Protein AF-A0A7C0WMC0-F1 (afdb_monomer_lite)

pLDDT: mean 76.97, std 20.24, range [28.36, 97.94]

Secondary structure (DSSP, 8-state):
--------SSSSS-------------HHHHHHHHHHHHHHHHHHHHS-S-HHHHHHHHHHHHTSTTTTS-HHHHHS-GGGTT---TTGGGS-SSHHHHHTT--HHHHHHHHHHHHHHHHHHHS-------SSPPPPHHHHSSTTS--TTS-SHHHHTTTS-EEEEEEE-TTS-EEEEEE-HHHHS-GGGSPTT----HHHHSB--SSS-SSB--HHHHHHHHHTTPPTTSGGG-GGGT-PPP-S-S-TT--TT---TT-----HHHHHHTT--THHHHGGG-B---PBPGGGGGGTS-S-HHHHHHTT-HHHIIIIIIIIT---HHHHBPPPB-S---TTHHHHTTTTTTSTTTTHHHHHHHHT--BTTB-----HHHHTT--HHHH--EEEEETTEEEEE--HHHHHHHS-GGGHHHHHHHHHHHHHHHHHHHHHHHHHHHHHHHTTTTS-HHHHHHHHHHHHHHHHHHHHHHHH-GGG-HHHHHHHHHHHHHHHHHHHHHHHS---

Structure (mmCIF, N/CA/C/O backbone):
data_AF-A0A7C0WMC0-F1
#
_entry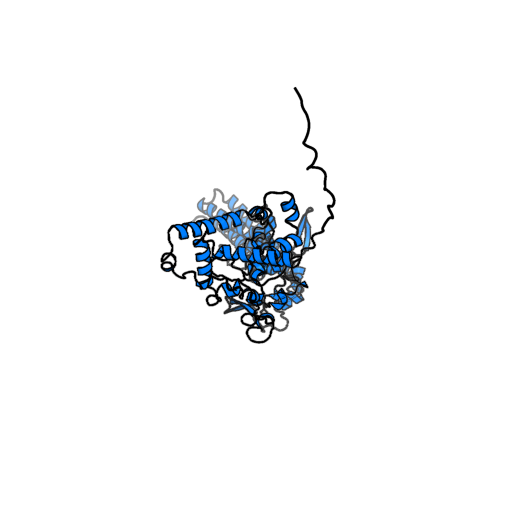.id   AF-A0A7C0WMC0-F1
#
loop_
_atom_site.group_PDB
_atom_site.id
_atom_site.type_symbol
_atom_site.label_atom_id
_atom_site.label_alt_id
_atom_site.label_comp_id
_atom_site.label_asym_id
_atom_site.label_entity_id
_atom_site.label_seq_id
_atom_site.pdbx_PDB_ins_code
_atom_site.Cartn_x
_atom_site.Cartn_y
_atom_site.Cartn_z
_atom_site.occupancy
_atom_site.B_iso_or_equiv
_atom_site.auth_seq_id
_atom_site.auth_comp_id
_atom_site.auth_asym_id
_atom_site.auth_atom_id
_atom_site.pdbx_PDB_model_num
ATOM 1 N N . MET A 1 1 ? -22.323 15.035 -95.015 1.00 33.75 1 MET A N 1
ATOM 2 C CA . MET A 1 1 ? -21.783 13.884 -95.775 1.00 33.75 1 MET A CA 1
ATOM 3 C C . MET A 1 1 ? -20.546 13.353 -95.050 1.00 33.75 1 MET A C 1
ATOM 5 O O . MET A 1 1 ? -19.674 14.167 -94.808 1.00 33.75 1 MET A O 1
ATOM 9 N N . LYS A 1 2 ? -20.518 12.041 -94.720 1.00 33.56 2 LYS A N 1
ATOM 10 C CA . LYS A 1 2 ? -19.376 11.183 -94.270 1.00 33.56 2 LYS A CA 1
ATOM 11 C C . LYS A 1 2 ? -18.598 11.671 -93.020 1.00 33.56 2 LYS A C 1
ATOM 13 O O . LYS A 1 2 ? -17.930 12.683 -93.088 1.00 33.56 2 LYS A O 1
ATOM 18 N N . LYS A 1 3 ? -18.690 11.103 -91.802 1.00 36.75 3 LYS A N 1
ATOM 19 C CA . LYS A 1 3 ? -18.344 9.747 -91.294 1.00 36.75 3 LYS A CA 1
ATOM 20 C C . LYS A 1 3 ? -17.078 9.118 -91.901 1.00 36.75 3 LYS A C 1
ATOM 22 O O . LYS A 1 3 ? -17.117 8.716 -93.058 1.00 36.75 3 LYS A O 1
ATOM 27 N N . GLY A 1 4 ? -16.081 8.861 -91.043 1.00 31.06 4 GLY A N 1
ATOM 28 C CA . GLY A 1 4 ? -15.381 7.569 -91.006 1.00 31.06 4 GLY A CA 1
ATOM 29 C C . GLY A 1 4 ? -13.853 7.588 -91.136 1.00 31.06 4 GLY A C 1
ATOM 30 O O . GLY A 1 4 ? -13.343 8.076 -92.133 1.00 31.06 4 GLY A O 1
ATOM 31 N N . LEU A 1 5 ? -13.201 6.897 -90.183 1.00 35.97 5 LEU A N 1
ATOM 32 C CA . LEU A 1 5 ? -11.800 6.433 -90.152 1.00 35.97 5 LEU A CA 1
ATOM 33 C C . LEU A 1 5 ? -10.764 7.567 -89.980 1.00 35.97 5 LEU A C 1
ATOM 35 O O . LEU A 1 5 ? -10.676 8.453 -90.808 1.00 35.97 5 LEU A O 1
ATOM 39 N N . ILE A 1 6 ? -9.923 7.639 -88.943 1.00 36.91 6 ILE A N 1
ATOM 40 C CA . ILE A 1 6 ? -9.007 6.614 -88.427 1.00 36.91 6 ILE A CA 1
ATOM 41 C C . ILE A 1 6 ? -8.753 6.905 -86.930 1.00 36.91 6 ILE A C 1
ATOM 43 O O . ILE A 1 6 ? -8.025 7.823 -86.569 1.00 36.91 6 ILE A O 1
ATOM 47 N N . LEU A 1 7 ? -9.361 6.097 -86.063 1.00 37.59 7 LEU A N 1
ATOM 48 C CA . LEU A 1 7 ? -9.036 5.940 -84.643 1.00 37.59 7 LEU A CA 1
ATOM 49 C C . LEU A 1 7 ? -8.976 4.425 -84.401 1.00 37.59 7 LEU A C 1
ATOM 51 O O . LEU A 1 7 ? -9.957 3.837 -83.963 1.00 37.59 7 LEU A O 1
ATOM 55 N N . ALA A 1 8 ? -7.897 3.758 -84.830 1.00 35.88 8 ALA A N 1
ATOM 56 C CA . ALA A 1 8 ? -7.792 2.295 -84.704 1.00 35.88 8 ALA A CA 1
ATOM 57 C C . ALA A 1 8 ? -6.359 1.721 -84.734 1.00 35.88 8 ALA A C 1
ATOM 59 O O . ALA A 1 8 ? -6.205 0.534 -84.993 1.00 35.88 8 ALA A O 1
ATOM 60 N N . ALA A 1 9 ? -5.306 2.510 -84.479 1.00 33.34 9 ALA A N 1
ATOM 61 C CA . ALA A 1 9 ? -3.925 2.004 -84.586 1.00 33.34 9 ALA A CA 1
ATOM 62 C C . ALA A 1 9 ? -3.021 2.219 -83.355 1.00 33.34 9 ALA A C 1
ATOM 64 O O . ALA A 1 9 ? -1.856 1.852 -83.410 1.00 33.34 9 ALA A O 1
ATOM 65 N N . LEU A 1 10 ? -3.520 2.764 -82.236 1.00 33.66 10 LEU A N 1
ATOM 66 C CA . LEU A 1 10 ? -2.674 3.057 -81.060 1.00 33.66 10 LEU A CA 1
ATOM 67 C C . LEU A 1 10 ? -3.180 2.488 -79.720 1.00 33.66 10 LEU A C 1
ATOM 69 O O . LEU A 1 10 ? -2.628 2.825 -78.681 1.00 33.66 10 LEU A O 1
ATOM 73 N N . ILE A 1 11 ? -4.199 1.616 -79.716 1.00 36.97 11 ILE A N 1
ATOM 74 C CA . ILE A 1 11 ? -4.812 1.099 -78.467 1.00 36.97 11 ILE A CA 1
ATOM 75 C C . ILE A 1 11 ? -4.636 -0.424 -78.25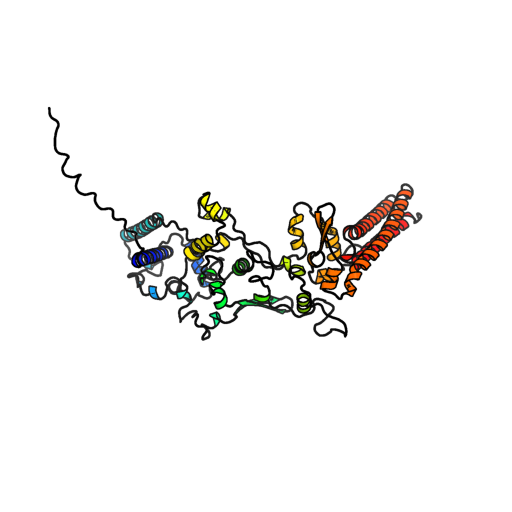6 1.00 36.97 11 ILE A C 1
ATOM 77 O O . ILE A 1 11 ? -4.976 -0.935 -77.198 1.00 36.97 11 ILE A O 1
ATOM 81 N N . MET A 1 12 ? -4.044 -1.184 -79.182 1.00 32.12 12 MET A N 1
ATOM 82 C CA . MET A 1 12 ? -4.006 -2.658 -79.073 1.00 32.12 12 MET A CA 1
ATOM 83 C C . MET A 1 12 ? -2.629 -3.253 -79.381 1.00 32.12 12 MET A C 1
ATOM 85 O O . MET A 1 12 ? -2.470 -3.911 -80.396 1.00 32.12 12 MET A O 1
ATOM 89 N N . LEU A 1 13 ? -1.642 -2.998 -78.517 1.00 30.05 13 LEU A N 1
ATOM 90 C CA . LEU A 1 13 ? -0.382 -3.753 -78.332 1.00 30.05 13 LEU A CA 1
ATOM 91 C C . LEU A 1 13 ? 0.417 -2.969 -77.266 1.00 30.05 13 LEU A C 1
ATOM 93 O O . LEU A 1 13 ? 0.894 -1.885 -77.555 1.00 30.05 13 LEU A O 1
ATOM 97 N N . ALA A 1 14 ? 0.576 -3.356 -76.005 1.00 32.19 14 ALA A N 1
ATOM 98 C CA . ALA A 1 14 ? 0.454 -4.655 -75.386 1.00 32.19 14 ALA A CA 1
ATOM 99 C C . ALA A 1 14 ? 0.137 -4.481 -73.889 1.00 32.19 14 ALA A C 1
ATOM 101 O O . ALA A 1 14 ? 0.926 -3.938 -73.119 1.00 32.19 14 ALA A O 1
ATOM 102 N N . ILE A 1 15 ? -1.026 -4.987 -73.488 1.00 41.62 15 ILE A N 1
ATOM 103 C CA . ILE A 1 15 ? -1.244 -5.547 -72.157 1.00 41.62 15 ILE A CA 1
ATOM 104 C C . ILE A 1 15 ? -0.885 -7.025 -72.308 1.00 41.62 15 ILE A C 1
ATOM 106 O O . ILE A 1 15 ? -1.621 -7.734 -72.977 1.00 41.62 15 ILE A O 1
ATOM 110 N N . ILE A 1 16 ? 0.273 -7.424 -71.779 1.00 36.81 16 ILE A N 1
ATOM 111 C CA . ILE A 1 16 ? 0.762 -8.748 -71.325 1.00 36.81 16 ILE A CA 1
ATOM 112 C C . ILE A 1 16 ? 2.200 -8.388 -70.904 1.00 36.81 16 ILE A C 1
ATOM 114 O O . ILE A 1 16 ? 3.000 -8.016 -71.749 1.00 36.81 16 ILE A O 1
ATOM 118 N N . SER A 1 17 ? 2.583 -8.294 -69.637 1.00 33.00 17 SER A N 1
ATOM 119 C CA . SER A 1 17 ? 2.473 -9.319 -68.609 1.00 33.00 17 SER A CA 1
ATOM 120 C C . SER A 1 17 ? 2.560 -8.691 -67.216 1.00 33.00 17 SER A C 1
ATOM 122 O O . SER A 1 17 ? 3.605 -8.199 -66.794 1.00 33.00 17 SER A O 1
ATOM 124 N N . SER A 1 18 ? 1.463 -8.775 -66.474 1.00 36.22 18 SER A N 1
ATOM 125 C CA . SER A 1 18 ? 1.442 -8.730 -65.019 1.00 36.22 18 SER A CA 1
ATOM 126 C C . SER A 1 18 ? 2.008 -10.043 -64.473 1.00 36.22 18 SER A C 1
ATOM 128 O O . SER A 1 18 ? 1.273 -10.989 -64.199 1.00 36.22 18 SER A O 1
ATOM 130 N N . THR A 1 19 ? 3.327 -10.120 -64.304 1.00 30.88 19 THR A N 1
ATOM 131 C CA . THR A 1 19 ? 3.903 -11.050 -63.328 1.00 30.88 19 THR A CA 1
ATOM 132 C C . THR A 1 19 ? 3.865 -10.374 -61.970 1.00 30.88 19 THR A C 1
ATOM 134 O O . THR A 1 19 ? 4.471 -9.322 -61.776 1.00 30.88 19 THR A O 1
ATOM 137 N N . ALA A 1 20 ? 3.128 -10.983 -61.045 1.00 38.47 20 ALA A N 1
ATOM 138 C CA . ALA A 1 20 ? 3.175 -10.681 -59.629 1.00 38.47 20 ALA A CA 1
ATOM 139 C C . ALA A 1 20 ? 4.637 -10.690 -59.150 1.00 38.47 20 ALA A C 1
ATOM 141 O O . ALA A 1 20 ? 5.226 -11.755 -58.973 1.00 38.47 20 ALA A O 1
ATOM 142 N N . TYR A 1 21 ? 5.224 -9.510 -58.958 1.00 28.36 21 TYR A N 1
ATOM 143 C CA . TYR A 1 21 ? 6.445 -9.376 -58.181 1.00 28.36 21 TYR A CA 1
ATOM 144 C C . TYR A 1 21 ? 6.008 -9.207 -56.730 1.00 28.36 21 TYR A C 1
ATOM 146 O O . TYR A 1 21 ? 5.544 -8.150 -56.307 1.00 28.36 21 TYR A O 1
ATOM 154 N N . SER A 1 22 ? 6.082 -10.308 -55.986 1.00 40.06 22 SER A N 1
ATOM 155 C CA . SER A 1 22 ? 6.228 -10.250 -54.539 1.00 40.06 22 SER A CA 1
ATOM 156 C C . SER A 1 22 ? 7.494 -9.442 -54.273 1.00 40.06 22 SER A C 1
ATOM 158 O O . SER A 1 22 ? 8.597 -9.961 -54.433 1.00 40.06 22 SER A O 1
ATOM 160 N N . GLU A 1 23 ? 7.338 -8.162 -53.949 1.00 36.56 23 GLU A N 1
ATOM 161 C CA . GLU A 1 23 ? 8.447 -7.277 -53.616 1.00 36.56 23 GLU A CA 1
ATOM 162 C C . GLU A 1 23 ? 9.017 -7.719 -52.262 1.00 36.56 23 GLU A C 1
ATOM 164 O O . GLU A 1 23 ? 8.561 -7.340 -51.181 1.00 36.56 23 GLU A O 1
ATOM 169 N N . GLU A 1 24 ? 9.983 -8.630 -52.323 1.00 41.56 24 GLU A N 1
ATOM 170 C CA . GLU A 1 24 ? 10.861 -8.924 -51.206 1.00 41.56 24 GLU A CA 1
ATOM 171 C C . GLU A 1 24 ? 11.615 -7.627 -50.901 1.00 41.56 24 GLU A C 1
ATOM 173 O O . GLU A 1 24 ? 12.449 -7.189 -51.693 1.00 41.56 24 GLU A O 1
ATOM 178 N N . LYS A 1 25 ? 11.242 -6.961 -49.795 1.00 38.50 25 LYS A N 1
ATOM 179 C CA . LYS A 1 25 ? 11.857 -5.702 -49.355 1.00 38.50 25 LYS A CA 1
ATOM 180 C C . LYS A 1 25 ? 13.368 -5.848 -49.399 1.00 38.50 25 LYS A C 1
ATOM 182 O O . LYS A 1 25 ? 13.948 -6.582 -48.598 1.00 38.50 25 LYS A O 1
ATOM 187 N N . THR A 1 26 ? 14.001 -5.143 -50.326 1.00 41.22 26 THR A N 1
ATOM 188 C CA . THR A 1 26 ? 15.445 -5.220 -50.470 1.00 41.22 26 THR A CA 1
ATOM 189 C C . THR A 1 26 ? 16.105 -4.481 -49.307 1.00 41.22 26 THR A C 1
ATOM 191 O O . THR A 1 26 ? 15.566 -3.521 -48.749 1.00 41.22 26 THR A O 1
ATOM 194 N N . HIS A 1 27 ? 17.326 -4.881 -48.955 1.00 42.34 27 HIS A N 1
ATOM 195 C CA . HIS A 1 27 ? 18.154 -4.184 -47.964 1.00 42.34 27 HIS A CA 1
ATOM 196 C C . HIS A 1 27 ? 18.369 -2.692 -48.328 1.00 42.34 27 HIS A C 1
ATOM 198 O O . HIS A 1 27 ? 18.685 -1.863 -47.471 1.00 42.34 27 HIS A O 1
ATOM 204 N N . ILE A 1 28 ? 18.177 -2.336 -49.604 1.00 37.59 28 ILE A N 1
ATOM 205 C CA . ILE A 1 28 ? 18.257 -0.973 -50.137 1.00 37.59 28 ILE A CA 1
ATOM 206 C C . ILE A 1 28 ? 17.007 -0.164 -49.759 1.00 37.59 28 ILE A C 1
ATOM 208 O O . ILE A 1 28 ? 17.147 0.971 -49.307 1.00 37.59 28 ILE A O 1
ATOM 212 N N . ASP A 1 29 ? 15.809 -0.746 -49.823 1.00 34.88 29 ASP A N 1
ATOM 213 C CA . ASP A 1 29 ? 14.563 -0.082 -49.404 1.00 34.88 29 ASP A CA 1
ATOM 214 C C . ASP A 1 29 ? 14.521 0.178 -47.894 1.00 34.88 29 ASP A C 1
ATOM 216 O O . ASP A 1 29 ? 13.953 1.170 -47.423 1.00 34.88 29 ASP A O 1
ATOM 220 N N . GLU A 1 30 ? 15.168 -0.687 -47.111 1.00 40.56 30 GLU A N 1
ATOM 221 C CA . GLU A 1 30 ? 15.339 -0.506 -45.670 1.00 40.56 30 GLU A CA 1
ATOM 222 C C . GLU A 1 30 ? 16.360 0.601 -45.345 1.00 40.56 30 GLU A C 1
ATOM 224 O O . GLU A 1 30 ? 16.124 1.423 -44.454 1.00 40.56 30 GLU A O 1
ATOM 229 N N . LEU A 1 31 ? 17.447 0.694 -46.122 1.00 35.22 31 LEU A N 1
ATOM 230 C CA . LEU A 1 31 ? 18.432 1.781 -46.060 1.00 35.22 31 LEU A CA 1
ATOM 231 C C . LEU A 1 31 ? 17.831 3.132 -46.472 1.00 35.22 31 LEU A C 1
ATOM 233 O O . LEU A 1 31 ? 18.057 4.127 -45.786 1.00 35.22 31 LEU A O 1
ATOM 237 N N . ILE A 1 32 ? 17.025 3.177 -47.536 1.00 33.34 32 ILE A N 1
ATOM 238 C CA . ILE A 1 32 ? 16.328 4.387 -47.998 1.00 33.34 32 ILE A CA 1
ATOM 239 C C . ILE A 1 32 ? 15.300 4.840 -46.955 1.00 33.34 32 ILE A C 1
ATOM 241 O O . ILE A 1 32 ? 15.277 6.016 -46.588 1.00 33.34 32 ILE A O 1
ATOM 245 N N . ASN A 1 33 ? 14.527 3.913 -46.380 1.00 39.72 33 ASN A N 1
ATOM 246 C CA . ASN A 1 33 ? 13.623 4.219 -45.268 1.00 39.72 33 ASN A CA 1
ATOM 247 C C . ASN A 1 33 ? 14.371 4.692 -44.012 1.00 39.72 33 ASN A C 1
ATOM 249 O O . ASN A 1 33 ? 13.918 5.612 -43.332 1.00 39.72 33 ASN A O 1
ATOM 253 N N . GLN A 1 34 ? 15.529 4.110 -43.683 1.00 39.78 34 GLN A N 1
ATOM 254 C CA . GLN A 1 34 ? 16.377 4.611 -42.595 1.00 39.78 34 GLN A CA 1
ATOM 255 C C . GLN A 1 34 ? 16.923 6.016 -42.883 1.00 39.78 34 GLN A C 1
ATOM 257 O O . GLN A 1 34 ? 17.026 6.819 -41.950 1.00 39.78 34 GLN A O 1
ATOM 262 N N . ARG A 1 35 ? 17.242 6.316 -44.147 1.00 36.53 35 ARG A N 1
ATOM 263 C CA . ARG A 1 35 ? 17.766 7.611 -44.600 1.00 36.53 35 ARG A CA 1
ATOM 264 C C . ARG A 1 35 ? 16.699 8.706 -44.548 1.00 36.53 35 ARG A C 1
ATOM 266 O O . ARG A 1 35 ? 16.953 9.771 -43.983 1.00 36.53 35 ARG A O 1
ATOM 273 N N . LEU A 1 36 ? 15.481 8.416 -45.007 1.00 32.38 36 LEU A N 1
ATOM 274 C CA . LEU A 1 36 ? 14.314 9.302 -44.892 1.00 32.38 36 LEU A CA 1
ATOM 275 C C . LEU A 1 36 ? 13.935 9.557 -43.423 1.00 32.38 36 LEU A C 1
ATOM 277 O O . LEU A 1 36 ? 13.721 10.702 -43.031 1.00 32.38 36 LEU A O 1
ATOM 281 N N . LYS A 1 37 ? 13.988 8.527 -42.563 1.00 36.62 37 LYS A N 1
ATOM 282 C CA . LYS A 1 37 ? 13.795 8.678 -41.107 1.00 36.62 37 LYS A CA 1
ATOM 283 C C . LYS A 1 37 ? 14.849 9.570 -40.441 1.00 36.62 37 LYS A C 1
ATOM 285 O O . LYS A 1 37 ? 14.515 10.255 -39.476 1.00 36.62 37 LYS A O 1
ATOM 290 N N . SER A 1 38 ? 16.098 9.572 -40.921 1.00 36.12 38 SER A N 1
ATOM 291 C CA . SER A 1 38 ? 17.138 10.495 -40.432 1.00 36.12 38 SER A CA 1
ATOM 292 C C . SER A 1 38 ? 16.985 11.922 -40.962 1.00 36.12 38 SER A C 1
ATOM 294 O O . SER A 1 38 ? 17.221 12.864 -40.210 1.00 36.12 38 SER A O 1
ATOM 296 N N . GLN A 1 39 ? 16.516 12.103 -42.201 1.00 32.31 39 GLN A N 1
ATOM 297 C CA . GLN A 1 39 ? 16.209 13.431 -42.747 1.00 32.31 39 GLN A CA 1
ATOM 298 C C . GLN A 1 39 ? 15.019 14.093 -42.032 1.00 32.31 39 GLN A C 1
ATOM 300 O O . GLN A 1 39 ? 15.046 15.300 -41.794 1.00 32.31 39 GLN A O 1
ATOM 305 N N . PHE A 1 40 ? 14.038 13.301 -41.577 1.00 35.78 40 PHE A N 1
ATOM 306 C CA . PHE A 1 40 ? 12.923 13.761 -40.736 1.00 35.78 40 PHE A CA 1
ATOM 307 C C . PHE A 1 40 ? 13.399 14.409 -39.418 1.00 35.78 40 PHE A C 1
ATOM 309 O O . PHE A 1 40 ? 12.771 15.331 -38.899 1.00 35.78 40 PHE A O 1
ATOM 316 N N . PHE A 1 41 ? 14.545 13.965 -38.881 1.00 37.88 41 PHE A N 1
ATOM 317 C CA . PHE A 1 41 ? 15.144 14.538 -37.672 1.00 37.88 41 PHE A CA 1
ATOM 318 C C . PHE A 1 41 ? 15.951 15.812 -37.961 1.00 37.88 41 PHE A C 1
ATOM 320 O O . PHE A 1 41 ? 15.888 16.758 -37.174 1.00 37.88 41 PHE A O 1
ATOM 327 N N . CYS A 1 42 ? 16.628 15.894 -39.115 1.00 41.31 42 CYS A N 1
ATOM 328 C CA . CYS A 1 42 ? 17.239 17.145 -39.578 1.00 41.31 42 CYS A CA 1
ATOM 329 C C . CYS A 1 42 ? 16.184 18.258 -39.691 1.00 41.31 42 CYS A C 1
ATOM 331 O O . CYS A 1 42 ? 16.450 19.396 -39.312 1.00 41.31 42 CYS A O 1
ATOM 333 N N . GLY A 1 43 ? 14.959 17.909 -40.102 1.00 40.94 43 GLY A N 1
ATOM 334 C CA . GLY A 1 43 ? 13.803 18.801 -40.077 1.00 40.94 43 GLY A CA 1
ATOM 335 C C . GLY A 1 43 ? 13.480 19.351 -38.683 1.00 40.94 43 GLY A C 1
ATOM 336 O O . GLY A 1 43 ? 13.269 20.538 -38.547 1.00 40.94 43 GLY A O 1
ATOM 337 N N . TYR A 1 44 ? 13.542 18.576 -37.603 1.00 42.56 44 TYR A N 1
ATOM 338 C CA . TYR A 1 44 ? 13.225 19.096 -36.259 1.00 42.56 44 TYR A CA 1
ATOM 339 C C . TYR A 1 44 ? 14.244 20.107 -35.704 1.00 42.56 44 TYR A C 1
ATOM 341 O O . TYR A 1 44 ? 13.905 20.910 -34.832 1.00 42.56 44 TYR A O 1
ATOM 349 N N . CYS A 1 45 ? 15.493 20.057 -36.177 1.00 43.81 45 CYS A N 1
ATOM 350 C CA . CYS A 1 45 ? 16.538 21.009 -35.798 1.00 43.81 45 CYS A CA 1
ATOM 351 C C . CYS A 1 45 ? 16.663 22.192 -36.777 1.00 43.81 45 CYS A C 1
ATOM 353 O O . CYS A 1 45 ? 17.026 23.277 -36.333 1.00 43.81 45 CYS A O 1
ATOM 355 N N . HIS A 1 46 ? 16.354 22.006 -38.069 1.00 40.59 46 HIS A N 1
ATOM 356 C CA . HIS A 1 46 ? 16.461 23.044 -39.111 1.00 40.59 46 HIS A CA 1
ATOM 357 C C . HIS A 1 46 ? 15.122 23.683 -39.523 1.00 40.59 46 HIS A C 1
ATOM 359 O O . HIS A 1 46 ? 15.113 24.820 -39.983 1.00 40.59 46 HIS A O 1
ATOM 365 N N . VAL A 1 47 ? 13.988 23.002 -39.346 1.00 41.06 47 VAL A N 1
ATOM 366 C CA . VAL A 1 47 ? 12.646 23.589 -39.464 1.00 41.06 47 VAL A CA 1
ATOM 367 C C . VAL A 1 47 ? 12.371 24.307 -38.149 1.00 41.06 47 VAL A C 1
ATOM 369 O O . VAL A 1 47 ? 11.888 23.748 -37.165 1.00 41.06 47 VAL A O 1
ATOM 372 N N . LEU A 1 48 ? 12.752 25.576 -38.130 1.00 41.75 48 LEU A N 1
ATOM 373 C CA . LEU A 1 48 ? 12.513 26.547 -37.072 1.00 41.75 48 LEU A CA 1
ATOM 374 C C . LEU A 1 48 ? 11.015 26.875 -36.916 1.00 41.75 48 LEU A C 1
ATOM 376 O O . LEU A 1 48 ? 10.629 28.034 -36.966 1.00 41.75 48 LEU A O 1
ATOM 380 N N . THR A 1 49 ? 10.138 25.894 -36.697 1.00 39.56 49 THR A N 1
ATOM 381 C CA . THR A 1 49 ? 8.709 26.179 -36.465 1.00 39.56 49 THR A CA 1
ATOM 382 C C . THR A 1 49 ? 8.355 26.393 -34.995 1.00 39.56 49 THR A C 1
ATOM 384 O O . THR A 1 49 ? 7.311 26.973 -34.713 1.00 39.56 49 THR A O 1
ATOM 387 N N . TYR A 1 50 ? 9.216 26.030 -34.029 1.00 45.59 50 TYR A N 1
ATOM 388 C CA . TYR A 1 50 ? 8.915 26.252 -32.602 1.00 45.59 50 TYR A CA 1
ATOM 389 C C . TYR A 1 50 ? 10.150 26.582 -31.737 1.00 45.59 50 TYR A C 1
ATOM 391 O O . TYR A 1 50 ? 10.584 25.749 -30.929 1.00 45.59 50 TYR A O 1
ATOM 399 N N . PRO A 1 51 ? 10.675 27.827 -31.789 1.00 50.84 51 PRO A N 1
ATOM 400 C CA . PRO A 1 51 ? 11.810 28.283 -30.970 1.00 50.84 51 PRO A CA 1
ATOM 401 C C . PRO A 1 51 ? 11.648 27.982 -29.473 1.00 50.84 51 PRO A C 1
ATOM 403 O O . PRO A 1 51 ? 12.604 27.654 -28.773 1.00 50.84 51 PRO A O 1
ATOM 406 N N . ARG A 1 52 ? 10.407 28.025 -28.968 1.00 49.75 52 ARG A N 1
ATOM 407 C CA . ARG A 1 52 ? 10.080 27.735 -27.563 1.00 49.75 52 ARG A CA 1
ATOM 408 C C . ARG A 1 52 ? 10.326 26.271 -27.175 1.00 49.75 52 ARG A C 1
ATOM 410 O O . ARG A 1 52 ? 10.769 26.014 -26.056 1.00 49.75 52 ARG A O 1
ATOM 417 N N . VAL A 1 53 ? 10.069 25.316 -28.072 1.00 54.34 53 VAL A N 1
ATOM 418 C CA . VAL A 1 53 ? 10.223 23.874 -27.804 1.00 54.34 53 VAL A CA 1
ATOM 419 C C . VAL A 1 53 ? 11.702 23.496 -27.764 1.00 54.34 53 VAL A C 1
ATOM 421 O O . VAL A 1 53 ? 12.145 22.858 -26.804 1.00 54.34 53 VAL A O 1
ATOM 424 N N . ILE A 1 54 ? 12.480 23.971 -28.740 1.00 57.38 54 ILE A N 1
ATOM 425 C CA . ILE A 1 54 ? 13.932 23.760 -28.789 1.00 57.38 54 ILE A CA 1
ATOM 426 C C . ILE A 1 54 ? 14.624 24.470 -27.627 1.00 57.38 54 ILE A C 1
ATOM 428 O O . ILE A 1 54 ? 15.414 23.841 -26.926 1.00 57.38 54 ILE A O 1
ATOM 432 N N . LYS A 1 55 ? 14.257 25.723 -27.318 1.00 61.22 55 LYS A N 1
ATOM 433 C CA . LYS A 1 55 ? 14.776 26.434 -26.139 1.00 61.22 55 LYS A CA 1
ATOM 434 C C . LYS A 1 55 ? 14.519 25.644 -24.857 1.00 61.22 55 LYS A C 1
ATOM 436 O O . LYS A 1 55 ? 15.430 25.462 -24.057 1.00 61.22 55 LYS A O 1
ATOM 441 N N . LYS A 1 56 ? 13.314 25.096 -24.668 1.00 65.62 56 LYS A N 1
ATOM 442 C CA . LYS A 1 56 ? 12.989 24.273 -23.491 1.00 65.62 56 LYS A CA 1
ATOM 443 C C . LYS A 1 56 ? 13.783 22.961 -23.448 1.00 65.62 56 LYS A C 1
ATOM 445 O O . LYS A 1 56 ? 14.141 22.510 -22.362 1.00 65.62 56 LYS A O 1
ATOM 450 N N . ALA A 1 57 ? 14.033 22.315 -24.587 1.00 66.94 57 ALA A N 1
ATOM 451 C CA . ALA A 1 57 ? 14.864 21.111 -24.657 1.00 66.94 57 ALA A CA 1
ATOM 452 C C . ALA A 1 57 ? 16.342 21.419 -24.359 1.00 66.94 57 ALA A C 1
ATOM 454 O O . ALA A 1 57 ? 16.960 20.740 -23.539 1.00 66.94 57 ALA A O 1
ATOM 455 N N . TYR A 1 58 ? 16.873 22.494 -24.936 1.00 70.56 58 TYR A N 1
ATOM 456 C CA . TYR A 1 58 ? 18.235 22.966 -24.707 1.00 70.56 58 TYR A CA 1
ATOM 457 C C . TYR A 1 58 ? 18.477 23.378 -23.250 1.00 70.56 58 TYR A C 1
ATOM 459 O O . TYR A 1 58 ? 19.476 22.983 -22.654 1.00 70.56 58 TYR A O 1
ATOM 467 N N . MET A 1 59 ? 17.536 24.101 -22.633 1.00 73.38 59 MET A N 1
ATOM 468 C CA . MET A 1 59 ? 17.641 24.476 -21.219 1.00 73.38 59 MET A CA 1
ATOM 469 C C . MET A 1 59 ? 17.638 23.250 -20.299 1.00 73.38 59 MET A C 1
ATOM 471 O O . MET A 1 59 ? 18.427 23.208 -19.359 1.00 73.38 59 MET A O 1
ATOM 475 N N . SER A 1 60 ? 16.833 22.223 -20.599 1.00 77.88 60 SER A N 1
ATOM 476 C CA . SER A 1 60 ? 16.894 20.956 -19.852 1.00 77.88 60 SER A CA 1
ATOM 477 C C . SER A 1 60 ? 18.206 20.193 -20.071 1.00 77.88 60 SER A C 1
ATOM 479 O O . SER A 1 60 ? 18.703 19.557 -19.149 1.00 77.88 60 SER A O 1
ATOM 481 N N . TRP A 1 61 ? 18.809 20.286 -21.263 1.00 77.62 61 TRP A N 1
ATOM 482 C CA . TRP A 1 61 ? 20.111 19.675 -21.559 1.00 77.62 61 TRP A CA 1
ATOM 483 C C . TRP A 1 61 ? 21.260 20.378 -20.832 1.00 77.62 61 TRP A C 1
ATOM 485 O O . TRP A 1 61 ? 22.134 19.710 -20.289 1.00 77.62 61 TRP A O 1
ATOM 495 N N . LYS A 1 62 ? 21.222 21.712 -20.715 1.00 78.69 62 LYS A N 1
ATOM 496 C CA . LYS A 1 62 ? 22.193 22.474 -19.910 1.00 78.69 62 LYS A CA 1
ATOM 497 C C . LYS A 1 62 ? 22.229 22.041 -18.441 1.00 78.69 62 LYS A C 1
ATOM 499 O O . LYS A 1 62 ? 23.269 22.161 -17.799 1.00 78.69 62 LYS A O 1
ATOM 504 N N . GLN A 1 63 ? 21.105 21.549 -17.924 1.00 82.19 63 GLN A N 1
ATOM 505 C CA . GLN A 1 63 ? 20.970 21.045 -16.555 1.00 82.19 63 GLN A CA 1
ATOM 506 C C . GLN A 1 63 ? 21.294 19.544 -16.436 1.00 82.19 63 GLN A C 1
ATOM 508 O O . GLN A 1 63 ? 21.349 19.010 -15.331 1.00 82.19 63 GLN A O 1
ATOM 513 N N . ASP A 1 64 ? 21.530 18.857 -17.556 1.00 84.06 64 ASP A N 1
ATOM 514 C CA . ASP A 1 64 ? 21.777 17.420 -17.600 1.00 84.06 64 ASP A CA 1
ATOM 515 C C . ASP A 1 64 ? 23.228 17.054 -17.236 1.00 84.06 64 ASP A C 1
ATOM 517 O O . ASP A 1 64 ? 24.167 17.859 -17.315 1.00 84.06 64 ASP A O 1
ATOM 521 N N . LYS A 1 65 ? 23.442 15.779 -16.892 1.00 85.06 65 LYS A N 1
ATOM 522 C CA . LYS A 1 65 ? 24.789 15.215 -16.726 1.00 85.06 65 LYS A CA 1
ATOM 523 C C . LYS A 1 65 ? 25.576 15.234 -18.040 1.00 85.06 65 LYS A C 1
ATOM 525 O O . LYS A 1 65 ? 26.796 15.357 -18.004 1.00 85.06 65 LYS A O 1
ATOM 530 N N . HIS A 1 66 ? 24.885 15.194 -19.178 1.00 81.81 66 HIS A N 1
ATOM 531 C CA . HIS A 1 66 ? 25.473 15.228 -20.516 1.00 81.81 66 HIS A CA 1
ATOM 532 C C . HIS A 1 66 ? 25.611 16.639 -21.108 1.00 81.81 66 HIS A C 1
ATOM 534 O O . HIS A 1 66 ? 25.864 16.760 -22.304 1.00 81.81 66 HIS A O 1
ATOM 540 N N . ARG A 1 67 ? 25.509 17.713 -20.309 1.00 79.94 67 ARG A N 1
ATOM 541 C CA . ARG A 1 67 ? 25.641 19.114 -20.775 1.00 79.94 67 ARG A CA 1
ATOM 542 C C . ARG A 1 67 ? 26.957 19.454 -21.495 1.00 79.94 67 ARG A C 1
ATOM 544 O O . ARG A 1 67 ? 27.071 20.510 -22.100 1.00 79.94 67 ARG A O 1
ATOM 551 N N . ASN A 1 68 ? 27.967 18.589 -21.398 1.00 78.69 68 ASN A N 1
ATOM 552 C CA . ASN A 1 68 ? 29.258 18.751 -22.075 1.00 78.69 68 ASN A CA 1
ATOM 553 C C . ASN A 1 68 ? 29.367 17.901 -23.359 1.00 78.69 68 ASN A C 1
ATOM 555 O O . ASN A 1 68 ? 30.405 17.906 -24.015 1.00 78.69 68 ASN A O 1
ATOM 559 N N . ILE A 1 69 ? 28.321 17.147 -23.715 1.00 77.69 69 ILE A N 1
ATOM 560 C CA . ILE A 1 69 ? 28.282 16.272 -24.890 1.00 77.69 69 ILE A CA 1
ATOM 561 C C . ILE A 1 69 ? 27.421 16.920 -25.968 1.00 77.69 69 ILE A C 1
ATOM 563 O O . ILE A 1 69 ? 26.230 17.140 -25.770 1.00 77.69 69 ILE A O 1
ATOM 567 N N . GLN A 1 70 ? 28.015 17.201 -27.128 1.00 70.44 70 GLN A N 1
ATOM 568 C CA . GLN A 1 70 ? 27.291 17.784 -28.259 1.00 70.44 70 GLN A CA 1
ATOM 569 C C . GLN A 1 70 ? 26.112 16.897 -28.683 1.00 70.44 70 GLN A C 1
ATOM 571 O O . GLN A 1 70 ? 26.275 15.686 -28.829 1.00 70.44 70 GLN A O 1
ATOM 576 N N . CYS A 1 71 ? 24.956 17.509 -28.966 1.00 68.44 71 CYS A N 1
ATOM 577 C CA . CYS A 1 71 ? 23.721 16.810 -29.344 1.00 68.44 71 CYS A CA 1
ATOM 578 C C . CYS A 1 71 ? 23.940 15.800 -30.479 1.00 68.44 71 CYS A C 1
ATOM 580 O O . CYS A 1 71 ? 23.406 14.691 -30.442 1.00 68.44 71 CYS A O 1
ATOM 582 N N . VAL A 1 72 ? 24.781 16.160 -31.456 1.00 68.75 72 VAL A N 1
ATOM 583 C CA . VAL A 1 72 ? 25.069 15.318 -32.622 1.00 68.75 72 VAL A CA 1
ATOM 584 C C . VAL A 1 72 ? 25.708 13.981 -32.254 1.00 68.75 72 VAL A C 1
ATOM 586 O O . VAL A 1 72 ? 25.481 12.993 -32.941 1.00 68.75 72 VAL A O 1
ATOM 589 N N . LYS A 1 73 ? 26.449 13.912 -31.142 1.00 70.12 73 LYS A N 1
ATOM 590 C CA . LYS A 1 73 ? 27.089 12.666 -30.706 1.00 70.12 73 LYS A CA 1
ATOM 591 C C . LYS A 1 73 ? 26.095 11.631 -30.196 1.00 70.12 73 LYS A C 1
ATOM 593 O O . LYS A 1 73 ? 26.383 10.442 -30.256 1.00 70.12 73 LYS A O 1
ATOM 598 N N . CYS A 1 74 ? 24.942 12.084 -29.710 1.00 73.31 74 CYS A N 1
ATOM 599 C CA . CYS A 1 74 ? 23.884 11.215 -29.213 1.00 73.31 74 CYS A CA 1
ATOM 600 C C . CYS A 1 74 ? 22.848 10.934 -30.306 1.00 73.31 74 CYS A C 1
ATOM 602 O O . CYS A 1 74 ? 22.438 9.794 -30.501 1.00 73.31 74 CYS A O 1
ATOM 604 N N . HIS A 1 75 ? 22.439 11.969 -31.041 1.00 73.25 75 HIS A N 1
ATOM 605 C CA . HIS A 1 75 ? 21.352 11.875 -32.014 1.00 73.25 75 HIS A CA 1
ATOM 606 C C . HIS A 1 75 ? 21.770 11.314 -33.381 1.00 73.25 75 HIS A C 1
ATOM 608 O O . HIS A 1 75 ? 20.897 10.886 -34.133 1.00 73.25 75 HIS A O 1
ATOM 614 N N . TYR A 1 76 ? 23.074 11.242 -33.676 1.00 67.81 76 TYR A N 1
ATOM 615 C CA . TYR A 1 76 ? 23.602 10.558 -34.857 1.00 67.81 76 TYR A CA 1
ATOM 616 C C . TYR A 1 76 ? 24.531 9.413 -34.423 1.00 67.81 76 TYR A C 1
ATOM 618 O O . TYR A 1 76 ? 25.552 9.677 -33.774 1.00 67.81 76 TYR A O 1
ATOM 626 N N . PRO A 1 77 ? 24.194 8.147 -34.748 1.00 60.66 77 PRO A N 1
ATOM 627 C CA . PRO A 1 77 ? 24.995 7.000 -34.342 1.00 60.66 77 PRO A CA 1
ATOM 628 C C . PRO A 1 77 ? 26.420 7.084 -34.911 1.00 60.66 77 PRO A C 1
ATOM 630 O O . PRO A 1 77 ? 26.615 7.705 -35.959 1.00 60.66 77 PRO A O 1
ATOM 633 N N . PRO A 1 78 ? 27.419 6.456 -34.263 1.00 57.34 78 PRO A N 1
ATOM 634 C CA . PRO A 1 78 ? 28.837 6.621 -34.607 1.00 57.34 78 PRO A CA 1
ATOM 635 C C . PRO A 1 78 ? 29.171 6.355 -36.084 1.00 57.34 78 PRO A C 1
ATOM 637 O O . PRO A 1 78 ? 29.991 7.056 -36.665 1.00 57.34 78 PRO A O 1
ATOM 640 N N . GLU A 1 79 ? 28.486 5.398 -36.713 1.00 53.75 79 GLU A N 1
ATOM 641 C CA . GLU A 1 79 ? 28.640 5.048 -38.136 1.00 53.75 79 GLU A CA 1
ATOM 642 C C . GLU A 1 79 ? 28.065 6.111 -39.095 1.00 53.75 79 GLU A C 1
ATOM 644 O O . GLU A 1 79 ? 28.470 6.182 -40.250 1.00 53.75 79 GLU A O 1
ATOM 649 N N . ARG A 1 80 ? 27.141 6.961 -38.623 1.00 51.50 80 ARG A N 1
ATOM 650 C CA . ARG A 1 80 ? 26.511 8.053 -39.391 1.00 51.50 80 ARG A CA 1
ATOM 651 C C . ARG A 1 80 ? 27.115 9.430 -39.101 1.00 51.50 80 ARG A C 1
ATOM 653 O O . ARG A 1 80 ? 26.725 10.404 -39.734 1.00 51.50 80 ARG A O 1
ATOM 660 N N . GLN A 1 81 ? 28.083 9.535 -38.184 1.00 48.41 81 GLN A N 1
ATOM 661 C CA . GLN A 1 81 ? 28.808 10.792 -37.927 1.00 48.41 81 GLN A CA 1
ATOM 662 C C . GLN A 1 81 ? 29.723 11.213 -39.091 1.00 48.41 81 GLN A C 1
ATOM 664 O O . GLN A 1 81 ? 30.211 12.341 -39.099 1.00 48.41 81 GLN A O 1
ATOM 669 N N . LEU A 1 82 ? 29.953 10.325 -40.066 1.00 41.78 82 LEU A N 1
ATOM 670 C CA . LEU A 1 82 ? 30.800 10.568 -41.237 1.00 41.78 82 LEU A CA 1
ATOM 671 C C . LEU A 1 82 ? 30.079 11.233 -42.417 1.00 41.78 82 LEU A C 1
ATOM 673 O O . LEU A 1 82 ? 30.750 11.649 -43.360 1.00 41.78 82 LEU A O 1
ATOM 677 N N . GLU A 1 83 ? 28.756 11.415 -42.377 1.00 43.28 83 GLU A N 1
ATOM 678 C CA . GLU A 1 83 ? 28.093 12.267 -43.366 1.00 43.28 83 GLU A CA 1
ATOM 679 C C . GLU A 1 83 ? 28.315 13.736 -42.975 1.00 43.28 83 GLU A C 1
ATOM 681 O O . GLU A 1 83 ? 27.485 14.395 -42.351 1.00 43.28 83 GLU A O 1
ATOM 686 N N . SER A 1 84 ? 29.493 14.255 -43.331 1.00 40.91 84 SER A N 1
ATOM 687 C CA . SER A 1 84 ? 29.728 15.689 -43.466 1.00 40.91 84 SER A CA 1
ATOM 688 C C . SER A 1 84 ? 28.665 16.244 -44.412 1.00 40.91 84 SER A C 1
ATOM 690 O O . SER A 1 84 ? 28.823 16.175 -45.630 1.00 40.91 84 SER A O 1
ATOM 692 N N . ILE A 1 85 ? 27.582 16.798 -43.866 1.00 41.81 85 ILE A N 1
ATOM 693 C CA . ILE A 1 85 ? 26.625 17.564 -44.660 1.00 41.81 85 ILE A CA 1
ATOM 694 C C . ILE A 1 85 ? 27.403 18.762 -45.207 1.00 41.81 85 ILE A C 1
ATOM 696 O O . ILE A 1 85 ? 27.779 19.669 -44.456 1.00 41.81 85 ILE A O 1
ATOM 700 N N . ALA A 1 86 ? 27.701 18.732 -46.506 1.00 35.06 86 ALA A N 1
ATOM 701 C CA . ALA A 1 86 ? 28.310 19.854 -47.200 1.00 35.06 86 ALA A CA 1
ATOM 702 C C . ALA A 1 86 ? 27.467 21.107 -46.910 1.00 35.06 86 ALA A C 1
ATOM 704 O O . ALA A 1 86 ? 26.261 21.110 -47.137 1.00 35.06 86 ALA A O 1
ATOM 705 N N . GLY A 1 87 ? 28.085 22.134 -46.323 1.00 40.94 87 GLY A N 1
ATOM 706 C CA . GLY A 1 87 ? 27.395 23.365 -45.930 1.00 40.94 87 GLY A CA 1
ATOM 707 C C . GLY A 1 87 ? 27.080 23.526 -44.437 1.00 40.94 87 GLY A C 1
ATOM 708 O O . GLY A 1 87 ? 26.792 24.640 -44.017 1.00 40.94 87 GLY A O 1
ATOM 709 N N . HIS A 1 88 ? 27.192 22.490 -43.591 1.00 42.84 88 HIS A N 1
ATOM 710 C CA . HIS A 1 88 ? 26.883 22.640 -42.153 1.00 42.84 88 HIS A CA 1
ATOM 711 C C . HIS A 1 88 ? 27.845 23.613 -41.441 1.00 42.84 88 HIS A C 1
ATOM 713 O O . HIS A 1 88 ? 27.438 24.339 -40.538 1.00 42.84 88 HIS A O 1
ATOM 719 N N . ARG A 1 89 ? 29.114 23.682 -41.866 1.00 41.59 89 ARG A N 1
ATOM 720 C CA . ARG A 1 89 ? 30.093 24.655 -41.338 1.00 41.59 89 ARG A CA 1
ATOM 721 C C . ARG A 1 89 ? 29.872 26.082 -41.855 1.00 41.59 89 ARG A C 1
ATOM 723 O O . ARG A 1 89 ? 30.491 27.002 -41.338 1.00 41.59 89 ARG A O 1
ATOM 730 N N . SER A 1 90 ? 29.031 26.242 -42.874 1.00 43.09 90 SER A N 1
ATOM 731 C CA . SER A 1 90 ? 28.729 27.515 -43.535 1.00 43.09 90 SER A CA 1
ATOM 732 C C . SER A 1 90 ? 27.526 28.229 -42.922 1.00 43.09 90 SER A C 1
ATOM 734 O O . SER A 1 90 ? 27.210 29.339 -43.336 1.00 43.09 90 SER A O 1
ATOM 736 N N . ILE A 1 91 ? 26.819 27.583 -41.989 1.00 42.78 91 ILE A N 1
ATOM 737 C CA . ILE A 1 91 ? 25.671 28.169 -41.300 1.00 42.78 91 ILE A CA 1
ATOM 738 C C . ILE A 1 91 ? 26.214 29.023 -40.145 1.00 42.78 91 ILE A C 1
ATOM 740 O O . ILE A 1 91 ? 26.907 28.476 -39.285 1.00 42.78 91 ILE A O 1
ATOM 744 N N . PRO A 1 92 ? 25.939 30.339 -40.121 1.00 37.72 92 PRO A N 1
ATOM 745 C CA . PRO A 1 92 ? 26.388 31.225 -39.052 1.00 37.72 92 PRO A CA 1
ATOM 746 C C . PRO A 1 92 ? 25.845 30.780 -37.691 1.00 37.72 92 PRO A C 1
ATOM 748 O O . PRO A 1 92 ? 24.692 30.366 -37.576 1.00 37.72 92 PRO A O 1
ATOM 751 N N . ASN A 1 93 ? 26.684 30.865 -36.658 1.00 40.16 93 ASN A N 1
ATOM 752 C CA . ASN A 1 93 ? 26.358 30.405 -35.302 1.00 40.16 93 ASN A CA 1
ATOM 753 C C . ASN A 1 93 ? 25.778 31.522 -34.411 1.00 40.16 93 ASN A C 1
ATOM 755 O O . ASN A 1 93 ? 25.550 31.292 -33.222 1.00 40.16 93 ASN A O 1
ATOM 759 N N . ASP A 1 94 ? 25.582 32.718 -34.967 1.00 41.00 94 ASP A N 1
ATOM 760 C CA . ASP A 1 94 ? 25.088 33.918 -34.297 1.00 41.00 94 ASP A CA 1
ATOM 761 C C . ASP A 1 94 ? 24.033 34.649 -35.150 1.00 41.00 94 ASP A C 1
ATOM 763 O O . ASP A 1 94 ? 23.955 34.492 -36.373 1.00 41.00 94 ASP A O 1
ATOM 767 N N . ASP A 1 95 ? 23.186 35.431 -34.473 1.00 39.75 95 ASP A N 1
ATOM 768 C CA . ASP A 1 95 ? 22.060 36.140 -35.095 1.00 39.75 95 ASP A CA 1
ATOM 769 C C . ASP A 1 95 ? 22.537 37.244 -36.065 1.00 39.75 95 ASP A C 1
ATOM 771 O O . ASP A 1 95 ? 21.862 37.539 -37.048 1.00 39.75 95 ASP A O 1
ATOM 775 N N . GLU A 1 96 ? 23.725 37.822 -35.843 1.00 42.91 96 GLU A N 1
ATOM 776 C CA . GLU A 1 96 ? 24.324 38.836 -36.727 1.00 42.91 96 GLU A CA 1
ATOM 777 C C . GLU A 1 96 ? 24.847 38.244 -38.045 1.00 42.91 96 GLU A C 1
ATOM 779 O O . GLU A 1 96 ? 24.671 38.844 -39.111 1.00 42.91 96 GLU A O 1
ATOM 784 N N . GLY A 1 97 ? 25.462 37.060 -38.010 1.00 47.25 97 GLY A N 1
ATOM 785 C CA . GLY A 1 97 ? 25.977 36.376 -39.190 1.00 47.25 97 GLY A CA 1
ATOM 786 C C . GLY A 1 97 ? 24.877 35.800 -40.080 1.00 47.25 97 GLY A C 1
ATOM 787 O O . GLY A 1 97 ? 25.076 35.683 -41.286 1.00 47.25 97 GLY A O 1
ATOM 788 N N . ALA A 1 98 ? 23.698 35.492 -39.526 1.00 44.31 98 ALA A N 1
ATOM 789 C CA . ALA A 1 98 ? 22.541 35.017 -40.291 1.00 44.31 98 ALA A CA 1
ATOM 790 C C . ALA A 1 98 ? 21.935 36.091 -41.219 1.00 44.31 98 ALA A C 1
ATOM 792 O O . ALA A 1 98 ? 21.317 35.749 -42.230 1.00 44.31 98 ALA A O 1
ATOM 793 N N . VAL A 1 99 ? 22.123 37.374 -40.884 1.00 47.59 99 VAL A N 1
ATOM 794 C CA . VAL A 1 99 ? 21.549 38.528 -41.601 1.00 47.59 99 VAL A CA 1
ATOM 795 C C . VAL A 1 99 ? 22.565 39.170 -42.554 1.00 47.59 99 VAL A C 1
ATOM 797 O O . VAL A 1 99 ? 22.194 39.722 -43.591 1.00 47.59 99 VAL A O 1
ATOM 800 N N . LYS A 1 100 ? 23.866 39.077 -42.256 1.00 46.34 100 LYS A N 1
ATOM 801 C CA . LYS A 1 100 ? 24.916 39.656 -43.103 1.00 46.34 100 LYS A CA 1
ATOM 802 C C . LYS A 1 100 ? 25.175 38.804 -44.348 1.00 46.34 100 LYS A C 1
ATOM 804 O O . LYS A 1 100 ? 25.814 37.761 -44.282 1.00 46.34 100 LYS A O 1
ATOM 809 N N . GLY A 1 101 ? 24.750 39.317 -45.503 1.00 51.59 101 GLY A N 1
ATOM 810 C CA . GLY A 1 101 ? 25.225 38.859 -46.813 1.00 51.59 101 GLY A CA 1
ATOM 811 C C . GLY A 1 101 ? 24.219 38.110 -47.684 1.00 51.59 101 GLY A C 1
ATOM 812 O O . GLY A 1 101 ? 24.625 37.621 -48.730 1.00 51.59 101 GLY A O 1
ATOM 813 N N . LYS A 1 102 ? 22.936 38.039 -47.308 1.00 49.28 102 LYS A N 1
ATOM 814 C CA . LYS A 1 102 ? 21.890 37.470 -48.173 1.00 49.28 102 LYS A CA 1
ATOM 815 C C . LYS A 1 102 ? 20.999 38.563 -48.746 1.00 49.28 102 LYS A C 1
ATOM 817 O O . LYS A 1 102 ? 20.497 39.405 -48.007 1.00 49.28 102 LYS A O 1
ATOM 822 N N . SER A 1 103 ? 20.801 38.547 -50.061 1.00 55.09 103 SER A N 1
ATOM 823 C CA . SER A 1 103 ? 19.812 39.419 -50.714 1.00 55.09 103 SER A CA 1
ATOM 824 C C . SER A 1 103 ? 18.385 39.018 -50.306 1.00 55.09 103 SER A C 1
ATOM 826 O O . SER A 1 103 ? 18.148 37.857 -49.967 1.00 55.09 103 SER A O 1
ATOM 828 N N . GLU A 1 104 ? 17.408 39.932 -50.377 1.00 47.34 104 GLU A N 1
ATOM 829 C CA . GLU A 1 104 ? 15.991 39.616 -50.088 1.00 47.34 104 GLU A CA 1
ATOM 830 C C . GLU A 1 104 ? 15.479 38.405 -50.891 1.00 47.34 104 GLU A C 1
ATOM 832 O O . GLU A 1 104 ? 14.686 37.606 -50.398 1.00 47.34 104 GLU A O 1
ATOM 837 N N . MET A 1 105 ? 16.010 38.209 -52.101 1.00 41.00 105 MET A N 1
ATOM 838 C CA . MET A 1 105 ? 15.716 37.075 -52.978 1.00 41.00 105 MET A CA 1
ATOM 839 C C . MET A 1 105 ? 16.261 35.739 -52.443 1.00 41.00 105 MET A C 1
ATOM 841 O O . MET A 1 105 ? 15.589 34.713 -52.533 1.00 41.00 105 MET A O 1
ATOM 845 N N . GLU A 1 106 ? 17.452 35.724 -51.839 1.00 48.84 106 GLU A N 1
ATOM 846 C CA . GLU A 1 106 ? 17.984 34.532 -51.159 1.00 48.84 106 GLU A CA 1
ATOM 847 C C . GLU A 1 106 ? 17.240 34.228 -49.862 1.00 48.84 106 GLU A C 1
ATOM 849 O O . GLU A 1 106 ? 17.049 33.057 -49.523 1.00 48.84 106 GLU A O 1
ATOM 854 N N . TYR A 1 107 ? 16.794 35.262 -49.149 1.00 46.41 107 TYR A N 1
ATOM 855 C CA . TYR A 1 107 ? 15.958 35.097 -47.967 1.00 46.41 107 TYR A CA 1
ATOM 856 C C . TYR A 1 107 ? 14.603 34.483 -48.345 1.00 46.41 107 TYR A C 1
ATOM 858 O O . TYR A 1 107 ? 14.235 33.441 -47.806 1.00 46.41 107 TYR A O 1
ATOM 866 N N . MET A 1 108 ? 13.932 35.023 -49.369 1.00 40.53 108 MET A N 1
ATOM 867 C CA . MET A 1 108 ? 12.705 34.451 -49.935 1.00 40.53 108 MET A CA 1
ATOM 868 C C . MET A 1 108 ? 12.891 33.015 -50.422 1.00 40.53 108 MET A C 1
ATOM 870 O O . MET A 1 108 ? 12.027 32.180 -50.180 1.00 40.53 108 MET A O 1
ATOM 874 N N . LYS A 1 109 ? 14.006 32.701 -51.090 1.00 46.75 109 LYS A N 1
ATOM 875 C CA . LYS A 1 109 ? 14.292 31.340 -51.564 1.00 46.75 109 LYS A CA 1
ATOM 876 C C . LYS A 1 109 ? 14.514 30.370 -50.403 1.00 46.75 109 LYS A C 1
ATOM 878 O O . LYS A 1 109 ? 14.030 29.245 -50.459 1.00 46.75 109 LYS A O 1
ATOM 883 N N . THR A 1 110 ? 15.177 30.819 -49.337 1.00 48.66 110 THR A N 1
ATOM 884 C CA . THR A 1 110 ? 15.360 30.032 -48.109 1.00 48.66 110 THR A CA 1
ATOM 885 C C . THR A 1 110 ? 14.013 29.787 -47.418 1.00 48.66 110 THR A C 1
ATOM 887 O O . THR A 1 110 ? 13.719 28.652 -47.058 1.00 48.66 110 THR A O 1
ATOM 890 N N . GLU A 1 111 ? 13.160 30.809 -47.300 1.00 42.38 111 GLU A N 1
ATOM 891 C CA . GLU A 1 111 ? 11.801 30.691 -46.748 1.00 42.38 111 GLU A CA 1
ATOM 892 C C . GLU A 1 111 ? 10.904 29.786 -47.607 1.00 42.38 111 GLU A C 1
ATOM 894 O O . GLU A 1 111 ? 10.199 28.936 -47.073 1.00 42.38 111 GLU A O 1
ATOM 899 N N . LEU A 1 112 ? 10.976 29.879 -48.939 1.00 42.44 112 LEU A N 1
ATOM 900 C CA . LEU A 1 112 ? 10.266 28.992 -49.870 1.00 42.44 112 LEU A CA 1
ATOM 901 C C . LEU A 1 112 ? 10.782 27.551 -49.823 1.00 42.44 112 LEU A C 1
ATOM 903 O O . LEU A 1 112 ? 9.984 26.626 -49.929 1.00 42.44 112 LEU A O 1
ATOM 907 N N . GLU A 1 113 ? 12.083 27.331 -49.635 1.00 47.06 113 GLU A N 1
ATOM 908 C CA . GLU A 1 113 ? 12.649 25.995 -49.420 1.00 47.06 113 GLU A CA 1
ATOM 909 C C . GLU A 1 113 ? 12.235 25.411 -48.067 1.00 47.06 113 GLU A C 1
ATOM 911 O O . GLU A 1 113 ? 11.944 24.218 -47.977 1.00 47.06 113 GLU A O 1
ATOM 916 N N . VAL A 1 114 ? 12.179 26.233 -47.015 1.00 47.47 114 VAL A N 1
ATOM 917 C CA . VAL A 1 114 ? 11.657 25.836 -45.701 1.00 47.47 114 VAL A CA 1
ATOM 918 C C . VAL A 1 114 ? 10.170 25.517 -45.806 1.00 47.47 114 VAL A C 1
ATOM 920 O O . VAL A 1 114 ? 9.759 24.461 -45.336 1.00 47.47 114 VAL A O 1
ATOM 923 N N . LEU A 1 115 ? 9.379 26.358 -46.476 1.00 40.09 115 LEU A N 1
ATOM 924 C CA . LEU A 1 115 ? 7.951 26.150 -46.709 1.00 40.09 115 LEU A CA 1
ATOM 925 C C . LEU A 1 115 ? 7.697 24.920 -47.585 1.00 40.09 115 LEU A C 1
ATOM 927 O O . LEU A 1 115 ? 6.792 24.158 -47.280 1.00 40.09 115 LEU A O 1
ATOM 931 N N . SER A 1 116 ? 8.506 24.688 -48.622 1.00 38.47 116 SER A N 1
ATOM 932 C CA . SER A 1 116 ? 8.445 23.508 -49.497 1.00 38.47 116 SER A CA 1
ATOM 933 C C . SER A 1 116 ? 8.813 22.231 -48.744 1.00 38.47 116 SER A C 1
ATOM 935 O O . SER A 1 116 ? 8.134 21.215 -48.876 1.00 38.47 116 SER A O 1
ATOM 937 N N . LYS A 1 117 ? 9.840 22.266 -47.888 1.00 43.12 117 LYS A N 1
ATOM 938 C CA . LYS A 1 117 ? 10.165 21.142 -46.999 1.00 43.12 117 LYS A CA 1
ATOM 939 C C . LYS A 1 117 ? 9.080 20.935 -45.950 1.00 43.12 117 LYS A C 1
ATOM 941 O O . LYS A 1 117 ? 8.774 19.792 -45.642 1.00 43.12 117 LYS A O 1
ATOM 946 N N . LEU A 1 118 ? 8.465 22.001 -45.442 1.00 41.47 118 LEU A N 1
ATOM 947 C CA . LEU A 1 118 ? 7.353 21.929 -44.499 1.00 41.47 118 LEU A CA 1
ATOM 948 C C . LEU A 1 118 ? 6.101 21.338 -45.158 1.00 41.47 118 LEU A C 1
ATOM 950 O O . LEU A 1 118 ? 5.512 20.432 -44.588 1.00 41.47 118 LEU A O 1
ATOM 954 N N . THR A 1 119 ? 5.723 21.770 -46.363 1.00 38.56 119 THR A N 1
ATOM 955 C CA . THR A 1 119 ? 4.618 21.168 -47.127 1.00 38.56 119 THR A CA 1
ATOM 956 C C . THR A 1 119 ? 4.938 19.745 -47.552 1.00 38.56 119 THR A C 1
ATOM 958 O O . THR A 1 119 ? 4.048 18.909 -47.518 1.00 38.56 119 THR A O 1
ATOM 961 N N . THR A 1 120 ? 6.198 19.427 -47.860 1.00 40.38 120 THR A N 1
ATOM 962 C CA . THR A 1 120 ? 6.634 18.044 -48.096 1.00 40.38 120 THR A CA 1
ATOM 963 C C . THR A 1 120 ? 6.472 17.209 -46.829 1.00 40.38 120 THR A C 1
ATOM 965 O O . THR A 1 120 ? 5.878 16.152 -46.903 1.00 40.38 120 THR A O 1
ATOM 968 N N . ILE A 1 121 ? 6.901 17.692 -45.657 1.00 45.00 121 ILE A N 1
ATOM 969 C CA . ILE A 1 121 ? 6.732 17.006 -44.361 1.00 45.00 121 ILE A CA 1
ATOM 970 C C . ILE A 1 121 ? 5.250 16.852 -43.986 1.00 45.00 121 ILE A C 1
ATOM 972 O O . ILE A 1 121 ? 4.869 15.823 -43.439 1.00 45.00 121 ILE A O 1
ATOM 976 N N . LEU A 1 122 ? 4.416 17.852 -44.277 1.00 42.72 122 LEU A N 1
ATOM 977 C CA . LEU A 1 122 ? 2.971 17.814 -44.031 1.00 42.72 122 LEU A CA 1
ATOM 978 C C . LEU A 1 122 ? 2.224 16.907 -45.025 1.00 42.72 122 LEU A C 1
ATOM 980 O O . LEU A 1 122 ? 1.178 16.380 -44.669 1.00 42.72 122 LEU A O 1
ATOM 984 N N . ASN A 1 123 ? 2.774 16.706 -46.228 1.00 39.50 123 ASN A N 1
ATOM 985 C CA . ASN A 1 123 ? 2.275 15.785 -47.258 1.00 39.50 123 ASN A CA 1
ATOM 986 C C . ASN A 1 123 ? 3.012 14.432 -47.266 1.00 39.50 123 ASN A C 1
ATOM 988 O O . ASN A 1 123 ? 2.760 13.596 -48.132 1.00 39.50 123 ASN A O 1
ATOM 992 N N . MET A 1 124 ? 3.950 14.204 -46.342 1.00 45.62 124 MET A N 1
ATOM 993 C CA . MET A 1 124 ? 4.514 12.882 -46.116 1.00 45.62 124 MET A CA 1
ATOM 994 C C . MET A 1 124 ? 3.460 12.099 -45.345 1.00 45.62 124 MET A C 1
ATOM 996 O O . MET A 1 124 ? 3.306 12.287 -44.140 1.00 45.62 124 MET A O 1
ATOM 1000 N N . ASP A 1 125 ? 2.760 11.213 -46.050 1.00 42.09 125 ASP A N 1
ATOM 1001 C CA . ASP A 1 125 ? 1.923 10.160 -45.479 1.00 42.09 125 ASP A CA 1
ATOM 1002 C C . ASP A 1 125 ? 2.792 9.193 -44.646 1.00 42.09 125 ASP A C 1
ATOM 1004 O O . ASP A 1 125 ? 2.981 8.031 -45.002 1.00 42.09 125 ASP A O 1
ATOM 1008 N N . GLU A 1 126 ? 3.392 9.643 -43.537 1.00 50.81 126 GLU A N 1
ATOM 1009 C CA . GLU A 1 126 ? 3.825 8.719 -42.493 1.00 50.81 126 GLU A CA 1
ATOM 1010 C C . GLU A 1 126 ? 2.561 8.328 -41.710 1.00 50.81 126 GLU A C 1
ATOM 1012 O O . GLU A 1 126 ? 2.046 9.144 -40.943 1.00 50.81 126 GLU A O 1
ATOM 1017 N N . PRO A 1 127 ? 2.072 7.073 -41.803 1.00 54.94 127 PRO A N 1
ATOM 1018 C CA . PRO A 1 127 ? 0.903 6.610 -41.048 1.00 54.94 127 PRO A CA 1
ATOM 1019 C C . PRO A 1 127 ? 1.216 6.427 -39.548 1.00 54.94 127 PRO A C 1
ATOM 1021 O O . PRO A 1 127 ? 0.600 5.617 -38.856 1.00 54.94 127 PRO A O 1
ATOM 1024 N N . VAL A 1 128 ? 2.254 7.099 -39.040 1.00 58.03 128 VAL A N 1
ATOM 1025 C CA . VAL A 1 128 ? 2.899 6.822 -37.763 1.00 58.03 128 VAL A CA 1
ATOM 1026 C C . VAL A 1 128 ? 3.108 8.112 -36.982 1.00 58.03 128 VAL A C 1
ATOM 1028 O O . VAL A 1 128 ? 4.003 8.905 -37.262 1.00 58.03 128 VAL A O 1
ATOM 1031 N N . VAL A 1 129 ? 2.343 8.265 -35.904 1.00 62.97 129 VAL A N 1
ATOM 1032 C CA . VAL A 1 129 ? 2.550 9.339 -34.931 1.00 62.97 129 VAL A CA 1
ATOM 1033 C C . VAL A 1 129 ? 3.724 8.980 -34.020 1.00 62.97 129 VAL A C 1
ATOM 1035 O O . VAL A 1 129 ? 3.633 8.083 -33.179 1.00 62.97 129 VAL A O 1
ATOM 1038 N N . ARG A 1 130 ? 4.845 9.698 -34.145 1.00 62.69 130 ARG A N 1
ATOM 1039 C CA . ARG A 1 130 ? 5.970 9.586 -33.202 1.00 62.69 130 ARG A CA 1
ATOM 1040 C C . ARG A 1 130 ? 5.858 10.655 -32.136 1.00 62.69 130 ARG A C 1
ATOM 1042 O O . ARG A 1 130 ? 5.952 11.844 -32.412 1.00 62.69 130 ARG A O 1
ATOM 1049 N N . THR A 1 131 ? 5.724 10.224 -30.890 1.00 59.84 131 THR A N 1
ATOM 1050 C CA . THR A 1 131 ? 5.613 11.159 -29.762 1.00 59.84 131 THR A CA 1
ATOM 1051 C C . THR A 1 131 ? 6.972 11.572 -29.198 1.00 59.84 131 THR A C 1
ATOM 1053 O O . THR A 1 131 ? 7.056 12.581 -28.495 1.00 59.84 131 THR A O 1
ATOM 1056 N N . ARG A 1 132 ? 8.048 10.817 -29.490 1.00 65.12 132 ARG A N 1
ATOM 1057 C CA . ARG A 1 132 ? 9.416 11.099 -29.021 1.00 65.12 132 ARG A CA 1
ATOM 1058 C C . ARG A 1 132 ? 10.486 10.633 -30.018 1.00 65.12 132 ARG A C 1
ATOM 1060 O O . ARG A 1 132 ? 10.345 9.551 -30.589 1.00 65.12 132 ARG A O 1
ATOM 1067 N N . PRO A 1 133 ? 11.597 11.378 -30.172 1.00 65.38 133 PRO A N 1
ATOM 1068 C CA . PRO A 1 133 ? 12.738 10.910 -30.948 1.00 65.38 133 PRO A CA 1
ATOM 1069 C C . PRO A 1 133 ? 13.397 9.702 -30.267 1.00 65.38 133 PRO A C 1
ATOM 1071 O O . PRO A 1 133 ? 13.522 9.657 -29.041 1.00 65.38 133 PRO A O 1
ATOM 1074 N N . ARG A 1 134 ? 13.812 8.717 -31.068 1.00 69.06 134 ARG A N 1
ATOM 1075 C CA . ARG A 1 134 ? 14.567 7.544 -30.610 1.00 69.06 134 ARG A CA 1
ATOM 1076 C C . ARG A 1 134 ? 16.058 7.826 -30.758 1.00 69.06 134 ARG A C 1
ATOM 1078 O O . ARG A 1 134 ? 16.488 8.293 -31.809 1.00 69.06 134 ARG A O 1
ATOM 1085 N N . ILE A 1 135 ? 16.828 7.534 -29.715 1.00 76.88 135 ILE A N 1
ATOM 1086 C CA . ILE A 1 135 ? 18.291 7.523 -29.781 1.00 76.88 135 ILE A CA 1
ATOM 1087 C C . ILE A 1 135 ? 18.718 6.074 -29.962 1.00 76.88 135 ILE A C 1
ATOM 1089 O O . ILE A 1 135 ? 18.169 5.177 -29.326 1.00 76.88 135 ILE A O 1
ATOM 1093 N N . ASP A 1 136 ? 19.651 5.853 -30.879 1.00 80.88 136 ASP A N 1
ATOM 1094 C CA . ASP A 1 136 ? 20.233 4.538 -31.109 1.00 80.88 136 ASP A CA 1
ATOM 1095 C C . ASP A 1 136 ? 21.102 4.149 -29.906 1.00 80.88 136 ASP A C 1
ATOM 1097 O O . ASP A 1 136 ? 21.936 4.941 -29.460 1.00 80.88 136 ASP A O 1
ATOM 1101 N N . ASP A 1 137 ? 20.927 2.934 -29.384 1.00 85.81 137 ASP A N 1
ATOM 1102 C CA . ASP A 1 137 ? 21.675 2.457 -28.217 1.00 85.81 137 ASP A CA 1
ATOM 1103 C C . ASP A 1 137 ? 23.190 2.509 -28.453 1.00 85.81 137 ASP A C 1
ATOM 1105 O O . ASP A 1 137 ? 23.941 2.788 -27.520 1.00 85.81 137 ASP A O 1
ATOM 1109 N N . ARG A 1 138 ? 23.651 2.355 -29.704 1.00 84.06 138 ARG A N 1
ATOM 1110 C CA . ARG A 1 138 ? 25.073 2.457 -30.075 1.00 84.06 138 ARG A CA 1
ATOM 1111 C C . ARG A 1 138 ? 25.663 3.837 -29.803 1.00 84.06 138 ARG A C 1
ATOM 1113 O O . ARG A 1 138 ? 26.860 3.940 -29.537 1.00 84.06 138 ARG A O 1
ATOM 1120 N N . SER A 1 139 ? 24.846 4.891 -29.837 1.00 83.19 139 SER A N 1
ATOM 1121 C CA . SER A 1 139 ? 25.271 6.237 -29.438 1.00 83.19 139 SER A CA 1
ATOM 1122 C C . SER A 1 139 ? 25.576 6.317 -27.940 1.00 83.19 139 SER A C 1
ATOM 1124 O O . SER A 1 139 ? 26.439 7.086 -27.526 1.00 83.19 139 SER A O 1
ATOM 1126 N N . CYS A 1 140 ? 24.891 5.515 -27.120 1.00 85.81 140 CYS A N 1
ATOM 1127 C CA . CYS A 1 140 ? 25.135 5.426 -25.683 1.00 85.81 140 CYS A CA 1
ATOM 1128 C C . CYS A 1 140 ? 26.279 4.452 -25.371 1.00 85.81 140 CYS A C 1
ATOM 1130 O O . CYS A 1 140 ? 27.159 4.766 -24.569 1.00 85.81 140 CYS A O 1
ATOM 1132 N N . THR A 1 141 ? 26.289 3.283 -26.015 1.00 87.19 141 THR A N 1
ATOM 1133 C CA . THR A 1 141 ? 27.178 2.161 -25.680 1.00 87.19 141 THR A CA 1
ATOM 1134 C C . THR A 1 141 ? 28.518 2.169 -26.411 1.00 87.19 141 THR A C 1
ATOM 1136 O O . THR A 1 141 ? 29.256 1.182 -26.370 1.00 87.19 141 THR A O 1
ATOM 1139 N N . ALA A 1 142 ? 28.851 3.265 -27.095 1.00 82.19 142 ALA A N 1
ATOM 1140 C CA . ALA A 1 142 ? 30.148 3.442 -27.734 1.00 82.19 142 ALA A CA 1
ATOM 1141 C C . ALA A 1 142 ? 31.296 3.299 -26.716 1.00 82.19 142 ALA A C 1
ATOM 1143 O O . ALA A 1 142 ? 31.163 3.678 -25.552 1.00 82.19 142 ALA A O 1
ATOM 1144 N N . GLN A 1 143 ? 32.463 2.828 -27.172 1.00 72.75 143 GLN A N 1
ATOM 1145 C CA . GLN A 1 143 ? 33.637 2.590 -26.312 1.00 72.75 143 GLN A CA 1
ATOM 1146 C C . GLN A 1 143 ? 34.074 3.814 -25.489 1.00 72.75 143 GLN A C 1
ATOM 1148 O O . GLN A 1 143 ? 34.649 3.657 -24.418 1.00 72.75 143 GLN A O 1
ATOM 1153 N N . ARG A 1 144 ? 33.802 5.028 -25.983 1.00 76.88 144 ARG A N 1
ATOM 1154 C CA . ARG A 1 144 ? 34.164 6.298 -25.330 1.00 76.88 144 ARG A CA 1
ATOM 1155 C C . ARG A 1 144 ? 33.092 6.837 -24.370 1.00 76.88 144 ARG A C 1
ATOM 1157 O O . ARG A 1 144 ? 33.306 7.893 -23.783 1.00 76.88 144 ARG A O 1
ATOM 1164 N N . CYS A 1 145 ? 31.945 6.166 -24.264 1.00 84.25 145 CYS A N 1
ATOM 1165 C CA . CYS A 1 145 ? 30.817 6.565 -23.423 1.00 84.25 145 CYS A CA 1
ATOM 1166 C C . CYS A 1 145 ? 30.494 5.448 -22.422 1.00 84.25 145 CYS A C 1
ATOM 1168 O O . CYS A 1 145 ? 31.202 5.328 -21.429 1.00 84.25 145 CYS A O 1
ATOM 1170 N N . HIS A 1 146 ? 29.479 4.614 -22.679 1.00 87.75 146 HIS A N 1
ATOM 1171 C CA . HIS A 1 146 ? 29.024 3.568 -21.754 1.00 87.75 146 HIS A CA 1
ATOM 1172 C C . HIS A 1 146 ? 29.196 2.145 -22.327 1.00 87.75 146 HIS A C 1
ATOM 1174 O O . HIS A 1 146 ? 28.200 1.485 -22.639 1.00 87.75 146 HIS A O 1
ATOM 1180 N N . PRO A 1 147 ? 30.433 1.633 -22.490 1.00 87.19 147 PRO A N 1
ATOM 1181 C CA . PRO A 1 147 ? 30.665 0.308 -23.065 1.00 87.19 147 PRO A CA 1
ATOM 1182 C C . P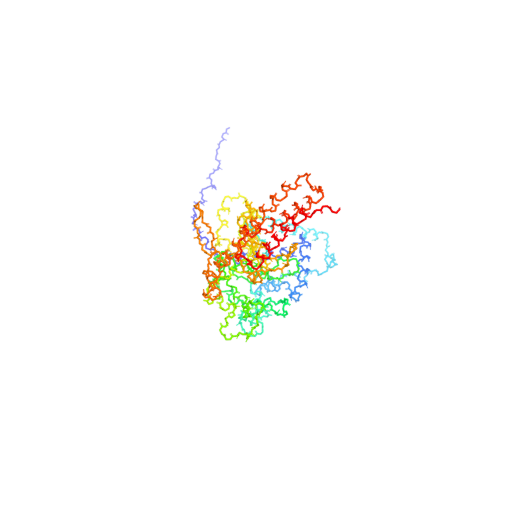RO A 1 147 ? 30.011 -0.806 -22.236 1.00 87.19 147 PRO A C 1
ATOM 1184 O O . PRO A 1 147 ? 30.234 -0.925 -21.040 1.00 87.19 147 PRO A O 1
ATOM 1187 N N . THR A 1 148 ? 29.265 -1.718 -22.855 1.00 86.88 148 THR A N 1
ATOM 1188 C CA . THR A 1 148 ? 28.587 -2.822 -22.139 1.00 86.88 148 THR A CA 1
ATOM 1189 C C . THR A 1 148 ? 29.497 -4.025 -21.855 1.00 86.88 148 THR A C 1
ATOM 1191 O O . THR A 1 148 ? 29.024 -5.145 -21.665 1.00 86.88 148 THR A O 1
ATOM 1194 N N . THR A 1 149 ? 30.816 -3.817 -21.851 1.00 82.88 149 THR A N 1
ATOM 1195 C CA . THR A 1 149 ? 31.838 -4.872 -21.738 1.00 82.88 149 THR A CA 1
ATOM 1196 C C . THR A 1 149 ? 31.922 -5.470 -20.335 1.00 82.88 149 THR A C 1
ATOM 1198 O O . THR A 1 149 ? 32.394 -6.592 -20.179 1.00 82.88 149 THR A O 1
ATOM 1201 N N . GLY A 1 150 ? 31.471 -4.746 -19.302 1.00 80.06 150 GLY A N 1
ATOM 1202 C CA . GLY A 1 150 ? 31.631 -5.162 -17.906 1.00 80.06 150 GLY A CA 1
ATOM 1203 C C . GLY A 1 150 ? 33.052 -4.989 -17.357 1.00 80.06 150 GLY A C 1
ATOM 1204 O O . GLY A 1 150 ? 33.302 -5.420 -16.235 1.00 80.06 150 GLY A O 1
ATOM 1205 N N . ILE A 1 151 ? 33.965 -4.382 -18.126 1.00 74.50 151 ILE A N 1
ATOM 1206 C CA . ILE A 1 151 ? 35.388 -4.223 -17.793 1.00 74.50 151 ILE A CA 1
ATOM 1207 C C . ILE A 1 151 ? 35.730 -2.731 -17.702 1.00 74.50 151 ILE A C 1
ATOM 1209 O O . ILE A 1 151 ? 35.358 -1.951 -18.579 1.00 74.50 151 ILE A O 1
ATOM 1213 N N . GLY A 1 152 ? 36.472 -2.346 -16.660 1.00 75.69 152 GLY A N 1
ATOM 1214 C CA . GLY A 1 152 ? 36.862 -0.958 -16.397 1.00 75.69 152 GLY A CA 1
ATOM 1215 C C . GLY A 1 152 ? 35.723 -0.110 -15.819 1.00 75.69 152 GLY A C 1
ATOM 1216 O O . GLY A 1 152 ? 34.556 -0.495 -15.867 1.00 75.69 152 GLY A O 1
ATOM 1217 N N . LYS A 1 153 ? 36.046 1.072 -15.272 1.00 72.75 153 LYS A N 1
ATOM 1218 C CA . LYS A 1 153 ? 35.073 1.932 -14.562 1.00 72.75 153 LYS A CA 1
ATOM 1219 C C . LYS A 1 153 ? 33.821 2.245 -15.392 1.00 72.75 153 LYS A C 1
ATOM 1221 O O . LYS A 1 153 ? 32.713 2.149 -14.872 1.00 72.75 153 LYS A O 1
ATOM 1226 N N . GLU A 1 154 ? 34.005 2.557 -16.674 1.00 72.88 154 GLU A N 1
ATOM 1227 C CA . GLU A 1 154 ? 32.916 2.881 -17.607 1.00 72.88 154 GLU A CA 1
ATOM 1228 C C . GLU A 1 154 ? 32.163 1.651 -18.130 1.00 72.88 154 GLU A C 1
ATOM 1230 O O . GLU A 1 154 ? 31.084 1.809 -18.685 1.00 72.88 154 GLU A O 1
ATOM 1235 N N . GLY A 1 155 ? 32.692 0.432 -17.956 1.00 77.19 155 GLY A N 1
ATOM 1236 C CA . GLY A 1 155 ? 32.030 -0.811 -18.368 1.00 77.19 155 GLY A CA 1
ATOM 1237 C C . GLY A 1 155 ? 31.354 -1.572 -17.229 1.00 77.19 155 GLY A C 1
ATOM 1238 O O . GLY A 1 155 ? 30.341 -2.244 -17.433 1.00 77.19 155 GLY A O 1
ATOM 1239 N N . GLU A 1 156 ? 31.863 -1.430 -16.003 1.00 85.00 156 GLU A N 1
ATOM 1240 C CA . GLU A 1 156 ? 31.340 -2.083 -14.800 1.00 85.00 156 GLU A CA 1
ATOM 1241 C C . GLU A 1 156 ? 29.868 -1.750 -14.524 1.00 85.00 156 GLU A C 1
ATOM 1243 O O . GLU A 1 156 ? 29.155 -2.589 -13.980 1.00 85.00 156 GLU A O 1
ATOM 1248 N N . PHE A 1 157 ? 29.370 -0.568 -14.909 1.00 86.50 157 PHE A N 1
ATOM 1249 C CA . PHE A 1 157 ? 27.967 -0.178 -14.684 1.00 86.50 157 PHE A CA 1
ATOM 1250 C C . PHE A 1 157 ? 26.953 -1.175 -15.283 1.00 86.50 157 PHE A C 1
ATOM 1252 O O . PHE A 1 157 ? 25.804 -1.246 -14.830 1.00 86.50 157 PHE A O 1
ATOM 1259 N N . TRP A 1 158 ? 27.368 -1.931 -16.307 1.00 90.94 158 TRP A N 1
ATOM 1260 C CA . TRP A 1 158 ? 26.523 -2.899 -16.991 1.00 90.94 158 TRP A CA 1
ATOM 1261 C C . TRP A 1 158 ? 26.215 -4.114 -16.109 1.00 90.94 158 TRP A C 1
ATOM 1263 O O . TRP A 1 158 ? 25.071 -4.570 -16.028 1.00 90.94 158 TRP A O 1
ATOM 1273 N N . THR A 1 159 ? 27.234 -4.632 -15.422 1.00 89.12 159 THR A N 1
ATOM 1274 C CA . THR A 1 159 ? 27.172 -5.870 -14.629 1.00 89.12 159 THR A CA 1
ATOM 1275 C C . THR A 1 159 ? 27.048 -5.613 -13.130 1.00 89.12 159 THR A C 1
ATOM 1277 O O . THR A 1 159 ? 26.502 -6.446 -12.404 1.00 89.12 159 THR A O 1
ATOM 1280 N N . LYS A 1 160 ? 27.529 -4.465 -12.652 1.00 88.88 160 LYS A N 1
ATOM 1281 C CA . LYS A 1 160 ? 27.582 -4.118 -11.235 1.00 88.88 160 LYS A CA 1
ATOM 1282 C C . LYS A 1 160 ? 26.219 -3.694 -10.707 1.00 88.88 160 LYS A C 1
ATOM 1284 O O . LYS A 1 160 ? 25.424 -3.038 -11.378 1.00 88.88 160 LYS A O 1
ATOM 1289 N N . ARG A 1 161 ? 25.981 -4.030 -9.440 1.00 87.50 161 ARG A N 1
ATOM 1290 C CA . ARG A 1 161 ? 24.832 -3.552 -8.670 1.00 87.50 161 ARG A CA 1
ATOM 1291 C C . ARG A 1 161 ? 25.054 -2.094 -8.274 1.00 87.50 161 ARG A C 1
ATOM 1293 O O . ARG A 1 161 ? 25.738 -1.814 -7.292 1.00 87.50 161 ARG A O 1
ATOM 1300 N N . ILE A 1 162 ? 24.479 -1.173 -9.041 1.00 89.31 162 ILE A N 1
ATOM 1301 C CA . ILE A 1 162 ? 24.541 0.264 -8.763 1.00 89.31 162 ILE A CA 1
ATOM 1302 C C . ILE A 1 162 ? 23.503 0.658 -7.711 1.00 89.31 162 ILE A C 1
ATOM 1304 O O . ILE A 1 162 ? 22.426 0.066 -7.629 1.00 89.31 162 ILE A O 1
ATOM 1308 N N . LYS A 1 163 ? 23.814 1.684 -6.915 1.00 90.12 163 LYS A N 1
ATOM 1309 C CA . LYS A 1 163 ? 22.864 2.307 -5.986 1.00 90.12 163 LYS A CA 1
ATOM 1310 C C . LYS A 1 163 ? 22.028 3.328 -6.759 1.00 90.12 163 LYS A C 1
ATOM 1312 O O . LYS A 1 163 ? 22.435 4.474 -6.905 1.00 90.12 163 LYS A O 1
ATOM 1317 N N . PHE A 1 164 ? 20.895 2.897 -7.307 1.00 88.38 164 PHE A N 1
ATOM 1318 C CA . PHE A 1 164 ? 20.037 3.749 -8.134 1.00 88.38 164 PHE A CA 1
ATOM 1319 C C . PHE A 1 164 ? 19.375 4.867 -7.320 1.00 88.38 164 PHE A C 1
ATOM 1321 O O . PHE A 1 164 ? 19.350 6.017 -7.747 1.00 88.38 164 PHE A O 1
ATOM 1328 N N . ILE A 1 165 ? 18.869 4.537 -6.130 1.00 86.19 165 ILE A N 1
ATOM 1329 C CA . ILE A 1 165 ? 18.323 5.512 -5.181 1.00 86.19 165 ILE A CA 1
ATOM 1330 C C . ILE A 1 165 ? 19.042 5.331 -3.854 1.00 86.19 165 ILE A C 1
ATOM 1332 O O . ILE A 1 165 ? 19.115 4.214 -3.342 1.00 86.19 165 ILE A O 1
ATOM 1336 N N . GLU A 1 166 ? 19.516 6.435 -3.290 1.00 87.00 166 GLU A N 1
ATOM 1337 C CA . GLU A 1 166 ? 20.046 6.518 -1.934 1.00 87.00 166 GLU A CA 1
ATOM 1338 C C . GLU A 1 166 ? 19.322 7.667 -1.228 1.00 87.00 166 GLU A C 1
ATOM 1340 O O . GLU A 1 166 ? 19.452 8.825 -1.617 1.00 87.00 166 GLU A O 1
ATOM 1345 N N . GLN A 1 167 ? 18.484 7.339 -0.245 1.00 81.69 167 GLN A N 1
ATOM 1346 C CA . GLN A 1 167 ? 17.706 8.325 0.510 1.00 81.69 167 GLN A CA 1
ATOM 1347 C C . GLN A 1 167 ? 17.886 8.105 2.013 1.00 81.69 167 GLN A C 1
ATOM 1349 O O . GLN A 1 167 ? 17.826 6.954 2.454 1.00 81.69 167 GLN A O 1
ATOM 1354 N N . PRO A 1 168 ? 18.086 9.166 2.811 1.00 80.06 168 PRO A N 1
ATOM 1355 C CA . PRO A 1 168 ? 18.101 9.039 4.261 1.00 80.06 168 PRO A CA 1
ATOM 1356 C C . PRO A 1 168 ? 16.707 8.655 4.774 1.00 80.06 168 PRO A C 1
ATOM 1358 O O . PRO A 1 168 ? 15.685 9.071 4.225 1.00 80.06 168 PRO A O 1
ATOM 1361 N N . ARG A 1 169 ? 16.672 7.836 5.821 1.00 75.62 169 ARG A N 1
ATOM 1362 C CA . ARG A 1 169 ? 15.486 7.525 6.620 1.00 75.62 169 ARG A CA 1
ATOM 1363 C C . ARG A 1 169 ? 15.498 8.357 7.903 1.00 75.62 169 ARG A C 1
ATOM 1365 O O . ARG A 1 169 ? 16.537 8.877 8.304 1.00 75.62 169 ARG A O 1
ATOM 1372 N N . GLU A 1 170 ? 14.344 8.444 8.559 1.00 73.00 170 GLU A N 1
ATOM 1373 C CA . GLU A 1 170 ? 14.173 9.153 9.839 1.00 73.00 170 GLU A CA 1
ATOM 1374 C C . GLU A 1 170 ? 15.108 8.621 10.938 1.00 73.00 170 GLU A C 1
ATOM 1376 O O . GLU A 1 170 ? 15.621 9.385 11.749 1.00 73.00 170 GLU A O 1
ATOM 1381 N N . ASP A 1 171 ? 15.419 7.323 10.912 1.00 69.94 171 ASP A N 1
ATOM 1382 C CA . ASP A 1 171 ? 16.342 6.661 11.840 1.00 69.94 171 ASP A CA 1
ATOM 1383 C C . ASP A 1 171 ? 17.830 6.842 11.474 1.00 69.94 171 ASP A C 1
ATOM 1385 O O . ASP A 1 171 ? 18.685 6.098 11.957 1.00 69.94 171 ASP A O 1
ATOM 1389 N N . LYS A 1 172 ? 18.149 7.813 10.604 1.00 74.69 172 LYS A N 1
ATOM 1390 C CA . LYS A 1 172 ? 19.486 8.107 10.052 1.00 74.69 172 LYS A CA 1
ATOM 1391 C C . LYS A 1 172 ? 20.101 6.981 9.210 1.00 74.69 172 LYS A C 1
ATOM 1393 O O . LYS A 1 172 ? 21.213 7.141 8.704 1.00 74.69 172 LYS A O 1
ATOM 1398 N N . THR A 1 173 ? 19.401 5.864 8.999 1.00 78.12 173 THR A N 1
ATOM 1399 C CA . THR A 1 173 ? 19.846 4.829 8.058 1.00 78.12 173 THR A CA 1
ATOM 1400 C C . THR A 1 173 ? 19.581 5.264 6.619 1.00 78.12 173 THR A C 1
ATOM 1402 O O . THR A 1 173 ? 18.821 6.195 6.354 1.00 78.12 173 THR A O 1
ATOM 1405 N N . LYS A 1 174 ? 20.218 4.607 5.648 1.00 81.94 174 LYS A N 1
ATOM 1406 C CA . LYS A 1 174 ? 20.032 4.919 4.227 1.00 81.94 174 LYS A CA 1
ATOM 1407 C C . LYS A 1 174 ? 19.196 3.838 3.555 1.00 81.94 174 LYS A C 1
ATOM 1409 O O . LYS A 1 174 ? 19.536 2.660 3.598 1.00 81.94 174 LYS A O 1
ATOM 1414 N N . ARG A 1 175 ? 18.118 4.233 2.878 1.00 82.12 175 ARG A N 1
ATOM 1415 C CA . ARG A 1 175 ? 17.389 3.369 1.944 1.00 82.12 175 ARG A CA 1
ATOM 1416 C C . ARG A 1 175 ? 18.162 3.323 0.633 1.00 82.12 175 ARG A C 1
ATOM 1418 O O . ARG A 1 175 ? 18.250 4.337 -0.056 1.00 82.12 175 ARG A O 1
ATOM 1425 N N . ILE A 1 176 ? 18.664 2.142 0.286 1.00 87.88 176 ILE A N 1
ATOM 1426 C CA . ILE A 1 176 ? 19.359 1.893 -0.977 1.00 87.88 176 ILE A CA 1
ATOM 1427 C C . ILE A 1 176 ? 18.466 1.035 -1.872 1.00 87.88 176 ILE A C 1
ATOM 1429 O O . ILE A 1 176 ? 18.032 -0.040 -1.461 1.00 87.88 176 ILE A O 1
ATOM 1433 N N . ILE A 1 177 ? 18.202 1.507 -3.091 1.00 90.50 177 ILE A N 1
ATOM 1434 C CA . ILE A 1 177 ? 17.553 0.717 -4.144 1.00 90.50 177 ILE A CA 1
ATOM 1435 C C . ILE A 1 177 ? 18.616 0.306 -5.159 1.00 90.50 177 ILE A C 1
ATOM 1437 O O . ILE A 1 177 ? 19.159 1.177 -5.844 1.00 90.50 177 ILE A O 1
ATOM 1441 N N . PRO A 1 178 ? 18.944 -0.990 -5.253 1.00 91.50 178 PRO A N 1
ATOM 1442 C CA . PRO A 1 178 ? 19.914 -1.476 -6.213 1.00 91.50 178 PRO A CA 1
ATOM 1443 C C . PRO A 1 178 ? 19.314 -1.605 -7.617 1.00 91.50 178 PRO A C 1
ATOM 1445 O O . PRO A 1 178 ? 18.131 -1.906 -7.772 1.00 91.50 178 PRO A O 1
ATOM 1448 N N . TYR A 1 179 ? 20.156 -1.458 -8.636 1.00 92.56 179 TYR A N 1
ATOM 1449 C CA . TYR A 1 179 ? 19.818 -1.738 -10.032 1.00 92.56 179 TYR A CA 1
ATOM 1450 C C . TYR A 1 179 ? 21.003 -2.395 -10.753 1.00 92.56 179 TYR A C 1
ATOM 1452 O O . TYR A 1 179 ? 22.155 -2.157 -10.396 1.00 92.56 179 TYR A O 1
ATOM 1460 N N . VAL A 1 180 ? 20.726 -3.239 -11.748 1.00 92.38 180 VAL A N 1
ATOM 1461 C CA . VAL A 1 180 ? 21.732 -3.878 -12.615 1.00 92.38 180 VAL A CA 1
ATOM 1462 C C . VAL A 1 180 ? 21.218 -3.822 -14.053 1.00 92.38 180 VAL A C 1
ATOM 1464 O O . VAL A 1 180 ? 20.114 -4.294 -14.316 1.00 92.38 180 VAL A O 1
ATOM 1467 N N . HIS A 1 181 ? 21.988 -3.273 -14.997 1.00 93.00 181 HIS A N 1
ATOM 1468 C CA . HIS A 1 181 ? 21.543 -3.155 -16.394 1.00 93.00 181 HIS A CA 1
ATOM 1469 C C . HIS A 1 181 ? 21.426 -4.518 -17.078 1.00 93.00 181 HIS A C 1
ATOM 1471 O O . HIS A 1 181 ? 20.369 -4.840 -17.614 1.00 93.00 181 HIS A O 1
ATOM 1477 N N . LYS A 1 182 ? 22.470 -5.355 -16.995 1.00 91.94 182 LYS A N 1
ATOM 1478 C CA . LYS A 1 182 ? 22.544 -6.657 -17.678 1.00 91.94 182 LYS A CA 1
ATOM 1479 C C . LYS A 1 182 ? 21.310 -7.533 -17.440 1.00 91.94 182 LYS A C 1
ATOM 1481 O O . LYS A 1 182 ? 20.863 -8.221 -18.348 1.00 91.94 182 LYS A O 1
ATOM 1486 N N . THR A 1 183 ? 20.732 -7.493 -16.239 1.00 90.94 183 THR A N 1
ATOM 1487 C CA . THR A 1 183 ? 19.538 -8.287 -15.905 1.00 90.94 183 THR A CA 1
ATOM 1488 C C . THR A 1 183 ? 18.264 -7.795 -16.586 1.00 90.94 183 THR A C 1
ATOM 1490 O O . THR A 1 183 ? 17.362 -8.595 -16.803 1.00 90.94 183 THR A O 1
ATOM 1493 N N . HIS A 1 184 ? 18.171 -6.499 -16.892 1.00 92.00 184 HIS A N 1
ATOM 1494 C CA . HIS A 1 184 ? 17.010 -5.883 -17.543 1.00 92.00 184 HIS A CA 1
ATOM 1495 C C . HIS A 1 184 ? 17.073 -5.974 -19.074 1.00 92.00 184 HIS A C 1
ATOM 1497 O O . HIS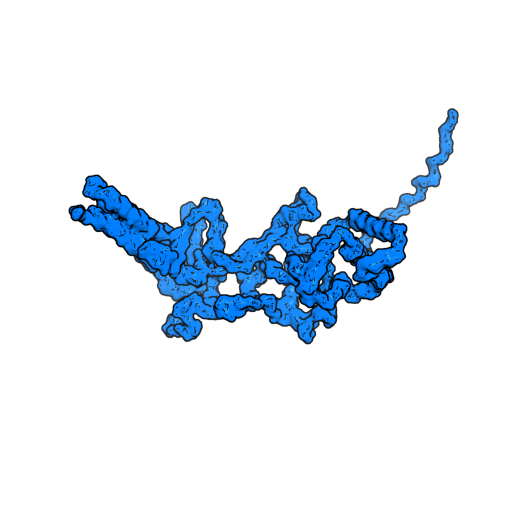 A 1 184 ? 16.046 -5.849 -19.731 1.00 92.00 184 HIS A O 1
ATOM 1503 N N . PHE A 1 185 ? 18.247 -6.255 -19.644 1.00 91.75 185 PHE A N 1
ATOM 1504 C CA . PHE A 1 185 ? 18.439 -6.521 -21.076 1.00 91.75 185 PHE A CA 1
ATOM 1505 C C . PHE A 1 185 ? 18.373 -8.017 -21.436 1.00 91.75 185 PHE A C 1
ATOM 1507 O O . PHE A 1 185 ? 18.645 -8.408 -22.568 1.00 91.75 185 PHE A O 1
ATOM 1514 N N . ASP A 1 186 ? 17.985 -8.865 -20.483 1.00 91.00 186 ASP A N 1
ATOM 1515 C CA . ASP A 1 186 ? 17.716 -10.280 -20.722 1.00 91.00 186 ASP A CA 1
ATOM 1516 C C . ASP A 1 186 ? 16.364 -10.445 -21.433 1.00 91.00 186 ASP A C 1
ATOM 1518 O O . ASP A 1 186 ? 15.305 -10.316 -20.813 1.00 91.00 186 ASP A O 1
ATOM 1522 N N . LYS A 1 187 ? 16.416 -10.757 -22.734 1.00 90.38 187 LYS A N 1
ATOM 1523 C CA . LYS A 1 187 ? 15.242 -10.912 -23.609 1.00 90.38 187 LYS A CA 1
ATOM 1524 C C . LYS A 1 187 ? 14.220 -11.919 -23.082 1.00 90.38 187 LYS A C 1
ATOM 1526 O O . LYS A 1 187 ? 13.029 -11.754 -23.321 1.00 90.38 187 LYS A O 1
ATOM 1531 N N . THR A 1 188 ? 14.653 -12.925 -22.319 1.00 89.00 188 THR A N 1
ATOM 1532 C CA . THR A 1 188 ? 13.750 -13.939 -21.744 1.00 89.00 188 THR A CA 1
ATOM 1533 C C . THR A 1 188 ? 12.839 -13.381 -20.647 1.00 89.00 188 THR A C 1
ATOM 1535 O O . THR A 1 188 ? 11.846 -14.006 -20.283 1.00 89.00 188 THR A O 1
ATOM 1538 N N . LYS A 1 189 ? 13.167 -12.198 -20.110 1.00 87.38 189 LYS A N 1
ATOM 1539 C CA . LYS A 1 189 ? 12.439 -11.529 -19.023 1.00 87.38 189 LYS A CA 1
ATOM 1540 C C . LYS A 1 189 ? 11.638 -10.318 -19.488 1.00 87.38 189 LYS A C 1
ATOM 1542 O O . LYS A 1 189 ? 11.001 -9.659 -18.661 1.00 87.38 189 LYS A O 1
ATOM 1547 N N . TRP A 1 190 ? 11.699 -9.986 -20.773 1.00 90.44 190 TRP A N 1
ATOM 1548 C CA . TRP A 1 190 ? 10.975 -8.849 -21.319 1.00 90.44 190 TRP A CA 1
ATOM 1549 C C . TRP A 1 190 ? 9.472 -9.106 -21.312 1.00 90.44 190 TRP A C 1
ATOM 1551 O O . TRP A 1 190 ? 8.998 -10.242 -21.324 1.00 90.44 190 TRP A O 1
ATOM 1561 N N . VAL A 1 191 ? 8.708 -8.018 -21.242 1.00 88.12 191 VAL A N 1
ATOM 1562 C CA . VAL A 1 191 ? 7.265 -8.101 -21.461 1.00 88.12 191 VAL A CA 1
ATOM 1563 C C . VAL A 1 191 ? 7.040 -8.546 -22.905 1.00 88.12 191 VAL A C 1
ATOM 1565 O O . VAL A 1 191 ? 7.805 -8.187 -23.792 1.00 88.12 191 VAL A O 1
ATOM 1568 N N . GLU A 1 192 ? 6.006 -9.344 -23.140 1.00 89.81 192 GLU A N 1
ATOM 1569 C CA . GLU A 1 192 ? 5.672 -9.832 -24.476 1.00 89.81 192 GLU A CA 1
ATOM 1570 C C . GLU A 1 192 ? 5.592 -8.687 -25.500 1.00 89.81 192 GLU A C 1
ATOM 1572 O O . GLU A 1 192 ? 4.852 -7.717 -25.302 1.00 89.81 192 GLU A O 1
ATOM 1577 N N . GLY A 1 193 ? 6.374 -8.810 -26.576 1.00 87.94 193 GLY A N 1
ATOM 1578 C CA . GLY A 1 193 ? 6.478 -7.814 -27.640 1.00 87.94 193 GLY A CA 1
ATOM 1579 C C . GLY A 1 193 ? 7.359 -6.598 -27.328 1.00 87.94 193 GLY A C 1
ATOM 1580 O O . GLY A 1 193 ? 7.561 -5.739 -28.181 1.00 87.94 193 GLY A O 1
ATOM 1581 N N . GLN A 1 194 ? 7.887 -6.489 -26.110 1.00 89.19 194 GLN A N 1
ATOM 1582 C CA . GLN A 1 194 ? 8.779 -5.401 -25.732 1.00 89.19 194 GLN A CA 1
ATOM 1583 C C . GLN A 1 194 ? 10.185 -5.650 -26.270 1.00 89.19 194 GLN A C 1
ATOM 1585 O O . GLN A 1 194 ? 10.734 -6.734 -26.099 1.00 89.19 194 GLN A O 1
ATOM 1590 N N . GLU A 1 195 ? 10.802 -4.602 -26.808 1.00 90.62 195 GLU A N 1
ATOM 1591 C CA . GLU A 1 195 ? 12.245 -4.522 -27.020 1.00 90.62 195 GLU A CA 1
ATOM 1592 C C . GLU A 1 195 ? 12.806 -3.440 -26.092 1.00 90.62 195 GLU A C 1
ATOM 1594 O O . GLU A 1 195 ? 12.276 -2.324 -26.039 1.00 90.62 195 GLU A O 1
ATOM 1599 N N . MET A 1 196 ? 13.808 -3.779 -25.277 1.00 89.19 196 MET A N 1
ATOM 1600 C CA . MET A 1 196 ? 14.405 -2.812 -24.354 1.00 89.19 196 MET A CA 1
ATOM 1601 C C . MET A 1 196 ? 15.559 -2.080 -25.028 1.00 89.19 196 MET A C 1
ATOM 1603 O O . MET A 1 196 ? 16.534 -2.700 -25.446 1.00 89.19 196 MET A O 1
ATOM 1607 N N . HIS A 1 197 ? 15.458 -0.756 -25.033 1.00 88.88 197 HIS A N 1
ATOM 1608 C CA . HIS A 1 197 ? 16.503 0.174 -25.438 1.00 88.88 197 HIS A CA 1
ATOM 1609 C C . HIS A 1 197 ? 16.934 1.029 -24.247 1.00 88.88 197 HIS A C 1
ATOM 1611 O O . HIS A 1 197 ? 16.203 1.167 -23.258 1.00 88.88 197 HIS A O 1
ATOM 1617 N N . CYS A 1 198 ? 18.096 1.672 -24.338 1.00 87.94 198 CYS A N 1
ATOM 1618 C CA . CYS A 1 198 ? 18.542 2.666 -23.364 1.00 87.94 198 CYS A CA 1
ATOM 1619 C C . CYS A 1 198 ? 17.464 3.744 -23.185 1.00 87.94 198 CYS A C 1
ATOM 1621 O O . CYS A 1 198 ? 17.080 4.064 -22.056 1.00 87.94 198 CYS A O 1
ATOM 1623 N N . THR A 1 199 ? 16.886 4.216 -24.295 1.00 86.12 199 THR A N 1
ATOM 1624 C CA . THR A 1 199 ? 15.793 5.194 -24.286 1.00 86.12 199 THR A CA 1
ATOM 1625 C C . THR A 1 199 ? 14.443 4.631 -23.883 1.00 86.12 199 THR A C 1
ATOM 1627 O O . THR A 1 199 ? 13.497 5.399 -23.829 1.00 86.12 199 THR A O 1
ATOM 1630 N N . THR A 1 200 ? 14.284 3.344 -23.576 1.00 87.19 200 THR A N 1
ATOM 1631 C CA . THR A 1 200 ? 13.050 2.864 -22.931 1.00 87.19 200 THR A CA 1
ATOM 1632 C C . THR A 1 200 ? 12.987 3.382 -21.491 1.00 87.19 200 THR A C 1
ATOM 1634 O O . THR A 1 200 ? 11.943 3.839 -21.021 1.00 87.19 200 THR A O 1
ATOM 1637 N N . CYS A 1 201 ? 14.131 3.392 -20.802 1.00 88.94 201 CYS A N 1
ATOM 1638 C CA . CYS A 1 201 ? 14.249 3.871 -19.427 1.00 88.94 201 CYS A CA 1
ATOM 1639 C C . CYS A 1 201 ? 14.706 5.331 -19.368 1.00 88.94 201 CYS A C 1
ATOM 1641 O O . CYS A 1 201 ? 14.023 6.133 -18.735 1.00 88.94 201 CYS A O 1
ATOM 1643 N N . HIS A 1 202 ? 15.798 5.673 -20.059 1.00 88.31 202 HIS A N 1
ATOM 1644 C CA . HIS A 1 202 ? 16.405 7.005 -20.071 1.00 88.31 202 HIS A CA 1
ATOM 1645 C C . HIS A 1 202 ? 15.651 7.933 -21.018 1.00 88.31 202 HIS A C 1
ATOM 1647 O O . HIS A 1 202 ? 15.955 8.021 -22.206 1.00 88.31 202 HIS A O 1
ATOM 1653 N N . GLN A 1 203 ? 14.640 8.615 -20.494 1.00 80.44 203 GLN A N 1
ATOM 1654 C CA . GLN A 1 203 ? 13.801 9.516 -21.273 1.00 80.44 203 GLN A CA 1
ATOM 1655 C C . GLN A 1 203 ? 13.642 10.844 -20.557 1.00 80.44 203 GLN A C 1
ATOM 1657 O O . GLN A 1 203 ? 13.709 10.922 -19.335 1.00 80.44 203 GLN A O 1
ATOM 1662 N N . ARG A 1 204 ? 13.340 11.879 -21.333 1.00 78.56 204 ARG A N 1
ATOM 1663 C CA . ARG A 1 204 ? 12.806 13.120 -20.794 1.00 78.56 204 ARG A CA 1
ATOM 1664 C C . ARG A 1 204 ? 11.355 12.911 -20.375 1.00 78.56 204 ARG A C 1
ATOM 1666 O O . ARG A 1 204 ? 10.475 12.811 -21.231 1.00 78.56 204 ARG A O 1
ATOM 1673 N N . GLU A 1 205 ? 11.098 12.835 -19.078 1.00 72.25 205 GLU A N 1
ATOM 1674 C CA . GLU A 1 205 ? 9.733 12.732 -18.550 1.00 72.25 205 GLU A CA 1
ATOM 1675 C C . GLU A 1 205 ? 9.248 14.060 -17.977 1.00 72.25 205 GLU A C 1
ATOM 1677 O O . GLU A 1 205 ? 8.105 14.452 -18.206 1.00 72.25 205 GLU A O 1
ATOM 1682 N N . THR A 1 206 ? 10.138 14.799 -17.324 1.00 72.56 206 THR A N 1
ATOM 1683 C CA . THR A 1 206 ? 9.888 16.121 -16.768 1.00 72.56 206 THR A CA 1
ATOM 1684 C C . THR A 1 206 ? 10.533 17.225 -17.609 1.00 72.56 206 THR A C 1
ATOM 1686 O O . THR A 1 206 ? 11.317 17.011 -18.537 1.00 72.56 206 THR A O 1
ATOM 1689 N N . GLY A 1 207 ? 10.180 18.472 -17.295 1.00 68.75 207 GLY A N 1
ATOM 1690 C CA . GLY A 1 207 ? 10.822 19.636 -17.902 1.00 68.75 207 GLY A CA 1
ATOM 1691 C C . GLY A 1 207 ? 12.238 19.914 -17.386 1.00 68.75 207 GLY A C 1
ATOM 1692 O O . GLY A 1 207 ? 12.901 20.753 -17.990 1.00 68.75 207 GLY A O 1
ATOM 1693 N N . GLN A 1 208 ? 12.668 19.255 -16.302 1.00 73.12 208 GLN A N 1
ATOM 1694 C CA . GLN A 1 208 ? 13.850 19.632 -15.519 1.00 73.12 208 GLN A CA 1
ATOM 1695 C C . GLN A 1 208 ? 15.153 19.123 -16.141 1.00 73.12 208 GLN A C 1
ATOM 1697 O O . GLN A 1 208 ? 16.084 19.894 -16.338 1.00 73.12 208 GLN A O 1
ATOM 1702 N N . THR A 1 209 ? 15.208 17.844 -16.502 1.00 79.00 209 THR A N 1
ATOM 1703 C CA . THR A 1 209 ? 16.403 17.208 -17.073 1.00 79.00 209 THR A CA 1
ATOM 1704 C C . THR A 1 209 ? 16.131 16.717 -18.488 1.00 79.00 209 THR A C 1
ATOM 1706 O O . THR A 1 209 ? 14.980 16.606 -18.918 1.00 79.00 209 THR A O 1
ATOM 1709 N N . HIS A 1 210 ? 17.195 16.488 -19.256 1.00 79.31 210 HIS A N 1
ATOM 1710 C CA . HIS A 1 210 ? 17.070 15.974 -20.617 1.00 79.31 210 HIS A CA 1
ATOM 1711 C C . HIS A 1 210 ? 17.007 14.443 -20.634 1.00 79.31 210 HIS A C 1
ATOM 1713 O O . HIS A 1 210 ? 16.256 13.871 -21.420 1.00 79.31 210 HIS A O 1
ATOM 1719 N N . PHE A 1 211 ? 17.723 13.789 -19.719 1.00 83.00 211 PHE A N 1
ATOM 1720 C CA . PHE A 1 211 ? 17.629 12.364 -19.445 1.00 83.00 211 PHE A CA 1
ATOM 1721 C C . PHE A 1 211 ? 17.360 12.103 -17.971 1.00 83.00 211 PHE A C 1
ATOM 1723 O O . PHE A 1 211 ? 18.135 12.480 -17.092 1.00 83.00 211 PHE A O 1
ATOM 1730 N N . GLU A 1 212 ? 16.323 11.320 -17.710 1.00 86.56 212 GLU A N 1
ATOM 1731 C CA . GLU A 1 212 ? 16.086 10.744 -16.398 1.00 86.56 212 GLU A CA 1
ATOM 1732 C C . GLU A 1 212 ? 15.477 9.351 -16.507 1.00 86.56 212 GLU A C 1
ATOM 1734 O O . GLU A 1 212 ? 15.012 8.913 -17.561 1.00 86.56 212 GLU A O 1
ATOM 1739 N N . VAL A 1 213 ? 15.516 8.633 -15.390 1.00 88.25 213 VAL A N 1
ATOM 1740 C CA . VAL A 1 213 ? 14.845 7.346 -15.237 1.00 88.25 213 VAL A CA 1
ATOM 1741 C C . VAL A 1 213 ? 13.833 7.511 -14.117 1.00 88.25 213 VAL A C 1
ATOM 1743 O O . VAL A 1 213 ? 14.201 7.597 -12.943 1.00 88.25 213 VAL A O 1
ATOM 1746 N N . SER A 1 214 ? 12.552 7.578 -14.475 1.00 88.00 214 SER A N 1
ATOM 1747 C CA . SER A 1 214 ? 11.482 7.673 -13.488 1.00 88.00 214 SER A CA 1
ATOM 1748 C C . SER A 1 214 ? 11.293 6.359 -12.740 1.00 88.00 214 SER A C 1
ATOM 1750 O O . SER A 1 214 ? 11.322 5.267 -13.314 1.00 88.00 214 SER A O 1
ATOM 1752 N N . LYS A 1 215 ? 11.020 6.468 -11.438 1.00 90.38 215 LYS A N 1
ATOM 1753 C CA . LYS A 1 215 ? 10.689 5.317 -10.584 1.00 90.38 215 LYS A CA 1
ATOM 1754 C C . LYS A 1 215 ? 9.370 4.671 -11.007 1.00 90.38 215 LYS A C 1
ATOM 1756 O O . LYS A 1 215 ? 9.181 3.475 -10.806 1.00 90.38 215 LYS A O 1
ATOM 1761 N N . GLU A 1 216 ? 8.476 5.448 -11.613 1.00 91.31 216 GLU A N 1
ATOM 1762 C CA . GLU A 1 216 ? 7.162 4.983 -12.054 1.00 91.31 216 GLU A CA 1
ATOM 1763 C C . GLU A 1 216 ? 7.287 3.876 -13.104 1.00 91.31 216 GLU A C 1
ATOM 1765 O O . GLU A 1 216 ? 6.479 2.948 -13.114 1.00 91.31 216 GLU A O 1
ATOM 1770 N N . LYS A 1 217 ? 8.333 3.907 -13.943 1.00 91.19 217 LYS A N 1
ATOM 1771 C CA . LYS A 1 217 ? 8.624 2.833 -14.905 1.00 91.19 217 LYS A CA 1
ATOM 1772 C C . LYS A 1 217 ? 8.942 1.516 -14.208 1.00 91.19 217 LYS A C 1
ATOM 1774 O O . LYS A 1 217 ? 8.439 0.468 -14.619 1.00 91.19 217 LYS A O 1
ATOM 1779 N N . CYS A 1 218 ? 9.721 1.574 -13.126 1.00 92.31 218 CYS A N 1
ATOM 1780 C CA . CYS A 1 218 ? 10.002 0.412 -12.287 1.00 92.31 218 CYS A CA 1
ATOM 1781 C C . CYS A 1 218 ? 8.697 -0.136 -11.702 1.00 92.31 218 CYS A C 1
ATOM 1783 O O . CYS A 1 218 ? 8.446 -1.335 -11.768 1.00 92.31 218 CYS A O 1
ATOM 1785 N N . PHE A 1 219 ? 7.837 0.740 -11.177 1.00 94.81 219 PHE A N 1
ATOM 1786 C CA . PHE A 1 219 ? 6.573 0.338 -10.557 1.00 94.81 219 PHE A CA 1
ATOM 1787 C C . PHE A 1 219 ? 5.621 -0.293 -11.572 1.00 94.81 219 PHE A C 1
ATOM 1789 O O . PHE A 1 219 ? 5.079 -1.366 -11.320 1.00 94.81 219 PHE A O 1
ATOM 1796 N N . LEU A 1 220 ? 5.472 0.313 -12.750 1.00 93.88 220 LEU A N 1
ATOM 1797 C CA . LEU A 1 220 ? 4.642 -0.223 -13.821 1.00 93.88 220 LEU A CA 1
ATOM 1798 C C . LEU A 1 220 ? 5.133 -1.607 -14.258 1.00 93.88 220 LEU A C 1
ATOM 1800 O O . LEU A 1 220 ? 4.346 -2.552 -14.292 1.00 93.88 220 LEU A O 1
ATOM 1804 N N . CYS A 1 221 ? 6.432 -1.752 -14.538 1.00 92.38 221 CYS A N 1
ATOM 1805 C CA . CYS A 1 221 ? 6.986 -3.028 -14.978 1.00 92.38 221 CYS A CA 1
ATOM 1806 C C . CYS A 1 221 ? 6.907 -4.087 -13.880 1.00 92.38 221 CYS A C 1
ATOM 1808 O O . CYS A 1 221 ? 6.526 -5.212 -14.159 1.00 92.38 221 CYS A O 1
ATOM 1810 N N . HIS A 1 222 ? 7.231 -3.773 -12.630 1.00 93.50 222 HIS A N 1
ATOM 1811 C CA . HIS A 1 222 ? 7.313 -4.797 -11.590 1.00 93.50 222 HIS A CA 1
ATOM 1812 C C . HIS A 1 222 ? 5.962 -5.131 -10.946 1.00 93.50 222 HIS A C 1
ATOM 1814 O O . HIS A 1 222 ? 5.801 -6.254 -10.471 1.00 93.50 222 HIS A O 1
ATOM 1820 N N . PHE A 1 223 ? 4.980 -4.222 -10.963 1.00 94.50 223 PHE A N 1
ATOM 1821 C CA . PHE A 1 223 ? 3.696 -4.426 -10.279 1.00 94.50 223 PHE A CA 1
ATOM 1822 C C . PHE A 1 223 ? 2.505 -4.685 -11.207 1.00 94.50 223 PHE A C 1
ATOM 1824 O O . PHE A 1 223 ? 1.558 -5.354 -10.789 1.00 94.50 223 PHE A O 1
ATOM 1831 N N . LYS A 1 224 ? 2.523 -4.241 -12.473 1.00 91.56 224 LYS A N 1
ATOM 1832 C CA . LYS A 1 224 ? 1.405 -4.510 -13.393 1.00 91.56 224 LYS A CA 1
ATOM 1833 C C . LYS A 1 224 ? 1.241 -6.012 -13.617 1.00 91.56 224 LYS A C 1
ATOM 1835 O O . LYS A 1 224 ? 2.181 -6.689 -14.035 1.00 91.56 224 LYS A O 1
ATOM 1840 N N . ASN A 1 225 ? 0.028 -6.522 -13.397 1.00 86.88 225 ASN A N 1
ATOM 1841 C CA . ASN A 1 225 ? -0.320 -7.943 -13.536 1.00 86.88 225 ASN A CA 1
ATOM 1842 C C . ASN A 1 225 ? 0.588 -8.893 -12.728 1.00 86.88 225 ASN A C 1
ATOM 1844 O O . ASN A 1 225 ? 0.707 -10.066 -13.073 1.00 86.88 225 ASN A O 1
ATOM 1848 N N . ALA A 1 226 ? 1.250 -8.397 -11.681 1.00 89.38 226 ALA A N 1
ATOM 1849 C CA . ALA A 1 226 ? 2.045 -9.215 -10.780 1.00 89.38 226 ALA A CA 1
ATOM 1850 C C . ALA A 1 226 ? 1.276 -9.433 -9.475 1.00 89.38 226 ALA A C 1
ATOM 1852 O O . ALA A 1 226 ? 0.623 -8.523 -8.964 1.00 89.38 226 ALA A O 1
ATOM 1853 N N . LYS A 1 227 ? 1.371 -10.641 -8.918 1.00 91.50 227 LYS A N 1
ATOM 1854 C CA . LYS A 1 227 ? 0.901 -10.913 -7.555 1.00 91.50 227 LYS A CA 1
ATOM 1855 C C . LYS A 1 227 ? 1.774 -10.163 -6.547 1.00 91.50 227 LYS A C 1
ATOM 1857 O O . LYS A 1 227 ? 2.915 -9.825 -6.857 1.00 91.50 227 LYS A O 1
ATOM 1862 N N . PHE A 1 228 ? 1.250 -9.870 -5.360 1.00 91.25 228 PHE A N 1
ATOM 1863 C CA . PHE A 1 228 ? 1.972 -9.099 -4.346 1.00 91.25 228 PHE A CA 1
ATOM 1864 C C . PHE A 1 228 ? 3.194 -9.877 -3.829 1.00 91.25 228 PHE A C 1
ATOM 1866 O O . PHE A 1 228 ? 3.050 -10.993 -3.343 1.00 91.25 228 PHE A O 1
ATOM 1873 N N . ASN A 1 229 ? 4.386 -9.273 -3.893 1.00 92.62 229 ASN A N 1
ATOM 1874 C CA . ASN A 1 229 ? 5.648 -9.869 -3.434 1.00 92.62 229 ASN A CA 1
ATOM 1875 C C . ASN A 1 229 ? 5.987 -11.244 -4.072 1.00 92.62 229 ASN A C 1
ATOM 1877 O O . ASN A 1 229 ? 6.560 -12.123 -3.427 1.00 92.62 229 ASN A O 1
ATOM 1881 N N . GLU A 1 230 ? 5.676 -11.431 -5.356 1.00 91.69 230 GLU A N 1
ATOM 1882 C CA . GLU A 1 230 ? 5.912 -12.667 -6.113 1.00 91.69 230 GLU A CA 1
ATOM 1883 C C . GLU A 1 230 ? 6.602 -12.398 -7.459 1.00 91.69 230 GLU A C 1
ATOM 1885 O O . GLU A 1 230 ? 6.406 -11.368 -8.101 1.00 91.69 230 GLU A O 1
ATOM 1890 N N . GLY A 1 231 ? 7.423 -13.345 -7.926 1.00 91.69 231 GLY A N 1
ATOM 1891 C CA . GLY A 1 231 ? 8.156 -13.198 -9.189 1.00 91.69 231 GLY A CA 1
ATOM 1892 C C . GLY A 1 231 ? 8.934 -11.878 -9.263 1.00 91.69 231 GLY A C 1
ATOM 1893 O O . GLY A 1 231 ? 9.802 -11.618 -8.427 1.00 91.69 231 GLY A O 1
ATOM 1894 N N . ARG A 1 232 ? 8.600 -11.042 -10.253 1.00 91.25 232 ARG A N 1
ATOM 1895 C CA . ARG A 1 232 ? 9.221 -9.726 -10.468 1.00 91.25 232 ARG A CA 1
ATOM 1896 C C . ARG A 1 232 ? 8.796 -8.648 -9.463 1.00 91.25 232 ARG A C 1
ATOM 1898 O O . ARG A 1 232 ? 9.505 -7.659 -9.349 1.00 91.25 232 ARG A O 1
ATOM 1905 N N . SER A 1 233 ? 7.711 -8.817 -8.708 1.00 93.56 233 SER A N 1
ATOM 1906 C CA . SER A 1 233 ? 7.254 -7.829 -7.712 1.00 93.56 233 SER A CA 1
ATOM 1907 C C . SER A 1 233 ? 7.839 -8.052 -6.312 1.00 93.56 233 SER A C 1
ATOM 1909 O O . SER A 1 233 ? 7.465 -7.353 -5.369 1.00 93.56 233 SER A O 1
ATOM 1911 N N . LYS A 1 234 ? 8.729 -9.041 -6.145 1.00 93.88 234 LYS A N 1
ATOM 1912 C CA . LYS A 1 234 ? 9.349 -9.366 -4.855 1.00 93.88 234 LYS A CA 1
ATOM 1913 C C . LYS A 1 234 ? 10.045 -8.144 -4.256 1.00 93.88 234 LYS A C 1
ATOM 1915 O O . LYS A 1 234 ? 10.987 -7.610 -4.840 1.00 93.88 234 LYS A O 1
ATOM 1920 N N . CYS A 1 235 ? 9.652 -7.768 -3.041 1.00 92.38 235 CYS A N 1
ATOM 1921 C CA . CYS A 1 235 ? 10.194 -6.616 -2.322 1.00 92.38 235 CYS A CA 1
ATOM 1922 C C . CYS A 1 235 ? 11.715 -6.734 -2.151 1.00 92.38 235 CYS A C 1
ATOM 1924 O O . CYS A 1 235 ? 12.437 -5.753 -2.308 1.00 92.38 235 CYS A O 1
ATOM 1926 N N . SER A 1 236 ? 12.212 -7.951 -1.898 1.00 91.88 236 SER A N 1
ATOM 1927 C CA . SER A 1 236 ? 13.634 -8.241 -1.676 1.00 91.88 236 SER A CA 1
ATOM 1928 C C . SER A 1 236 ? 14.525 -8.043 -2.906 1.00 91.88 236 SER A C 1
ATOM 1930 O O . SER A 1 236 ? 15.746 -8.083 -2.785 1.00 91.88 236 SER A O 1
ATOM 1932 N N . LEU A 1 237 ? 13.948 -7.858 -4.100 1.00 91.31 237 LEU A N 1
ATOM 1933 C CA . LEU A 1 237 ? 14.725 -7.510 -5.293 1.00 91.31 237 LEU A CA 1
ATOM 1934 C C . LEU A 1 237 ? 15.269 -6.079 -5.196 1.00 91.31 237 LEU A C 1
ATOM 1936 O O . LEU A 1 237 ? 16.376 -5.811 -5.663 1.00 91.31 237 LEU A O 1
ATOM 1940 N N . CYS A 1 238 ? 14.510 -5.187 -4.552 1.00 91.06 238 CYS A N 1
ATOM 1941 C CA . CYS A 1 238 ? 14.805 -3.758 -4.463 1.00 91.06 238 CYS A CA 1
ATOM 1942 C C . CYS A 1 238 ? 15.042 -3.270 -3.025 1.00 91.06 238 CYS A C 1
ATOM 1944 O O . CYS A 1 238 ? 15.552 -2.168 -2.835 1.00 91.06 238 CYS A O 1
ATOM 1946 N N . HIS A 1 239 ? 14.645 -4.035 -2.009 1.00 90.12 239 HIS A N 1
ATOM 1947 C CA . HIS A 1 239 ? 14.732 -3.644 -0.605 1.00 90.12 239 HIS A CA 1
ATOM 1948 C C . HIS A 1 239 ? 15.488 -4.667 0.226 1.00 90.12 239 HIS A C 1
ATOM 1950 O O . HIS A 1 239 ? 15.283 -5.872 0.105 1.00 90.12 239 HIS A O 1
ATOM 1956 N N . GLU A 1 240 ? 16.305 -4.155 1.135 1.00 88.06 240 GLU A N 1
ATOM 1957 C CA . GLU A 1 240 ? 16.848 -4.935 2.233 1.00 88.06 240 GLU A CA 1
ATOM 1958 C C . GLU A 1 240 ? 15.792 -5.072 3.336 1.00 88.06 240 GLU A C 1
ATOM 1960 O O . GLU A 1 240 ? 15.169 -4.084 3.744 1.00 88.06 240 GLU A O 1
ATOM 1965 N N . ILE A 1 241 ? 15.550 -6.310 3.771 1.00 87.94 241 ILE A N 1
ATOM 1966 C CA . ILE A 1 241 ? 14.538 -6.625 4.781 1.00 87.94 241 ILE A CA 1
ATOM 1967 C C . ILE A 1 241 ? 15.135 -6.351 6.171 1.00 87.94 241 ILE A C 1
ATOM 1969 O O . ILE A 1 241 ? 16.165 -6.943 6.493 1.00 87.94 241 ILE A O 1
ATOM 1973 N N . PRO A 1 242 ? 14.506 -5.506 7.010 1.00 86.69 242 PRO A N 1
ATOM 1974 C CA . PRO A 1 242 ? 15.022 -5.205 8.344 1.00 86.69 242 PRO A CA 1
ATOM 1975 C C . PRO A 1 242 ? 15.085 -6.440 9.253 1.00 86.69 242 PRO A C 1
ATOM 1977 O O . PRO A 1 242 ? 14.122 -7.206 9.332 1.00 86.69 242 PRO A O 1
ATOM 1980 N N . THR A 1 243 ? 16.179 -6.589 9.999 1.00 84.19 243 THR A N 1
ATOM 1981 C CA . THR A 1 243 ? 16.383 -7.688 10.963 1.00 84.19 243 THR A CA 1
ATOM 1982 C C . THR A 1 243 ? 15.915 -7.354 12.376 1.00 84.19 243 THR A C 1
ATOM 1984 O O . THR A 1 243 ? 15.604 -8.265 13.143 1.00 84.19 243 THR A O 1
ATOM 1987 N N . LYS A 1 244 ? 15.818 -6.059 12.700 1.00 83.50 244 LYS A N 1
ATOM 1988 C CA . LYS A 1 244 ? 15.431 -5.570 14.026 1.00 83.50 244 LYS A CA 1
ATOM 1989 C C . LYS A 1 244 ? 14.064 -6.123 14.472 1.00 83.50 244 LYS A C 1
ATOM 1991 O O . LYS A 1 244 ? 13.169 -6.273 13.629 1.00 83.50 244 LYS A O 1
ATOM 1996 N N . PRO A 1 245 ? 13.876 -6.391 15.779 1.00 86.44 245 PRO A N 1
ATOM 1997 C CA . PRO A 1 245 ? 12.573 -6.741 16.338 1.00 86.44 245 PRO A CA 1
ATOM 1998 C C . PRO A 1 245 ? 11.504 -5.690 16.028 1.00 86.44 245 PRO A C 1
ATOM 2000 O O . PRO A 1 245 ? 11.771 -4.491 16.052 1.00 86.44 245 PRO A O 1
ATOM 2003 N N . LEU A 1 246 ? 10.283 -6.150 15.751 1.00 85.88 246 LEU A N 1
ATOM 2004 C CA . LEU A 1 246 ? 9.125 -5.284 15.512 1.00 85.88 246 LEU A CA 1
ATOM 2005 C C . LEU A 1 246 ? 8.547 -4.731 16.821 1.00 85.88 246 LEU A C 1
ATOM 2007 O O . LEU A 1 246 ? 7.900 -3.689 16.829 1.00 85.88 246 LEU A O 1
ATOM 2011 N N . GLN A 1 247 ? 8.770 -5.426 17.935 1.00 83.69 247 GLN A N 1
ATOM 2012 C CA . GLN A 1 247 ? 8.299 -5.001 19.247 1.00 83.69 247 GLN A CA 1
ATOM 2013 C C . GLN A 1 247 ? 9.143 -3.833 19.769 1.00 83.69 247 GLN A C 1
ATOM 2015 O O . GLN A 1 247 ? 10.316 -4.027 20.076 1.00 83.69 247 GLN A O 1
ATOM 2020 N N . LYS A 1 248 ? 8.540 -2.648 19.946 1.00 74.75 248 LYS A N 1
ATOM 2021 C CA . LYS A 1 248 ? 9.225 -1.447 20.470 1.00 74.75 248 LYS A CA 1
ATOM 2022 C C . LYS A 1 248 ? 9.914 -1.689 21.820 1.00 74.75 248 LYS A C 1
ATOM 2024 O O . LYS A 1 248 ? 10.967 -1.125 22.086 1.00 74.75 248 LYS A O 1
ATOM 2029 N N . GLN A 1 249 ? 9.328 -2.544 22.656 1.00 72.00 249 GLN A N 1
ATOM 2030 C CA . GLN A 1 249 ? 9.835 -2.905 23.980 1.00 72.00 249 GLN A CA 1
ATOM 2031 C C . GLN A 1 249 ? 11.014 -3.893 23.966 1.00 72.00 249 GLN A C 1
ATOM 2033 O O . GLN A 1 249 ? 11.502 -4.253 25.033 1.00 72.00 249 GLN A O 1
ATOM 2038 N N . LYS A 1 250 ? 11.454 -4.377 22.796 1.00 67.81 250 LYS A N 1
ATOM 2039 C CA . LYS A 1 250 ? 12.563 -5.332 22.675 1.00 67.81 250 LYS A CA 1
ATOM 2040 C C . LYS A 1 250 ? 13.669 -4.754 21.806 1.00 67.81 250 LYS A C 1
ATOM 2042 O O . LYS A 1 250 ? 13.402 -4.297 20.696 1.00 67.81 250 LYS A O 1
ATOM 2047 N N . LYS A 1 251 ? 14.918 -4.835 22.267 1.00 62.25 251 LYS A N 1
ATOM 2048 C CA . LYS A 1 251 ? 16.081 -4.524 21.428 1.00 62.25 251 LYS A CA 1
ATOM 2049 C C . LYS A 1 251 ? 16.674 -5.786 20.811 1.00 62.25 251 LYS A C 1
ATOM 2051 O O . LYS A 1 251 ? 16.441 -6.910 21.258 1.00 62.25 251 LYS A O 1
ATOM 2056 N N . GLU A 1 252 ? 17.425 -5.587 19.736 1.00 59.91 252 GLU A N 1
ATOM 2057 C CA . GLU A 1 252 ? 18.166 -6.650 19.061 1.00 59.91 252 GLU A CA 1
ATOM 2058 C C . GLU A 1 252 ? 19.213 -7.234 20.025 1.00 59.91 252 GLU A C 1
ATOM 2060 O O . GLU A 1 252 ? 20.001 -6.491 20.602 1.00 59.91 252 GLU A O 1
ATOM 2065 N N . GLY A 1 253 ? 19.178 -8.551 20.252 1.00 60.59 253 GLY A N 1
ATOM 2066 C CA . GLY A 1 253 ? 20.082 -9.241 21.185 1.00 60.59 253 GLY A CA 1
ATOM 2067 C C . GLY A 1 253 ? 19.625 -9.308 22.652 1.00 60.59 253 GLY A C 1
ATOM 2068 O O . GLY A 1 253 ? 20.206 -10.074 23.410 1.00 60.59 253 GLY A O 1
ATOM 2069 N N . GLU A 1 254 ? 18.557 -8.609 23.056 1.00 57.81 254 GLU A N 1
ATOM 2070 C CA . GLU A 1 254 ? 18.029 -8.610 24.440 1.00 57.81 254 GLU A CA 1
ATOM 2071 C C . GLU A 1 254 ? 16.920 -9.669 24.667 1.00 57.81 254 GLU A C 1
ATOM 2073 O O . GLU A 1 254 ? 15.988 -9.472 25.450 1.00 57.81 254 GLU A O 1
ATOM 2078 N N . ALA A 1 255 ? 16.954 -10.799 23.955 1.00 58.38 255 ALA A N 1
ATOM 2079 C CA . ALA A 1 255 ? 15.962 -11.856 24.157 1.00 58.38 255 ALA A CA 1
ATOM 2080 C C . ALA A 1 255 ? 16.256 -12.625 25.457 1.00 58.38 255 ALA A C 1
ATOM 2082 O O . ALA A 1 255 ? 17.277 -13.304 25.560 1.00 58.38 255 ALA A O 1
ATOM 2083 N N . LYS A 1 256 ? 15.351 -12.549 26.443 1.00 60.91 256 LYS A N 1
ATOM 2084 C CA . LYS A 1 256 ? 15.415 -13.400 27.642 1.00 60.91 256 LYS A CA 1
ATOM 2085 C C . LYS A 1 256 ? 15.290 -14.887 27.257 1.00 60.91 256 LYS A C 1
ATOM 2087 O O . LYS A 1 256 ? 14.623 -15.194 26.262 1.00 60.91 256 LYS A O 1
ATOM 2092 N N . PRO A 1 257 ? 15.858 -15.824 28.040 1.00 49.78 257 PRO A N 1
ATOM 2093 C CA . PRO A 1 257 ? 15.675 -17.256 27.808 1.00 49.78 257 PRO A CA 1
ATOM 2094 C C . PRO A 1 257 ? 14.183 -17.613 27.730 1.00 49.78 257 PRO A C 1
ATOM 2096 O O . PRO A 1 257 ? 13.418 -17.307 28.641 1.00 49.78 257 PRO A O 1
ATOM 2099 N N . GLY A 1 258 ? 13.758 -18.224 26.620 1.00 61.22 258 GLY A N 1
ATOM 2100 C CA . GLY A 1 258 ? 12.356 -18.591 26.367 1.00 61.22 258 GLY A CA 1
ATOM 2101 C C . GLY A 1 258 ? 11.514 -17.536 25.636 1.00 61.22 258 GLY A C 1
ATOM 2102 O O . GLY A 1 258 ? 10.410 -17.847 25.185 1.00 61.22 258 GLY A O 1
ATOM 2103 N N . GLU A 1 259 ? 12.021 -16.319 25.431 1.00 65.69 259 GLU A N 1
ATOM 2104 C CA . GLU A 1 259 ? 11.336 -15.305 24.631 1.00 65.69 259 GLU A CA 1
ATOM 2105 C C . GLU A 1 259 ? 11.780 -15.351 23.163 1.00 65.69 259 GLU A C 1
ATOM 2107 O O . GLU A 1 259 ? 12.959 -15.202 22.854 1.00 65.69 259 GLU A O 1
ATOM 2112 N N . LYS A 1 260 ? 10.829 -15.482 22.227 1.00 70.31 260 LYS A N 1
ATOM 2113 C CA . LYS A 1 260 ? 11.079 -15.332 20.782 1.00 70.31 260 LYS A CA 1
ATOM 2114 C C . LYS A 1 260 ? 10.649 -13.935 20.308 1.00 70.31 260 LYS A C 1
ATOM 2116 O O . LYS A 1 260 ? 9.448 -13.658 20.277 1.00 70.31 260 LYS A O 1
ATOM 2121 N N . PRO A 1 261 ? 11.581 -13.027 19.959 1.00 82.00 261 PRO A N 1
ATOM 2122 C CA . PRO A 1 261 ? 11.235 -11.754 19.335 1.00 82.00 261 PRO A CA 1
ATOM 2123 C C . PRO A 1 261 ? 10.568 -11.959 17.968 1.00 82.00 261 PRO A C 1
ATOM 2125 O O . PRO A 1 261 ? 10.922 -12.859 17.203 1.00 82.00 261 PRO A O 1
ATOM 2128 N N . ILE A 1 262 ? 9.614 -11.093 17.645 1.00 87.38 262 ILE A N 1
ATOM 2129 C CA . ILE A 1 262 ? 8.955 -11.047 16.344 1.00 87.38 262 ILE A CA 1
ATOM 2130 C C . ILE A 1 262 ? 9.812 -10.157 15.443 1.00 87.38 262 ILE A C 1
ATOM 2132 O O . ILE A 1 262 ? 9.960 -8.962 15.681 1.00 87.38 262 ILE A O 1
ATOM 2136 N N . THR A 1 263 ? 10.397 -10.757 14.415 1.00 90.06 263 THR A N 1
ATOM 2137 C CA . THR A 1 263 ? 11.242 -10.113 13.402 1.00 90.06 263 THR A CA 1
ATOM 2138 C C . THR A 1 263 ? 10.706 -10.486 12.025 1.00 90.06 263 THR A C 1
ATOM 2140 O O . THR A 1 263 ? 9.959 -11.454 11.887 1.00 90.06 263 THR A O 1
ATOM 2143 N N . HIS A 1 264 ? 11.132 -9.803 10.962 1.00 91.19 264 HIS A N 1
ATOM 2144 C CA . HIS A 1 264 ? 10.767 -10.233 9.606 1.00 91.19 264 HIS A CA 1
ATOM 2145 C C . HIS A 1 264 ? 11.209 -11.674 9.298 1.00 91.19 264 HIS A C 1
ATOM 2147 O O . HIS A 1 264 ? 10.554 -12.356 8.510 1.00 91.19 264 HIS A O 1
ATOM 2153 N N . LYS A 1 265 ? 12.294 -12.155 9.926 1.00 90.31 265 LYS A N 1
ATOM 2154 C CA . LYS A 1 265 ? 12.751 -13.543 9.794 1.00 90.31 265 LYS A CA 1
ATOM 2155 C C . LYS A 1 265 ? 11.719 -14.513 10.368 1.00 90.31 265 LYS A C 1
ATOM 2157 O O . LYS A 1 265 ? 11.285 -15.407 9.647 1.00 90.31 265 LYS A O 1
ATOM 2162 N N . THR A 1 266 ? 11.276 -14.297 11.607 1.00 89.38 266 THR A N 1
ATOM 2163 C CA . THR A 1 266 ? 10.297 -15.187 12.251 1.00 89.38 266 THR A CA 1
ATOM 2164 C C . THR A 1 266 ? 8.924 -15.112 11.578 1.00 89.38 266 THR A C 1
ATOM 2166 O O . THR A 1 266 ? 8.292 -16.141 11.372 1.00 89.38 266 THR A O 1
ATOM 2169 N N . ILE A 1 267 ? 8.505 -13.930 11.112 1.00 90.62 267 ILE A N 1
ATOM 2170 C CA . ILE A 1 267 ? 7.287 -13.743 10.298 1.00 90.62 267 ILE A CA 1
ATOM 2171 C C . ILE A 1 267 ? 7.356 -14.528 8.977 1.00 90.62 267 ILE A C 1
ATOM 2173 O O . ILE A 1 267 ? 6.380 -15.164 8.576 1.00 90.62 267 ILE A O 1
ATOM 2177 N N . LYS A 1 268 ? 8.514 -14.526 8.302 1.00 89.69 268 LYS A N 1
ATOM 2178 C CA . LYS A 1 268 ? 8.726 -15.301 7.070 1.00 89.69 268 LYS A CA 1
ATOM 2179 C C . LYS A 1 268 ? 8.707 -16.808 7.334 1.00 89.69 268 LYS A C 1
ATOM 2181 O O . LYS A 1 268 ? 8.103 -17.540 6.555 1.00 89.69 268 LYS A O 1
ATOM 2186 N N . GLU A 1 269 ? 9.354 -17.267 8.404 1.00 90.00 269 GLU A N 1
ATOM 2187 C CA . GLU A 1 269 ? 9.346 -18.677 8.831 1.00 90.00 269 GLU A CA 1
ATOM 2188 C C . GLU A 1 269 ? 7.922 -19.155 9.146 1.00 90.00 269 GLU A C 1
ATOM 2190 O O . GLU A 1 269 ? 7.532 -20.248 8.739 1.00 90.00 269 GLU A O 1
ATOM 2195 N N . ALA A 1 270 ? 7.114 -18.287 9.759 1.00 87.81 270 ALA A N 1
ATOM 2196 C CA . ALA A 1 270 ? 5.696 -18.510 10.012 1.00 87.81 270 ALA A CA 1
ATOM 2197 C C . ALA A 1 270 ? 4.790 -18.379 8.771 1.00 87.81 270 ALA A C 1
ATOM 2199 O O . ALA A 1 270 ? 3.581 -18.580 8.865 1.00 87.81 270 ALA A O 1
ATOM 2200 N N . LYS A 1 271 ? 5.350 -18.053 7.596 1.00 90.12 271 LYS A N 1
ATOM 2201 C CA . LYS A 1 271 ? 4.628 -17.886 6.319 1.00 90.12 271 LYS A CA 1
ATOM 2202 C C . LYS A 1 271 ? 3.521 -16.824 6.357 1.00 90.12 271 LYS A C 1
ATOM 2204 O O . LYS A 1 271 ? 2.579 -16.882 5.566 1.00 90.12 271 LYS A O 1
ATOM 2209 N N . VAL A 1 272 ? 3.646 -15.828 7.229 1.00 89.06 272 VAL A N 1
ATOM 2210 C CA . VAL A 1 272 ? 2.695 -14.716 7.299 1.00 89.06 272 VAL A CA 1
ATOM 2211 C C . VAL A 1 272 ? 2.860 -13.836 6.049 1.00 89.06 272 VAL A C 1
ATOM 2213 O O . VAL A 1 272 ? 3.976 -13.389 5.755 1.00 89.06 272 VAL A O 1
ATOM 2216 N N . PRO A 1 273 ? 1.787 -13.572 5.281 1.00 90.81 273 PRO A N 1
ATOM 2217 C CA . PRO A 1 273 ? 1.880 -12.780 4.059 1.00 90.81 273 PRO A CA 1
ATOM 2218 C C . PRO A 1 273 ? 2.343 -11.341 4.317 1.00 90.81 273 PRO A C 1
ATOM 2220 O O . PRO A 1 273 ? 1.837 -10.657 5.199 1.00 90.81 273 PRO A O 1
ATOM 2223 N N . CYS A 1 274 ? 3.234 -10.808 3.478 1.00 92.06 274 CYS A N 1
ATOM 2224 C CA . CYS A 1 274 ? 3.715 -9.425 3.624 1.00 92.06 274 CYS A CA 1
ATOM 2225 C C . CYS A 1 274 ? 2.591 -8.380 3.502 1.00 92.06 274 CYS A C 1
ATOM 2227 O O . CYS A 1 274 ? 2.663 -7.305 4.095 1.00 92.06 274 CYS A O 1
ATOM 2229 N N . GLN A 1 275 ? 1.537 -8.702 2.746 1.00 91.38 275 GLN A N 1
ATOM 2230 C CA . GLN A 1 275 ? 0.343 -7.868 2.607 1.00 91.38 275 GLN A CA 1
ATOM 2231 C C . GLN A 1 275 ? -0.432 -7.687 3.920 1.00 91.38 275 GLN A C 1
ATOM 2233 O O . GLN A 1 275 ? -1.175 -6.721 4.036 1.00 91.38 275 GLN A O 1
ATOM 2238 N N . SER A 1 276 ? -0.203 -8.525 4.934 1.00 91.44 276 SER A N 1
ATOM 2239 C CA . SER A 1 276 ? -0.780 -8.353 6.272 1.00 91.44 276 SER A CA 1
ATOM 2240 C C . SER A 1 276 ? -0.312 -7.068 6.973 1.00 91.44 276 SER A C 1
ATOM 2242 O O . SER A 1 276 ? -0.977 -6.609 7.897 1.00 91.44 276 SER A O 1
ATOM 2244 N N . CYS A 1 277 ? 0.793 -6.453 6.520 1.00 92.31 277 CYS A N 1
ATOM 2245 C CA . CYS A 1 277 ? 1.288 -5.171 7.055 1.00 92.31 277 CYS A CA 1
ATOM 2246 C C . CYS A 1 277 ? 1.666 -4.132 5.978 1.00 92.31 277 CYS A C 1
ATOM 2248 O O . CYS A 1 277 ? 1.763 -2.937 6.265 1.00 92.31 277 CYS A O 1
ATOM 2250 N N . HIS A 1 278 ? 1.933 -4.569 4.740 1.00 93.25 278 HIS A N 1
ATOM 2251 C CA . HIS A 1 278 ? 2.512 -3.728 3.681 1.00 93.25 278 HIS A CA 1
ATOM 2252 C C . HIS A 1 278 ? 1.634 -3.567 2.431 1.00 93.25 278 HIS A C 1
ATOM 2254 O O . HIS A 1 278 ? 2.115 -3.042 1.426 1.00 93.25 278 HIS A O 1
ATOM 2260 N N . LEU A 1 279 ? 0.364 -3.987 2.459 1.00 90.69 279 LEU A N 1
ATOM 2261 C CA . LEU A 1 279 ? -0.538 -3.894 1.301 1.00 90.69 279 LEU A CA 1
ATOM 2262 C C . LEU A 1 279 ? -0.650 -2.464 0.734 1.00 90.69 279 LEU A C 1
ATOM 2264 O O . LEU A 1 279 ? -0.700 -2.270 -0.475 1.00 90.69 279 LEU A O 1
ATOM 2268 N N . GLN A 1 280 ? -0.594 -1.455 1.602 1.00 91.38 280 GLN A N 1
ATOM 2269 C CA . GLN A 1 280 ? -0.673 -0.025 1.292 1.00 91.38 280 GLN A CA 1
ATOM 2270 C C . GLN A 1 280 ? 0.488 0.520 0.466 1.00 91.38 280 GLN A C 1
ATOM 2272 O O . GLN A 1 280 ? 0.416 1.658 0.004 1.00 91.38 280 GLN A O 1
ATOM 2277 N N . MET A 1 281 ? 1.563 -0.255 0.312 1.00 92.56 281 MET A N 1
ATOM 2278 C CA . MET A 1 281 ? 2.771 0.194 -0.373 1.00 92.56 281 MET A CA 1
ATOM 2279 C C . MET A 1 281 ? 2.592 0.304 -1.882 1.00 92.56 281 MET A C 1
ATOM 2281 O O . MET A 1 281 ? 3.421 0.945 -2.516 1.00 92.56 281 MET A O 1
ATOM 2285 N N . ILE A 1 282 ? 1.580 -0.336 -2.473 1.00 92.06 282 ILE A N 1
ATOM 2286 C CA . ILE A 1 282 ? 1.357 -0.345 -3.922 1.00 92.06 282 ILE A CA 1
ATOM 2287 C C . ILE A 1 282 ? -0.089 0.068 -4.183 1.00 92.06 282 ILE A C 1
ATOM 2289 O O . ILE A 1 282 ? -1.015 -0.564 -3.676 1.00 92.06 282 ILE A O 1
ATOM 2293 N N . LYS A 1 283 ? -0.291 1.120 -4.981 1.00 89.88 283 LYS A N 1
ATOM 2294 C CA . LYS A 1 283 ? -1.620 1.585 -5.400 1.00 89.88 283 LYS A CA 1
ATOM 2295 C C . LYS A 1 283 ? -1.696 1.730 -6.914 1.00 89.88 283 LYS A C 1
ATOM 2297 O O . LYS A 1 283 ? -0.771 2.216 -7.557 1.00 89.88 283 LYS A O 1
ATOM 2302 N N . GLY A 1 284 ? -2.841 1.346 -7.470 1.00 88.75 284 GLY A N 1
ATOM 2303 C CA . GLY A 1 284 ? -3.072 1.330 -8.912 1.00 88.75 284 GLY A CA 1
ATOM 2304 C C . GLY A 1 284 ? -2.629 0.022 -9.572 1.00 88.75 284 GLY A C 1
ATOM 2305 O O . GLY A 1 284 ? -1.824 -0.740 -9.041 1.00 88.75 284 GLY A O 1
ATOM 2306 N N . LYS A 1 285 ? -3.202 -0.252 -10.747 1.00 89.88 285 LYS A N 1
ATOM 2307 C CA . LYS A 1 285 ? -2.950 -1.476 -11.535 1.00 89.88 285 LYS A CA 1
ATOM 2308 C C . LYS A 1 285 ? -2.240 -1.189 -12.865 1.00 89.88 285 LYS A C 1
ATOM 2310 O O . LYS A 1 285 ? -2.025 -2.103 -13.663 1.00 89.88 285 LYS A O 1
ATOM 2315 N N . GLY A 1 286 ? -1.911 0.080 -13.122 1.00 92.06 286 GLY A N 1
ATOM 2316 C CA . GLY A 1 286 ? -1.321 0.541 -14.376 1.00 92.06 286 GLY A CA 1
ATOM 2317 C C . GLY A 1 286 ? -2.164 0.163 -15.591 1.00 92.06 286 GLY A C 1
ATOM 2318 O O . GLY A 1 286 ? -1.632 -0.332 -16.590 1.00 92.06 286 GLY A O 1
ATOM 2319 N N . ILE A 1 287 ? -3.492 0.262 -15.481 1.00 91.94 287 ILE A N 1
ATOM 2320 C CA . ILE A 1 287 ? -4.407 -0.130 -16.559 1.00 91.94 287 ILE A CA 1
ATOM 2321 C C . ILE A 1 287 ? -4.203 0.762 -17.784 1.00 91.94 287 ILE A C 1
ATOM 2323 O O . ILE A 1 287 ? -3.710 1.884 -17.674 1.00 91.94 287 ILE A O 1
ATOM 2327 N N . VAL A 1 288 ? -4.530 0.219 -18.955 1.00 90.81 288 VAL A N 1
ATOM 2328 C CA . VAL A 1 288 ? -4.605 1.006 -20.187 1.00 90.81 288 VAL A CA 1
ATOM 2329 C C . VAL A 1 288 ? -6.040 1.477 -20.321 1.00 90.81 288 VAL A C 1
ATOM 2331 O O . VAL A 1 288 ? -6.958 0.661 -20.268 1.00 90.81 288 VAL A O 1
ATOM 2334 N N . ARG A 1 289 ? -6.215 2.788 -20.453 1.00 87.00 289 ARG A N 1
ATOM 2335 C CA . ARG A 1 289 ? -7.511 3.426 -20.680 1.00 87.00 289 ARG A CA 1
ATOM 2336 C C . ARG A 1 289 ? -7.729 3.610 -22.176 1.00 87.00 289 ARG A C 1
ATOM 2338 O O . ARG A 1 289 ? -6.854 4.165 -22.838 1.00 87.00 289 ARG A O 1
ATOM 2345 N N . GLN A 1 290 ? -8.867 3.153 -22.695 1.00 85.94 290 GLN A N 1
ATOM 2346 C CA . GLN A 1 290 ? -9.174 3.210 -24.131 1.00 85.94 290 GLN A CA 1
ATOM 2347 C C . GLN A 1 290 ? -9.210 4.651 -24.645 1.00 85.94 290 GLN A C 1
ATOM 2349 O O . GLN A 1 290 ? -8.813 4.925 -25.770 1.00 85.94 290 GLN A O 1
ATOM 2354 N N . GLU A 1 291 ? -9.596 5.596 -23.789 1.00 87.50 291 GLU A N 1
ATOM 2355 C CA . GLU A 1 291 ? -9.662 7.015 -24.123 1.00 87.50 291 GLU A CA 1
ATOM 2356 C C . GLU A 1 291 ? -8.295 7.578 -24.530 1.00 87.50 291 GLU A C 1
ATOM 2358 O O . GLU A 1 291 ? -8.221 8.517 -25.318 1.00 87.50 291 GLU A O 1
ATOM 2363 N N . ARG A 1 292 ? -7.198 6.990 -24.030 1.00 88.44 292 ARG A N 1
ATOM 2364 C CA . ARG A 1 292 ? -5.834 7.424 -24.361 1.00 88.44 292 ARG A CA 1
ATOM 2365 C C . ARG A 1 292 ? -5.417 7.047 -25.779 1.00 88.44 292 ARG A C 1
ATOM 2367 O O . ARG A 1 292 ? -4.596 7.753 -26.365 1.00 88.44 292 ARG A O 1
ATOM 2374 N N . CYS A 1 293 ? -6.000 5.992 -26.348 1.00 87.38 293 CYS A N 1
ATOM 2375 C CA . CYS A 1 293 ? -5.776 5.602 -27.740 1.00 87.38 293 CYS A CA 1
ATOM 2376 C C . CYS A 1 293 ? -6.192 6.734 -28.691 1.00 87.38 293 CYS A C 1
ATOM 2378 O O . CYS A 1 293 ? -5.514 6.991 -29.684 1.00 87.38 293 CYS A O 1
ATOM 2380 N N . PHE A 1 294 ? -7.238 7.485 -28.327 1.00 86.25 294 PHE A N 1
ATOM 2381 C CA . PHE A 1 294 ? -7.783 8.563 -29.153 1.00 86.25 294 PHE A CA 1
ATOM 2382 C C . PHE A 1 294 ? -6.978 9.865 -29.128 1.00 86.25 294 PHE A C 1
ATOM 2384 O O . PHE A 1 294 ? -7.374 10.853 -29.735 1.00 86.25 294 PHE A O 1
ATOM 2391 N N . SER A 1 295 ? -5.841 9.882 -28.427 1.00 82.38 295 SER A N 1
ATOM 2392 C CA . SER A 1 295 ? -4.873 10.978 -28.548 1.00 82.38 295 SER A CA 1
ATOM 2393 C C . SER A 1 295 ? -4.147 10.974 -29.896 1.00 82.38 295 SER A C 1
ATOM 2395 O O . SER A 1 295 ? -3.615 12.005 -30.294 1.00 82.38 295 SER A O 1
ATOM 2397 N N . CYS A 1 296 ? -4.101 9.816 -30.565 1.00 79.94 296 CYS A N 1
ATOM 2398 C CA . CYS A 1 296 ? -3.412 9.623 -31.843 1.00 79.94 296 CYS A CA 1
ATOM 2399 C C . CYS A 1 296 ? -4.258 8.862 -32.877 1.00 79.94 296 CYS A C 1
ATOM 2401 O O . CYS A 1 296 ? -3.974 8.966 -34.063 1.00 79.94 296 CYS A O 1
ATOM 2403 N N . HIS A 1 297 ? -5.255 8.082 -32.447 1.00 84.2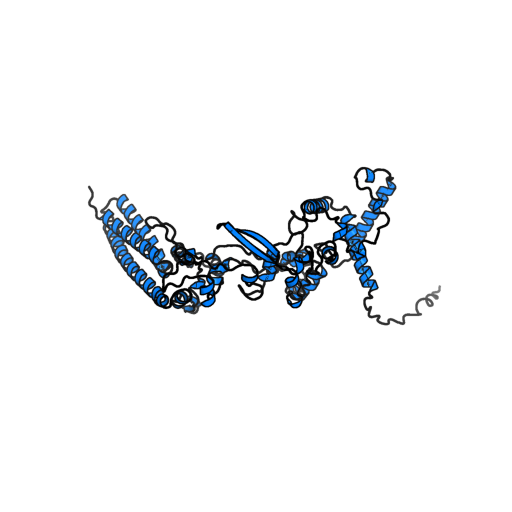5 297 HIS A N 1
ATOM 2404 C CA . HIS A 1 297 ? -6.137 7.321 -33.334 1.00 84.25 297 HIS A CA 1
ATOM 2405 C C . HIS A 1 297 ? -7.547 7.903 -33.375 1.00 84.25 297 HIS A C 1
ATOM 2407 O O . HIS A 1 297 ? -8.055 8.392 -32.366 1.00 84.25 297 HIS A O 1
ATOM 2413 N N . ASP A 1 298 ? -8.228 7.734 -34.501 1.00 81.25 298 ASP A N 1
ATOM 2414 C CA . ASP A 1 298 ? -9.666 7.963 -34.562 1.00 81.25 298 ASP A CA 1
ATOM 2415 C C . ASP A 1 298 ? -10.440 6.899 -33.771 1.00 81.25 298 ASP A C 1
ATOM 2417 O O . ASP A 1 298 ? -9.929 5.828 -33.418 1.00 81.25 298 ASP A O 1
ATOM 2421 N N . LYS A 1 299 ? -11.701 7.208 -33.450 1.00 79.56 299 LYS A N 1
ATOM 2422 C CA . LYS A 1 299 ? -12.590 6.351 -32.647 1.00 79.56 299 LYS A CA 1
ATOM 2423 C C . LYS A 1 299 ? -13.114 5.151 -33.441 1.00 79.56 299 LYS A C 1
ATOM 2425 O O . LYS A 1 299 ? -14.318 4.983 -33.628 1.00 79.56 299 LYS A O 1
ATOM 2430 N N . GLU A 1 300 ? -12.207 4.291 -33.878 1.00 83.31 300 GLU A N 1
ATOM 2431 C CA . GLU A 1 300 ? -12.524 3.086 -34.633 1.00 83.31 300 GLU A CA 1
ATOM 2432 C C . GLU A 1 300 ? -12.723 1.861 -33.732 1.00 83.31 300 GLU A C 1
ATOM 2434 O O . GLU A 1 300 ? -12.006 1.630 -32.754 1.00 83.31 300 GLU A O 1
ATOM 2439 N N . LYS A 1 301 ? -13.686 1.004 -34.097 1.00 82.94 301 LYS A N 1
ATOM 2440 C CA . LYS A 1 301 ? -13.984 -0.238 -33.358 1.00 82.94 301 LYS A CA 1
ATOM 2441 C C . LYS A 1 301 ? -12.798 -1.210 -33.333 1.00 82.94 301 LYS A C 1
ATOM 2443 O O . LYS A 1 301 ? -12.648 -1.959 -32.373 1.00 82.94 301 LYS A O 1
ATOM 2448 N N . THR A 1 302 ? -11.986 -1.221 -34.384 1.00 84.12 302 THR A N 1
ATOM 2449 C CA . THR A 1 302 ? -10.770 -2.037 -34.537 1.00 84.12 302 THR A CA 1
ATOM 2450 C C . THR A 1 302 ? -9.717 -1.670 -33.492 1.00 84.12 302 THR A C 1
ATOM 2452 O O . THR A 1 302 ? -9.240 -2.549 -32.778 1.00 84.12 302 THR A O 1
ATOM 2455 N N . VAL A 1 303 ? -9.439 -0.374 -33.318 1.00 84.25 303 VAL A N 1
ATOM 2456 C CA . VAL A 1 303 ? -8.493 0.146 -32.314 1.00 84.25 303 VAL A CA 1
ATOM 2457 C C . VAL A 1 303 ? -8.921 -0.249 -30.901 1.00 84.25 303 VAL A C 1
ATOM 2459 O O . VAL A 1 303 ? -8.111 -0.731 -30.113 1.00 84.25 303 VAL A O 1
ATOM 2462 N N . ILE A 1 304 ? -10.212 -0.115 -30.588 1.00 84.56 304 ILE A N 1
ATOM 2463 C CA . ILE A 1 304 ? -10.759 -0.467 -29.270 1.00 84.56 304 ILE A CA 1
ATOM 2464 C C . ILE A 1 304 ? -10.606 -1.968 -28.978 1.00 84.56 304 ILE A C 1
ATOM 2466 O O . ILE A 1 304 ? -10.239 -2.340 -27.861 1.00 84.56 304 ILE A O 1
ATOM 2470 N N . LYS A 1 305 ? -10.868 -2.832 -29.969 1.00 87.62 305 LYS A N 1
ATOM 2471 C CA . LYS A 1 305 ? -10.720 -4.291 -29.832 1.00 87.62 305 LYS A CA 1
ATOM 2472 C C . LYS A 1 305 ? -9.267 -4.686 -29.564 1.00 87.62 305 LYS A C 1
ATOM 2474 O O . LYS A 1 305 ? -8.998 -5.461 -28.647 1.00 87.62 305 LYS A O 1
ATOM 2479 N N . GLU A 1 306 ? -8.338 -4.106 -30.316 1.00 88.94 306 GLU A N 1
ATOM 2480 C CA . GLU A 1 306 ? -6.915 -4.436 -30.221 1.00 88.94 306 GLU A CA 1
ATOM 2481 C C . GLU A 1 306 ? -6.195 -3.743 -29.056 1.00 88.94 306 GLU A C 1
ATOM 2483 O O . GLU A 1 306 ? -5.102 -4.164 -28.693 1.00 88.94 306 GLU A O 1
ATOM 2488 N N . ALA A 1 307 ? -6.790 -2.742 -28.395 1.00 85.88 307 ALA A N 1
ATOM 2489 C CA . ALA A 1 307 ? -6.157 -1.980 -27.305 1.00 85.88 307 ALA A CA 1
ATOM 2490 C C . ALA A 1 307 ? -5.633 -2.845 -26.136 1.00 85.88 307 ALA A C 1
ATOM 2492 O O . ALA A 1 307 ? -4.761 -2.422 -25.374 1.00 85.88 307 ALA A O 1
ATOM 2493 N N . SER A 1 308 ? -6.161 -4.062 -25.977 1.00 86.88 308 SER A N 1
ATOM 2494 C CA . SER A 1 308 ? -5.735 -5.021 -24.950 1.00 86.88 308 SER A CA 1
ATOM 2495 C C . SER A 1 308 ? -4.631 -5.994 -25.403 1.00 86.88 308 SER A C 1
ATOM 2497 O O . SER A 1 308 ? -4.063 -6.709 -24.569 1.00 86.88 308 SER A O 1
ATOM 2499 N N . ASN A 1 309 ? -4.287 -6.002 -26.694 1.00 91.62 309 ASN A N 1
ATOM 2500 C CA . ASN A 1 309 ? -3.285 -6.875 -27.298 1.00 91.62 309 ASN A CA 1
ATOM 2501 C C . ASN A 1 309 ? -1.866 -6.437 -26.904 1.00 91.62 309 ASN A C 1
ATOM 2503 O O . ASN A 1 309 ? -1.247 -5.578 -27.530 1.00 91.62 309 ASN A O 1
ATOM 2507 N N . LYS A 1 310 ? -1.333 -7.037 -25.835 1.00 91.00 310 LYS A N 1
ATOM 2508 C CA . LYS A 1 310 ? -0.033 -6.663 -25.251 1.00 91.00 310 LYS A CA 1
ATOM 2509 C C . LYS A 1 310 ? 1.109 -6.726 -26.261 1.00 91.00 310 LYS A C 1
ATOM 2511 O O . LYS A 1 310 ? 1.915 -5.802 -26.293 1.00 91.00 310 LYS A O 1
ATOM 2516 N N . LYS A 1 311 ? 1.175 -7.797 -27.055 1.00 93.94 311 LYS A N 1
ATOM 2517 C CA . LYS A 1 311 ? 2.241 -8.003 -28.035 1.00 93.94 311 LYS A CA 1
ATOM 2518 C C . LYS A 1 311 ? 2.223 -6.892 -29.082 1.00 93.94 311 LYS A C 1
ATOM 2520 O O . LYS A 1 311 ? 3.219 -6.197 -29.246 1.00 93.94 311 LYS A O 1
ATOM 2525 N N . LEU A 1 312 ? 1.062 -6.650 -29.696 1.00 93.62 312 LEU A N 1
ATOM 2526 C CA . LEU A 1 312 ? 0.880 -5.581 -30.680 1.00 93.62 312 LEU A CA 1
ATOM 2527 C C . LEU A 1 312 ? 1.243 -4.205 -30.105 1.00 93.62 312 LEU A C 1
ATOM 2529 O O . LEU A 1 312 ? 1.946 -3.426 -30.752 1.00 93.62 312 LEU A O 1
ATOM 2533 N N . MET A 1 313 ? 0.778 -3.908 -28.887 1.00 92.00 313 MET A N 1
ATOM 2534 C CA . MET A 1 313 ? 1.033 -2.622 -28.242 1.00 92.00 313 MET A CA 1
ATOM 2535 C C . MET A 1 313 ? 2.530 -2.389 -28.026 1.00 92.00 313 MET A C 1
ATOM 2537 O O . MET A 1 313 ? 3.046 -1.349 -28.433 1.00 92.00 313 MET A O 1
ATOM 2541 N N . HIS A 1 314 ? 3.254 -3.350 -27.449 1.00 92.75 314 HIS A N 1
ATOM 2542 C CA . HIS A 1 314 ? 4.683 -3.169 -27.200 1.00 92.75 314 HIS A CA 1
ATOM 2543 C C . HIS A 1 314 ? 5.522 -3.223 -28.485 1.00 92.75 314 HIS A C 1
ATOM 2545 O O . HIS A 1 314 ? 6.396 -2.375 -28.641 1.00 92.75 314 HIS A O 1
ATOM 2551 N N . GLU A 1 315 ? 5.232 -4.118 -29.435 1.00 92.00 315 GLU A N 1
ATOM 2552 C CA . GLU A 1 315 ? 6.028 -4.244 -30.668 1.00 92.00 315 GLU A CA 1
ATOM 2553 C C . GLU A 1 315 ? 5.870 -3.019 -31.564 1.00 92.00 315 GLU A C 1
ATOM 2555 O O . GLU A 1 315 ? 6.853 -2.431 -32.016 1.00 92.00 315 GLU A O 1
ATOM 2560 N N . LYS A 1 316 ? 4.625 -2.611 -31.830 1.00 88.38 316 LYS A N 1
ATOM 2561 C CA . LYS A 1 316 ? 4.363 -1.528 -32.781 1.00 88.38 316 LYS A CA 1
ATOM 2562 C C . LYS A 1 316 ? 4.557 -0.159 -32.150 1.00 88.38 316 LYS A C 1
ATOM 2564 O O . LYS A 1 316 ? 5.197 0.684 -32.768 1.00 88.38 316 LYS A O 1
ATOM 2569 N N . HIS A 1 317 ? 4.082 0.058 -30.924 1.00 87.31 317 HIS A N 1
ATOM 2570 C CA . HIS A 1 317 ? 4.091 1.395 -30.329 1.00 87.31 317 HIS A CA 1
ATOM 2571 C C . HIS A 1 317 ? 5.355 1.645 -29.511 1.00 87.31 317 HIS A C 1
ATOM 2573 O O . HIS A 1 317 ? 6.018 2.661 -29.700 1.00 87.31 317 HIS A O 1
ATOM 2579 N N . VAL A 1 318 ? 5.737 0.730 -28.617 1.00 88.50 318 VAL A N 1
ATOM 2580 C CA . VAL A 1 318 ? 6.887 0.974 -27.733 1.00 88.50 318 VAL A CA 1
ATOM 2581 C C . VAL A 1 318 ? 8.210 0.721 -28.458 1.00 88.50 318 VAL A C 1
ATOM 2583 O O . VAL A 1 318 ? 9.032 1.627 -28.537 1.00 88.50 318 VAL A O 1
ATOM 2586 N N . ALA A 1 319 ? 8.417 -0.463 -29.034 1.00 85.12 319 ALA A N 1
ATOM 2587 C CA . ALA A 1 319 ? 9.642 -0.789 -29.76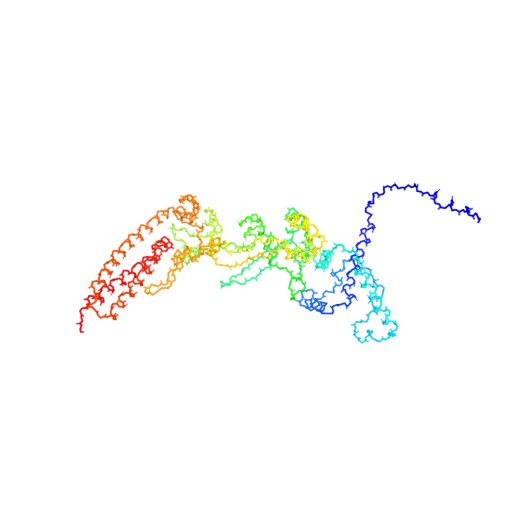5 1.00 85.12 319 ALA A CA 1
ATOM 2588 C C . ALA A 1 319 ? 9.707 -0.063 -31.122 1.00 85.12 319 ALA A C 1
ATOM 2590 O O . ALA A 1 319 ? 10.702 0.595 -31.435 1.00 85.12 319 ALA A O 1
ATOM 2591 N N . GLY A 1 320 ? 8.626 -0.125 -31.907 1.00 80.62 320 GLY A N 1
ATOM 2592 C CA . GLY A 1 320 ? 8.567 0.462 -33.248 1.00 80.62 320 GLY A CA 1
ATOM 2593 C C . GLY A 1 320 ? 8.522 1.993 -33.274 1.00 80.62 320 GLY A C 1
ATOM 2594 O O . GLY A 1 320 ? 9.268 2.616 -34.030 1.00 80.62 320 GLY A O 1
ATOM 2595 N N . GLN A 1 321 ? 7.668 2.608 -32.451 1.00 79.38 321 GLN A N 1
ATOM 2596 C CA . GLN A 1 321 ? 7.395 4.056 -32.482 1.00 79.38 321 GLN A CA 1
ATOM 2597 C C . GLN A 1 321 ? 7.973 4.829 -31.287 1.00 79.38 321 GLN A C 1
ATOM 2599 O O . GLN A 1 321 ? 7.845 6.054 -31.235 1.00 79.38 321 GLN A O 1
ATOM 2604 N N . ASN A 1 322 ? 8.625 4.145 -30.339 1.00 78.44 322 ASN A N 1
ATOM 2605 C CA . ASN A 1 322 ? 9.183 4.740 -29.120 1.00 78.44 322 ASN A CA 1
ATOM 2606 C C . ASN A 1 322 ? 8.131 5.478 -28.263 1.00 78.44 322 ASN A C 1
ATOM 2608 O O . ASN A 1 322 ? 8.424 6.493 -27.625 1.00 78.44 322 ASN A O 1
ATOM 2612 N N . ALA A 1 323 ? 6.890 4.978 -28.252 1.00 83.44 323 ALA A N 1
ATOM 2613 C CA . ALA A 1 323 ? 5.825 5.501 -27.409 1.00 83.44 323 ALA A CA 1
ATOM 2614 C C . ALA A 1 323 ? 6.192 5.365 -25.922 1.00 83.44 323 ALA A C 1
ATOM 2616 O O . ALA A 1 323 ? 6.672 4.325 -25.465 1.00 83.44 323 ALA A O 1
ATOM 2617 N N . GLY A 1 324 ? 5.953 6.426 -25.148 1.00 86.12 324 GLY A N 1
ATOM 2618 C CA . GLY A 1 324 ? 6.156 6.400 -23.703 1.00 86.12 324 GLY A CA 1
ATOM 2619 C C . GLY A 1 324 ? 5.139 5.491 -23.015 1.00 86.12 324 GLY A C 1
ATOM 2620 O O . GLY A 1 324 ? 3.966 5.466 -23.384 1.00 86.12 324 GLY A O 1
ATOM 2621 N N . CYS A 1 325 ? 5.556 4.781 -21.964 1.00 89.56 325 CYS A N 1
ATOM 2622 C CA . CYS A 1 325 ? 4.677 3.849 -21.250 1.00 89.56 325 CYS A CA 1
ATOM 2623 C C . CYS A 1 325 ? 3.391 4.535 -20.759 1.00 89.56 325 CYS A C 1
ATOM 2625 O O . CYS A 1 325 ? 2.298 3.980 -20.866 1.00 89.56 325 CYS A O 1
ATOM 2627 N N . PHE A 1 326 ? 3.519 5.767 -20.259 1.00 89.69 326 PHE A N 1
ATOM 2628 C CA . PHE A 1 326 ? 2.414 6.544 -19.696 1.00 89.69 326 PHE A CA 1
ATOM 2629 C C . PHE A 1 326 ? 1.557 7.263 -20.736 1.00 89.69 326 PHE A C 1
ATOM 2631 O O . PHE A 1 326 ? 0.547 7.857 -20.371 1.00 89.69 326 PHE A O 1
ATOM 2638 N N . ASN A 1 327 ? 1.878 7.149 -22.028 1.00 87.62 327 ASN A N 1
ATOM 2639 C CA . ASN A 1 327 ? 0.935 7.518 -23.080 1.00 87.62 327 ASN A CA 1
ATOM 2640 C C . ASN A 1 327 ? -0.302 6.609 -23.013 1.00 87.62 327 ASN A C 1
ATOM 2642 O O . ASN A 1 327 ? -1.408 7.070 -23.257 1.00 87.62 327 ASN A O 1
ATOM 2646 N N . CYS A 1 328 ? -0.131 5.351 -22.586 1.00 89.56 328 CYS A N 1
ATOM 2647 C CA . CYS A 1 328 ? -1.207 4.359 -22.514 1.00 89.56 328 CYS A CA 1
ATOM 2648 C C . CYS A 1 328 ? -1.507 3.917 -21.075 1.00 89.56 328 CYS A C 1
ATOM 2650 O O . CYS A 1 328 ? -2.669 3.783 -20.697 1.00 89.56 328 CYS A O 1
ATOM 2652 N N . HIS A 1 329 ? -0.477 3.708 -20.254 1.00 92.88 329 HIS A N 1
ATOM 2653 C CA . HIS A 1 329 ? -0.624 3.207 -18.891 1.00 92.88 329 HIS A CA 1
ATOM 2654 C C . HIS A 1 329 ? -0.870 4.311 -17.872 1.00 92.88 329 HIS A C 1
ATOM 2656 O O . HIS A 1 329 ? -0.188 5.336 -17.846 1.00 92.88 329 HIS A O 1
ATOM 2662 N N . GLU A 1 330 ? -1.794 4.068 -16.952 1.00 93.25 330 GLU A N 1
ATOM 2663 C CA . GLU A 1 330 ? -1.823 4.818 -15.701 1.00 93.25 330 GLU A CA 1
ATOM 2664 C C . GLU A 1 330 ? -0.551 4.581 -14.872 1.00 93.25 330 GLU A C 1
ATOM 2666 O O . GLU A 1 330 ? 0.007 3.477 -14.899 1.00 93.25 330 GLU A O 1
ATOM 2671 N N . PRO A 1 331 ? -0.093 5.583 -14.105 1.00 92.12 331 PRO A N 1
ATOM 2672 C CA . PRO A 1 331 ? 0.993 5.379 -13.163 1.00 92.12 331 PRO A CA 1
ATOM 2673 C C . PRO A 1 331 ? 0.570 4.410 -12.051 1.00 92.12 331 PRO A C 1
ATOM 2675 O O . PRO A 1 331 ? -0.578 4.387 -11.604 1.00 92.12 331 PRO A O 1
ATOM 2678 N N . VAL A 1 332 ? 1.524 3.599 -11.597 1.00 94.12 332 VAL A N 1
ATOM 2679 C CA . VAL A 1 332 ? 1.401 2.815 -10.363 1.00 94.12 332 VAL A CA 1
ATOM 2680 C C . VAL A 1 332 ? 2.139 3.579 -9.277 1.00 94.12 332 VAL A C 1
ATOM 2682 O O . VAL A 1 332 ? 3.311 3.910 -9.448 1.00 94.12 332 VAL A O 1
ATOM 2685 N N . GLU A 1 333 ? 1.484 3.843 -8.153 1.00 92.69 333 GLU A N 1
ATOM 2686 C CA . GLU A 1 333 ? 2.142 4.473 -7.018 1.00 92.69 333 GLU A CA 1
ATOM 2687 C C . GLU A 1 333 ? 2.799 3.420 -6.129 1.00 92.69 333 GLU A C 1
ATOM 2689 O O . GLU A 1 333 ? 2.169 2.436 -5.735 1.00 92.69 333 GLU A O 1
ATOM 2694 N N . HIS A 1 334 ? 4.051 3.669 -5.749 1.00 93.38 334 HIS A N 1
ATOM 2695 C CA . HIS A 1 334 ? 4.744 2.885 -4.736 1.00 93.38 334 HIS A CA 1
ATOM 2696 C C . HIS A 1 334 ? 5.320 3.794 -3.651 1.00 93.38 334 HIS A C 1
ATOM 2698 O O . HIS A 1 334 ? 6.449 4.286 -3.737 1.00 93.38 334 HIS A O 1
ATOM 2704 N N . LYS A 1 335 ? 4.499 4.063 -2.636 1.00 90.19 335 LYS A N 1
ATOM 2705 C CA . LYS A 1 335 ? 4.805 4.975 -1.530 1.00 90.19 335 LYS A CA 1
ATOM 2706 C C . LYS A 1 335 ? 4.101 4.516 -0.260 1.00 90.19 335 LYS A C 1
ATOM 2708 O O . LYS A 1 335 ? 3.170 3.717 -0.312 1.00 90.19 335 LYS A O 1
ATOM 2713 N N . GLN A 1 336 ? 4.548 5.023 0.883 1.00 86.69 336 GLN A N 1
ATOM 2714 C CA . GLN A 1 336 ? 3.867 4.752 2.141 1.00 86.69 336 GLN A CA 1
ATOM 2715 C C . GLN A 1 336 ? 2.471 5.388 2.121 1.00 86.69 336 GLN A C 1
ATOM 2717 O O . GLN A 1 336 ? 2.308 6.539 1.719 1.00 86.69 336 GLN A O 1
ATOM 2722 N N . GLY A 1 337 ? 1.474 4.621 2.547 1.00 87.50 337 GLY A N 1
ATOM 2723 C CA . GLY A 1 337 ? 0.100 5.075 2.722 1.00 87.50 337 GLY A CA 1
ATOM 2724 C C . GLY A 1 337 ? -0.471 4.594 4.050 1.00 87.50 337 GLY A C 1
ATOM 2725 O O . GLY A 1 337 ? 0.249 4.037 4.882 1.00 87.50 337 GLY A O 1
ATOM 2726 N N . ASP A 1 338 ? -1.772 4.793 4.221 1.00 89.19 338 ASP A N 1
ATOM 2727 C CA . ASP A 1 338 ? -2.524 4.262 5.353 1.00 89.19 338 ASP A CA 1
ATOM 2728 C C . ASP A 1 338 ? -2.737 2.743 5.198 1.00 89.19 338 ASP A C 1
ATOM 2730 O O . ASP A 1 338 ? -3.210 2.267 4.160 1.00 89.19 338 ASP A O 1
ATOM 2734 N N . PHE A 1 339 ? -2.322 1.984 6.216 1.00 89.31 339 PHE A N 1
ATOM 2735 C CA . PHE A 1 339 ? -2.314 0.517 6.219 1.00 89.31 339 PHE A CA 1
ATOM 2736 C C . PHE A 1 339 ? -3.671 -0.109 6.555 1.00 89.31 339 PHE A C 1
ATOM 2738 O O . PHE A 1 339 ? -3.872 -1.285 6.260 1.00 89.31 339 PHE A O 1
ATOM 2745 N N . ILE A 1 340 ? -4.599 0.660 7.125 1.00 88.00 340 ILE A N 1
ATOM 2746 C CA . ILE A 1 340 ? -5.965 0.224 7.418 1.00 88.00 340 ILE A CA 1
ATOM 2747 C C . ILE A 1 340 ? -6.868 0.530 6.225 1.00 88.00 340 ILE A C 1
ATOM 2749 O O . ILE A 1 340 ? -7.608 -0.334 5.754 1.00 88.00 340 ILE A O 1
ATOM 2753 N N . ASP A 1 341 ? -6.760 1.736 5.673 1.00 84.56 341 ASP A N 1
ATOM 2754 C CA . ASP A 1 341 ? -7.637 2.184 4.593 1.00 84.56 341 ASP A CA 1
ATOM 2755 C C . ASP A 1 341 ? -7.473 1.377 3.306 1.00 84.56 341 ASP A C 1
ATOM 2757 O O . ASP A 1 341 ? -8.459 1.139 2.610 1.00 84.56 341 ASP A O 1
ATOM 2761 N N . VAL A 1 342 ? -6.266 0.877 3.017 1.00 84.00 342 VAL A N 1
ATOM 2762 C CA . VAL A 1 342 ? -6.035 0.031 1.836 1.00 84.00 342 VAL A CA 1
ATOM 2763 C C . VAL A 1 342 ? -6.898 -1.237 1.831 1.00 84.00 342 VAL A C 1
ATOM 2765 O O . VAL A 1 342 ? -7.298 -1.692 0.763 1.00 84.00 342 VAL A O 1
ATOM 2768 N N . VAL A 1 343 ? -7.221 -1.780 3.008 1.00 81.12 343 VAL A N 1
ATOM 2769 C CA . VAL A 1 343 ? -8.025 -3.004 3.154 1.00 81.12 343 VAL A CA 1
ATOM 2770 C C . VAL A 1 343 ? -9.523 -2.713 3.006 1.00 81.12 343 VAL A C 1
ATOM 2772 O O . VAL A 1 343 ? -10.298 -3.592 2.648 1.00 81.12 343 VAL A O 1
ATOM 2775 N N . LYS A 1 344 ? -9.944 -1.466 3.242 1.00 76.31 344 LYS A N 1
ATOM 2776 C CA . LYS A 1 344 ? -11.354 -1.042 3.245 1.00 76.31 344 LYS A CA 1
ATOM 2777 C C . LYS A 1 344 ? -11.867 -0.590 1.870 1.00 76.31 344 LYS A C 1
ATOM 2779 O O . LYS A 1 344 ? -13.051 -0.270 1.751 1.00 76.31 344 LYS A O 1
ATOM 2784 N N . ASN A 1 345 ? -10.994 -0.505 0.864 1.00 66.75 345 ASN A N 1
ATOM 2785 C CA . ASN A 1 345 ? -11.243 0.252 -0.368 1.00 66.75 345 ASN A CA 1
ATOM 2786 C C . ASN A 1 345 ? -12.410 -0.247 -1.237 1.00 66.75 345 ASN A C 1
ATOM 2788 O O . ASN A 1 345 ? -12.908 0.540 -2.035 1.00 66.75 345 ASN A O 1
ATOM 2792 N N . ASP A 1 346 ? -12.911 -1.466 -1.042 1.00 60.84 346 ASP A N 1
ATOM 2793 C CA . ASP A 1 346 ? -13.995 -1.998 -1.879 1.00 60.84 346 ASP A CA 1
ATOM 2794 C C . ASP A 1 346 ? -15.406 -1.726 -1.315 1.00 60.84 346 ASP A C 1
ATOM 2796 O O . ASP A 1 346 ? -16.372 -1.683 -2.071 1.00 60.84 346 ASP A O 1
ATOM 2800 N N . CYS A 1 347 ? -15.550 -1.467 -0.007 1.00 67.06 347 CYS A N 1
ATOM 2801 C CA . CYS A 1 347 ? -16.872 -1.374 0.641 1.00 67.06 347 CYS A CA 1
ATOM 2802 C C . CYS A 1 347 ? -17.278 0.056 1.029 1.00 67.06 347 CYS A C 1
ATOM 2804 O O . CYS A 1 347 ? -18.459 0.326 1.244 1.00 67.06 347 CYS A O 1
ATOM 2806 N N . ARG A 1 348 ? -16.321 0.994 1.129 1.00 69.38 348 ARG A N 1
ATOM 2807 C CA . ARG A 1 348 ? -16.590 2.372 1.600 1.00 69.38 348 ARG A CA 1
ATOM 2808 C C . ARG A 1 348 ? -17.501 3.170 0.672 1.00 69.38 348 ARG A C 1
ATOM 2810 O O . ARG A 1 348 ? -18.144 4.097 1.151 1.00 69.38 348 ARG A O 1
ATOM 2817 N N . ALA A 1 349 ? -17.545 2.820 -0.613 1.00 70.00 349 ALA A N 1
ATOM 2818 C CA . ALA A 1 349 ? -18.382 3.503 -1.595 1.00 70.00 349 ALA A CA 1
ATOM 2819 C C . ALA A 1 349 ? -19.881 3.378 -1.270 1.00 70.00 349 ALA A C 1
ATOM 2821 O O . ALA A 1 349 ? -20.629 4.322 -1.503 1.00 70.00 349 ALA A O 1
ATOM 2822 N N . CYS A 1 350 ? -20.302 2.248 -0.690 1.00 70.00 350 CYS A N 1
ATOM 2823 C CA . CYS A 1 350 ? -21.704 1.989 -0.346 1.00 70.00 350 CYS A CA 1
ATOM 2824 C C . CYS A 1 350 ? -21.951 1.905 1.171 1.00 70.00 350 CYS A C 1
ATOM 2826 O O . CYS A 1 350 ? -23.033 2.254 1.630 1.00 70.00 350 CYS A O 1
ATOM 2828 N N . HIS A 1 351 ? -20.955 1.506 1.970 1.00 77.69 351 HIS A N 1
ATOM 2829 C CA . HIS A 1 351 ? -21.062 1.384 3.430 1.00 77.69 351 HIS A CA 1
ATOM 2830 C C . HIS A 1 351 ? -19.998 2.233 4.145 1.00 77.69 351 HIS A C 1
ATOM 2832 O O . HIS A 1 351 ? -19.011 1.701 4.681 1.00 77.69 351 HIS A O 1
ATOM 2838 N N . PRO A 1 352 ? -20.158 3.571 4.167 1.00 72.19 352 PRO A N 1
ATOM 2839 C CA . PRO A 1 352 ? -19.216 4.447 4.843 1.00 72.19 352 PRO A CA 1
ATOM 2840 C C . PRO A 1 352 ? -19.225 4.163 6.350 1.00 72.19 352 PRO A C 1
ATOM 2842 O O . PRO A 1 352 ? -20.234 4.308 7.029 1.00 72.19 352 PRO A O 1
ATOM 2845 N N . GLY A 1 353 ? -18.075 3.751 6.887 1.00 74.56 353 GLY A N 1
ATOM 2846 C CA . GLY A 1 353 ? -17.890 3.601 8.333 1.00 74.56 353 GLY A CA 1
ATOM 2847 C C . GLY A 1 353 ? -18.307 2.258 8.935 1.00 74.56 353 GLY A C 1
ATOM 2848 O O . GLY A 1 353 ? -18.316 2.159 10.156 1.00 74.56 353 GLY A O 1
ATOM 2849 N N . HIS A 1 354 ? -18.562 1.215 8.133 1.00 81.50 354 HIS A N 1
ATOM 2850 C CA . HIS A 1 354 ? -18.898 -0.124 8.655 1.00 81.50 354 HIS A CA 1
ATOM 2851 C C . HIS A 1 354 ? -17.893 -0.651 9.702 1.00 81.50 354 HIS A C 1
ATOM 2853 O O . HIS A 1 354 ? -18.283 -1.309 10.655 1.00 81.50 354 HIS A O 1
ATOM 2859 N N . HIS A 1 355 ? -16.606 -0.304 9.562 1.00 86.56 355 HIS A N 1
ATOM 2860 C CA . HIS A 1 355 ? -15.527 -0.723 10.469 1.00 86.56 355 HIS A CA 1
ATOM 2861 C C . HIS A 1 355 ? -15.041 0.389 11.422 1.00 86.56 355 HIS A C 1
ATOM 2863 O O . HIS A 1 355 ? -13.902 0.363 11.891 1.00 86.56 355 HIS A O 1
ATOM 2869 N N . LYS A 1 356 ? -15.857 1.428 11.655 1.00 89.69 356 LYS A N 1
ATOM 2870 C CA . LYS A 1 356 ? -15.442 2.624 12.408 1.00 89.69 356 LYS A CA 1
ATOM 2871 C C . LYS A 1 356 ? -15.008 2.290 13.838 1.00 89.69 356 LYS A C 1
ATOM 2873 O O . LYS A 1 356 ? -13.991 2.802 14.292 1.00 89.69 356 LYS A O 1
ATOM 2878 N N . TYR A 1 357 ? -15.757 1.451 14.548 1.00 93.25 357 TYR A N 1
ATOM 2879 C CA . TYR A 1 357 ? -15.482 1.155 15.956 1.00 93.25 357 TYR A CA 1
ATOM 2880 C C . TYR A 1 357 ? -14.240 0.275 16.137 1.00 93.25 357 TYR A C 1
ATOM 2882 O O . TYR A 1 357 ? -13.426 0.534 17.018 1.00 93.25 357 TYR A O 1
ATOM 2890 N N . GLN A 1 358 ? -14.029 -0.688 15.238 1.00 92.38 358 GLN A N 1
ATOM 2891 C CA . GLN A 1 358 ? -12.823 -1.517 15.183 1.00 92.38 358 GLN A CA 1
ATOM 2892 C C . GLN A 1 358 ? -11.575 -0.650 14.964 1.00 92.38 358 GLN A C 1
ATOM 2894 O O . GLN A 1 358 ? -10.560 -0.830 15.635 1.00 92.38 358 GLN A O 1
ATOM 2899 N N . GLU A 1 359 ? -11.661 0.333 14.061 1.00 91.38 359 GLU A N 1
ATOM 2900 C CA . GLU A 1 359 ? -10.587 1.299 13.814 1.00 91.38 359 GLU A CA 1
ATOM 2901 C C . GLU A 1 359 ? -10.318 2.179 15.040 1.00 91.38 359 GLU A C 1
ATOM 2903 O O . GLU A 1 359 ? -9.163 2.389 15.406 1.00 91.38 359 GLU A O 1
ATOM 2908 N N . MET A 1 360 ? -11.372 2.659 15.707 1.00 93.38 360 MET A N 1
ATOM 2909 C CA . MET A 1 360 ? -11.245 3.461 16.926 1.00 93.38 360 MET A CA 1
ATOM 2910 C C . MET A 1 360 ? -10.553 2.689 18.052 1.00 93.38 360 MET A C 1
ATOM 2912 O O . MET A 1 360 ? -9.675 3.253 18.704 1.00 93.38 360 MET A O 1
ATOM 2916 N N . LEU A 1 361 ? -10.896 1.411 18.244 1.00 95.06 361 LEU A N 1
ATOM 2917 C CA . LEU A 1 361 ? -10.240 0.549 19.229 1.00 95.06 361 LEU A CA 1
ATOM 2918 C C . LEU A 1 361 ? -8.768 0.301 18.876 1.00 95.06 361 LEU A C 1
ATOM 2920 O O . LEU A 1 361 ? -7.902 0.492 19.728 1.00 95.06 361 LEU A O 1
ATOM 2924 N N . LEU A 1 362 ? -8.466 -0.070 17.625 1.00 93.69 362 LEU A N 1
ATOM 2925 C CA . LEU A 1 362 ? -7.086 -0.306 17.177 1.00 93.69 362 LEU A CA 1
ATOM 2926 C C . LEU A 1 362 ? -6.208 0.942 17.326 1.00 93.69 362 LEU A C 1
ATOM 2928 O O . LEU A 1 362 ? -5.087 0.850 17.829 1.00 93.69 362 LEU A O 1
ATOM 2932 N N . ALA A 1 363 ? -6.718 2.100 16.900 1.00 93.56 363 ALA A N 1
ATOM 2933 C CA . ALA A 1 363 ? -5.996 3.365 16.973 1.00 93.56 363 ALA A CA 1
ATOM 2934 C C . ALA A 1 363 ? -5.847 3.867 18.416 1.00 93.56 363 ALA A C 1
ATOM 2936 O O . ALA A 1 363 ? -4.850 4.512 18.723 1.00 93.56 363 ALA A O 1
ATOM 2937 N N . GLY A 1 364 ? -6.825 3.592 19.288 1.00 94.88 364 GLY A N 1
ATOM 2938 C CA . GLY A 1 364 ? -6.755 3.900 20.718 1.00 94.88 364 GLY A CA 1
ATOM 2939 C C . GLY A 1 364 ? -6.536 5.382 21.029 1.00 94.88 364 GLY A C 1
ATOM 2940 O O . GLY A 1 364 ? -5.810 5.711 21.959 1.00 94.88 364 GLY A O 1
ATOM 2941 N N . LYS A 1 365 ? -7.098 6.296 20.229 1.00 95.31 365 LYS A N 1
ATOM 2942 C CA . LYS A 1 365 ? -6.866 7.747 20.369 1.00 95.31 365 LYS A CA 1
ATOM 2943 C C . LYS A 1 365 ? -7.350 8.278 21.726 1.00 95.31 365 LYS A C 1
ATOM 2945 O O . LYS A 1 365 ? -8.314 7.765 22.287 1.00 95.31 365 LYS A O 1
ATOM 2950 N N . LYS A 1 366 ? -6.745 9.362 22.224 1.00 95.62 366 LYS A N 1
ATOM 2951 C CA . LYS A 1 366 ? -7.206 10.040 23.452 1.00 95.62 366 LYS A CA 1
ATOM 2952 C C . LYS A 1 366 ? -8.694 10.409 23.367 1.00 95.62 366 LYS A C 1
ATOM 2954 O O . LYS A 1 366 ? -9.145 10.941 22.351 1.00 95.62 366 LYS A O 1
ATOM 2959 N N . ARG A 1 367 ? -9.432 10.185 24.454 1.00 93.50 367 ARG A N 1
ATOM 2960 C CA . ARG A 1 367 ? -10.823 10.619 24.649 1.00 93.50 367 ARG A CA 1
ATOM 2961 C C . ARG A 1 367 ? -10.968 11.342 25.986 1.00 93.50 367 ARG A C 1
ATOM 2963 O O . ARG A 1 367 ? -10.045 11.369 26.799 1.00 93.50 367 ARG A O 1
ATOM 2970 N N . LYS A 1 368 ? -12.109 11.992 26.205 1.00 89.69 368 LYS A N 1
ATOM 2971 C CA . LYS A 1 368 ? -12.408 12.579 27.513 1.00 89.69 368 LYS A CA 1
ATOM 2972 C C . LYS A 1 368 ? -12.465 11.447 28.548 1.00 89.69 368 LYS A C 1
ATOM 2974 O O . LYS A 1 368 ? -13.047 10.409 28.271 1.00 89.69 368 LYS A O 1
ATOM 2979 N N . GLY A 1 369 ? -11.746 11.604 29.660 1.00 88.62 369 GLY A N 1
ATOM 2980 C CA . GLY A 1 369 ? -11.629 10.575 30.701 1.00 88.62 369 GLY A CA 1
ATOM 2981 C C . GLY A 1 369 ? -10.806 9.327 30.341 1.00 88.62 369 GLY A C 1
ATOM 2982 O O . GLY A 1 369 ? -10.582 8.501 31.217 1.00 88.62 369 GLY A O 1
ATOM 2983 N N . VAL A 1 370 ? -10.299 9.193 29.105 1.00 94.88 370 VAL A N 1
ATOM 2984 C CA . VAL A 1 370 ? -9.534 8.009 28.668 1.00 94.88 370 VAL A CA 1
ATOM 2985 C C . VAL A 1 370 ? -8.253 8.419 27.921 1.00 94.88 370 VAL A C 1
ATOM 2987 O O . VAL A 1 370 ? -8.326 9.085 26.881 1.00 94.88 370 VAL A O 1
ATOM 2990 N N . PRO A 1 371 ? -7.055 8.047 28.409 1.00 94.88 371 PRO A N 1
ATOM 2991 C CA . PRO A 1 371 ? -5.792 8.382 27.759 1.00 94.88 371 PRO A CA 1
ATOM 2992 C C . PRO A 1 371 ? -5.621 7.682 26.404 1.00 94.88 371 PRO A C 1
ATOM 2994 O O . PRO A 1 371 ? -6.275 6.689 26.095 1.00 94.88 371 PRO A O 1
ATOM 2997 N N . GLU A 1 372 ? -4.706 8.211 25.591 1.00 95.44 372 GLU A N 1
ATOM 2998 C CA . GLU A 1 372 ? -4.297 7.565 24.343 1.00 95.44 372 GLU A CA 1
ATOM 2999 C C . GLU A 1 372 ? -3.556 6.253 24.629 1.00 95.44 372 GLU A C 1
ATOM 3001 O O . GLU A 1 372 ? -2.623 6.211 25.432 1.00 95.44 372 GLU A O 1
ATOM 3006 N N . MET A 1 373 ? -3.981 5.180 23.965 1.00 94.25 373 MET A N 1
ATOM 3007 C CA . MET A 1 373 ? -3.424 3.842 24.111 1.00 94.25 373 MET A CA 1
ATOM 3008 C C . MET A 1 373 ? -3.586 3.020 22.823 1.00 94.25 373 MET A C 1
ATOM 3010 O O . MET A 1 373 ? -4.460 2.150 22.748 1.00 94.25 373 MET A O 1
ATOM 3014 N N . PRO A 1 374 ? -2.750 3.262 21.798 1.00 92.88 374 PRO A N 1
ATOM 3015 C CA . PRO A 1 374 ? -2.787 2.500 20.556 1.00 92.88 374 PRO A CA 1
ATOM 3016 C C . PRO A 1 374 ? -2.517 1.014 20.799 1.00 92.88 374 PRO A C 1
ATOM 3018 O O . PRO A 1 374 ? -1.722 0.641 21.667 1.00 92.88 374 PRO A O 1
ATOM 3021 N N . ALA A 1 375 ? -3.154 0.148 20.011 1.00 92.19 375 ALA A N 1
ATOM 3022 C CA . ALA A 1 375 ? -2.888 -1.282 20.089 1.00 92.19 375 ALA A CA 1
ATOM 3023 C C . ALA A 1 375 ? -1.452 -1.596 19.627 1.00 92.19 375 ALA A C 1
ATOM 3025 O O . ALA A 1 375 ? -0.961 -1.039 18.644 1.00 92.19 375 ALA A O 1
ATOM 3026 N N . LEU A 1 376 ? -0.791 -2.571 20.261 1.00 90.00 376 LEU A N 1
ATOM 3027 C CA . LEU A 1 376 ? 0.570 -2.987 19.875 1.00 90.00 376 LEU A CA 1
ATOM 3028 C C . LEU A 1 376 ? 0.654 -3.430 18.402 1.00 90.00 376 LEU A C 1
ATOM 3030 O O . LEU A 1 376 ? 1.649 -3.193 17.721 1.00 90.00 376 LEU A O 1
ATOM 3034 N N . MET A 1 377 ? -0.412 -4.052 17.894 1.00 90.50 377 MET A N 1
ATOM 3035 C CA . MET A 1 377 ? -0.524 -4.488 16.501 1.00 90.50 377 MET A CA 1
ATOM 3036 C C . MET A 1 377 ? -0.654 -3.294 15.541 1.00 90.50 377 MET A C 1
ATOM 3038 O O . MET A 1 377 ? -0.129 -3.349 14.426 1.00 90.50 377 MET A O 1
ATOM 3042 N N . PHE A 1 378 ? -1.300 -2.210 15.983 1.00 90.75 378 PHE A N 1
ATOM 3043 C CA . PHE A 1 378 ? -1.434 -0.960 15.231 1.00 90.75 378 PHE A CA 1
ATOM 3044 C C . PHE A 1 378 ? -0.076 -0.259 15.085 1.00 90.75 378 PHE A C 1
ATOM 3046 O O . PHE A 1 378 ? 0.285 0.181 13.994 1.00 90.75 378 PHE A O 1
ATOM 3053 N N . ASP A 1 379 ? 0.729 -0.262 16.148 1.00 87.50 379 ASP A N 1
ATOM 3054 C CA . ASP A 1 379 ? 2.076 0.319 16.177 1.00 87.50 379 ASP A CA 1
ATOM 3055 C C . ASP A 1 379 ? 3.043 -0.286 15.148 1.00 87.50 379 ASP A C 1
ATOM 3057 O O . ASP A 1 379 ? 3.916 0.405 14.615 1.00 87.50 379 ASP A O 1
ATOM 3061 N N . VAL A 1 380 ? 2.876 -1.574 14.840 1.00 88.81 380 VAL A N 1
ATOM 3062 C CA . VAL A 1 380 ? 3.675 -2.291 13.831 1.00 88.81 380 VAL A CA 1
ATOM 3063 C C . VAL A 1 380 ? 2.977 -2.375 12.468 1.00 88.81 380 VAL A C 1
ATOM 3065 O O . VAL A 1 380 ? 3.428 -3.102 11.583 1.00 88.81 380 VAL A O 1
ATOM 3068 N N . LYS A 1 381 ? 1.904 -1.596 12.273 1.00 91.38 381 LYS A N 1
ATOM 3069 C CA . LYS A 1 381 ? 1.132 -1.476 11.023 1.00 91.38 381 LYS A CA 1
ATOM 3070 C C . LYS A 1 381 ? 0.475 -2.781 10.562 1.00 91.38 381 LYS A C 1
ATOM 3072 O O . LYS A 1 381 ? 0.306 -2.999 9.363 1.00 91.38 381 LYS A O 1
ATOM 3077 N N . THR A 1 382 ? 0.102 -3.646 11.502 1.00 91.62 382 THR A N 1
ATOM 3078 C CA . THR A 1 382 ? -0.689 -4.847 11.206 1.00 91.62 382 THR A CA 1
ATOM 3079 C C . THR A 1 382 ? -2.086 -4.423 10.762 1.00 91.62 382 THR A C 1
ATOM 3081 O O . THR A 1 382 ? -2.750 -3.663 11.465 1.00 91.62 382 THR A O 1
ATOM 3084 N N . ASN A 1 383 ? -2.541 -4.894 9.601 1.00 91.81 383 ASN A N 1
ATOM 3085 C CA . ASN A 1 383 ? -3.868 -4.575 9.079 1.00 91.81 383 ASN A CA 1
ATOM 3086 C C . ASN A 1 383 ? -4.882 -5.703 9.328 1.00 91.81 383 ASN A C 1
ATOM 3088 O O . ASN A 1 383 ? -4.547 -6.767 9.848 1.00 91.81 383 ASN A O 1
ATOM 3092 N N . CYS A 1 384 ? -6.141 -5.475 8.948 1.00 89.75 384 CYS A N 1
ATOM 3093 C CA . CYS A 1 384 ? -7.248 -6.386 9.249 1.00 89.75 384 CYS A CA 1
ATOM 3094 C C . CYS A 1 384 ? -7.031 -7.802 8.684 1.00 89.75 384 CYS A C 1
ATOM 3096 O O . CYS A 1 384 ? -7.419 -8.778 9.323 1.00 89.75 384 CYS A O 1
ATOM 3098 N N . LEU A 1 385 ? -6.367 -7.927 7.525 1.00 89.06 385 LEU A N 1
ATOM 3099 C CA . LEU A 1 385 ? -6.111 -9.212 6.857 1.00 89.06 385 LEU A CA 1
ATOM 3100 C C . LEU A 1 385 ? -5.080 -10.075 7.586 1.00 89.06 385 LEU A C 1
ATOM 3102 O O . LEU A 1 385 ? -4.930 -11.245 7.252 1.00 89.06 385 LEU A O 1
ATOM 3106 N N . ALA A 1 386 ? -4.361 -9.520 8.563 1.00 89.88 386 ALA A N 1
ATOM 3107 C CA . ALA A 1 386 ? -3.457 -10.302 9.393 1.00 89.88 386 ALA A CA 1
ATOM 3108 C C . ALA A 1 386 ? -4.213 -11.257 10.323 1.00 89.88 386 ALA A C 1
ATOM 3110 O O . ALA A 1 386 ? -3.767 -12.380 10.534 1.00 89.88 386 ALA A O 1
ATOM 3111 N N . CYS A 1 387 ? -5.354 -10.808 10.856 1.00 90.50 387 CYS A N 1
ATOM 3112 C CA . CYS A 1 387 ? -6.166 -11.583 11.790 1.00 90.50 387 CYS A CA 1
ATOM 3113 C C . CYS A 1 387 ? -7.388 -12.202 11.099 1.00 90.50 387 CYS A C 1
ATOM 3115 O O . CYS A 1 387 ? -7.719 -13.352 11.367 1.00 90.50 387 CYS A O 1
ATOM 3117 N N . HIS A 1 388 ? -8.039 -11.472 10.187 1.00 89.88 388 HIS A N 1
ATOM 3118 C CA . HIS A 1 388 ? -9.243 -11.912 9.472 1.00 89.88 388 HIS A CA 1
ATOM 3119 C C . HIS A 1 388 ? -8.899 -12.735 8.225 1.00 89.88 388 HIS A C 1
ATOM 3121 O O . HIS A 1 388 ? -9.090 -12.290 7.092 1.00 89.88 388 HIS A O 1
ATOM 3127 N N . VAL A 1 389 ? -8.360 -13.934 8.441 1.00 84.19 389 VAL A N 1
ATOM 3128 C CA . VAL A 1 389 ? -7.882 -14.825 7.369 1.00 84.19 389 VAL A CA 1
ATOM 3129 C C . VAL A 1 389 ? -8.867 -15.938 7.010 1.00 84.19 389 VAL A C 1
ATOM 3131 O O . VAL A 1 389 ? -8.815 -16.470 5.900 1.00 84.19 389 VAL A O 1
ATOM 3134 N N . GLU A 1 390 ? -9.778 -16.292 7.915 1.00 85.19 390 GLU A N 1
ATOM 3135 C CA . GLU A 1 390 ? -10.750 -17.359 7.687 1.00 85.19 390 GLU A CA 1
ATOM 3136 C C . GLU A 1 390 ? -11.986 -16.819 6.969 1.00 85.19 390 GLU A C 1
ATOM 3138 O O . GLU A 1 390 ? -12.426 -15.699 7.208 1.00 85.19 390 GLU A O 1
ATOM 3143 N N . LYS A 1 391 ? -12.577 -17.613 6.074 1.00 84.69 391 LYS A N 1
ATOM 3144 C CA . LYS A 1 391 ? -13.840 -17.255 5.419 1.00 84.69 391 LYS A CA 1
ATOM 3145 C C . LYS A 1 391 ? -14.969 -17.992 6.114 1.00 84.69 391 LYS A C 1
ATOM 3147 O O . LYS A 1 391 ? -15.006 -19.219 6.082 1.00 84.69 391 LYS A O 1
ATOM 3152 N N . LYS A 1 392 ? -15.907 -17.248 6.690 1.00 83.31 392 LYS A N 1
ATOM 3153 C CA . LYS A 1 392 ? -17.124 -17.796 7.289 1.00 83.31 392 LYS A CA 1
ATOM 3154 C C . LYS A 1 392 ? -18.330 -17.347 6.481 1.00 83.31 392 LYS A C 1
ATOM 3156 O O . LYS A 1 392 ? -18.375 -16.207 6.030 1.00 83.31 392 LYS A O 1
ATOM 3161 N N . VAL A 1 393 ? -19.297 -18.237 6.285 1.00 82.31 393 VAL A N 1
ATOM 3162 C CA . VAL A 1 393 ? -20.574 -17.868 5.667 1.00 82.31 393 VAL A CA 1
ATOM 3163 C C . VAL A 1 393 ? -21.538 -17.461 6.774 1.00 82.31 393 VAL A C 1
ATOM 3165 O O . VAL A 1 393 ? -21.811 -18.255 7.671 1.00 82.31 393 VAL A O 1
ATOM 3168 N N . ILE A 1 394 ? -22.033 -16.227 6.733 1.00 75.69 394 ILE A N 1
ATOM 3169 C CA . ILE A 1 394 ? -23.049 -15.715 7.655 1.00 75.69 394 ILE A CA 1
ATOM 3170 C C . ILE A 1 394 ? -24.219 -15.243 6.800 1.00 75.69 394 ILE A C 1
ATOM 3172 O O . ILE A 1 394 ? -24.039 -14.399 5.932 1.00 75.69 394 ILE A O 1
ATOM 3176 N N . LYS A 1 395 ? -25.411 -15.813 7.020 1.00 76.44 395 LYS A N 1
ATOM 3177 C CA . LYS A 1 395 ? -26.635 -15.473 6.266 1.00 76.44 395 LYS A CA 1
ATOM 3178 C C . LYS A 1 395 ? -26.450 -15.507 4.732 1.00 76.44 395 LYS A C 1
ATOM 3180 O O . LYS A 1 395 ? -26.995 -14.679 4.019 1.00 76.44 395 LYS A O 1
ATOM 3185 N N . GLY A 1 396 ? -25.668 -16.468 4.230 1.00 78.12 396 GLY A N 1
ATOM 3186 C CA . GLY A 1 396 ? -25.386 -16.638 2.796 1.00 78.12 396 GLY A CA 1
ATOM 3187 C C . GLY A 1 396 ? -24.199 -15.827 2.260 1.00 78.12 396 GLY A C 1
ATOM 3188 O O . GLY A 1 396 ? -23.707 -16.125 1.173 1.00 78.12 396 GLY A O 1
ATOM 3189 N N . GLU A 1 397 ? -23.662 -14.879 3.029 1.00 75.94 397 GLU A N 1
ATOM 3190 C CA . GLU A 1 397 ? -22.529 -14.046 2.619 1.00 75.94 397 GLU A CA 1
ATOM 3191 C C . GLU A 1 397 ? -21.199 -14.564 3.171 1.00 75.94 397 GLU A C 1
ATOM 3193 O O . GLU A 1 397 ? -21.099 -14.969 4.330 1.00 75.94 397 GLU A O 1
ATOM 3198 N N . LYS A 1 398 ? -20.144 -14.537 2.347 1.00 77.38 398 LYS A N 1
ATOM 3199 C CA . LYS A 1 398 ? -18.781 -14.904 2.760 1.00 77.38 398 LYS A CA 1
ATOM 3200 C C . LYS A 1 398 ? -18.098 -13.704 3.411 1.00 77.38 398 LYS A C 1
ATOM 3202 O O . LYS A 1 398 ? -17.731 -12.759 2.720 1.00 77.38 398 LYS A O 1
ATOM 3207 N N . ILE A 1 399 ? -17.853 -13.788 4.713 1.00 77.75 399 ILE A N 1
ATOM 3208 C CA . ILE A 1 399 ? -17.228 -12.734 5.515 1.00 77.75 399 ILE A CA 1
ATOM 3209 C C . ILE A 1 399 ? -15.861 -13.211 6.015 1.00 77.75 399 ILE A C 1
ATOM 3211 O O . ILE A 1 399 ? -15.688 -14.374 6.390 1.00 77.75 399 ILE A O 1
ATOM 3215 N N . ALA A 1 400 ? -14.880 -12.308 6.009 1.00 82.75 400 ALA A N 1
ATOM 3216 C CA . ALA A 1 400 ? -13.570 -12.551 6.599 1.00 82.75 400 ALA A CA 1
ATOM 3217 C C . ALA A 1 400 ? -13.672 -12.522 8.134 1.00 82.75 400 ALA A C 1
ATOM 3219 O O . ALA A 1 400 ? -14.059 -11.517 8.733 1.00 82.75 400 ALA A O 1
ATOM 3220 N N . HIS A 1 401 ? -13.329 -13.630 8.777 1.00 84.06 401 HIS A N 1
ATOM 3221 C CA . HIS A 1 401 ? -13.442 -13.837 10.212 1.00 84.06 401 HIS A CA 1
ATOM 3222 C C . HIS A 1 401 ? -12.062 -13.987 10.852 1.00 84.06 401 HIS A C 1
ATOM 3224 O O . HIS A 1 401 ? -11.167 -14.624 10.292 1.00 84.06 401 HIS A O 1
ATOM 3230 N N . GLY A 1 402 ? -11.902 -13.373 12.025 1.00 85.44 402 GLY A N 1
ATOM 3231 C CA . GLY A 1 402 ? -10.709 -13.523 12.844 1.00 85.44 402 GLY A CA 1
ATOM 3232 C C . GLY A 1 402 ? -10.702 -14.856 13.583 1.00 85.44 402 GLY A C 1
ATOM 3233 O O . GLY A 1 402 ? -11.751 -15.304 14.039 1.00 85.44 402 GLY A O 1
ATOM 3234 N N . SER A 1 403 ? -9.532 -15.472 13.739 1.00 84.75 403 SER A N 1
ATOM 3235 C CA . SER A 1 403 ? -9.375 -16.688 14.543 1.00 84.75 403 SER A CA 1
ATOM 3236 C C . SER A 1 403 ? -8.144 -16.627 15.441 1.00 84.75 403 SER A C 1
ATOM 3238 O O . SER A 1 403 ? -7.160 -15.958 15.123 1.00 84.75 403 SER A O 1
ATOM 3240 N N . GLY A 1 404 ? -8.181 -17.353 16.564 1.00 87.31 404 GLY A N 1
ATOM 3241 C CA . GLY A 1 404 ? -7.035 -17.460 17.476 1.00 87.31 404 GLY A CA 1
ATOM 3242 C C . GLY A 1 404 ? -5.791 -18.044 16.792 1.00 87.31 404 GLY A C 1
ATOM 3243 O O . GLY A 1 404 ? -4.665 -17.656 17.100 1.00 87.31 404 GLY A O 1
ATOM 3244 N N . LYS A 1 405 ? -5.982 -18.890 15.771 1.00 87.94 405 LYS A N 1
ATOM 3245 C CA . LYS A 1 405 ? -4.899 -19.409 14.922 1.00 87.94 405 LYS A CA 1
ATOM 3246 C C . LYS A 1 405 ? -4.115 -18.296 14.233 1.00 87.94 405 LYS A C 1
ATOM 3248 O O . LYS A 1 405 ? -2.900 -18.409 14.087 1.00 87.94 405 LYS A O 1
ATOM 3253 N N . ALA A 1 406 ? -4.775 -17.203 13.848 1.00 89.69 406 ALA A N 1
ATOM 3254 C CA . ALA A 1 406 ? -4.095 -16.045 13.276 1.00 89.69 406 ALA A CA 1
ATOM 3255 C C . ALA A 1 406 ? -3.181 -15.351 14.303 1.00 89.69 406 ALA A C 1
ATOM 3257 O O . ALA A 1 406 ? -2.111 -14.861 13.947 1.00 89.69 406 ALA A O 1
ATOM 3258 N N . CYS A 1 407 ? -3.544 -15.374 15.591 1.00 89.88 407 CYS A N 1
ATOM 3259 C CA . CYS A 1 407 ? -2.682 -14.900 16.673 1.00 89.88 407 CYS A CA 1
ATOM 3260 C C . CYS A 1 407 ? -1.444 -15.799 16.805 1.00 89.88 407 CYS A C 1
ATOM 3262 O O . CYS A 1 407 ? -0.313 -15.309 16.788 1.00 89.88 407 CYS A O 1
ATOM 3264 N N . ALA A 1 408 ? -1.650 -17.118 16.867 1.00 88.62 408 ALA A N 1
ATOM 3265 C CA . ALA A 1 408 ? -0.583 -18.114 16.976 1.00 88.62 408 ALA A CA 1
ATOM 3266 C C . ALA A 1 408 ? 0.332 -18.188 15.737 1.00 88.62 408 ALA A C 1
ATOM 3268 O O . ALA A 1 408 ? 1.444 -18.698 15.833 1.00 88.62 408 ALA A O 1
ATOM 3269 N N . ALA A 1 409 ? -0.087 -17.649 14.587 1.00 87.25 409 ALA A N 1
ATOM 3270 C CA . ALA A 1 409 ? 0.777 -17.541 13.413 1.00 87.25 409 ALA A CA 1
ATOM 3271 C C . ALA A 1 409 ? 1.978 -16.611 13.664 1.00 87.25 409 ALA A C 1
ATOM 3273 O O . ALA A 1 409 ? 3.075 -16.877 13.187 1.00 87.25 409 ALA A O 1
ATOM 3274 N N . CYS A 1 410 ? 1.801 -15.534 14.433 1.00 87.31 410 CYS A N 1
ATOM 3275 C CA . CYS A 1 410 ? 2.887 -14.603 14.771 1.00 87.31 410 CYS A CA 1
ATOM 3276 C C . CYS A 1 410 ? 3.419 -14.799 16.198 1.00 87.31 410 CYS A C 1
ATOM 3278 O O . CYS A 1 410 ? 4.572 -14.471 16.485 1.00 87.31 410 CYS A O 1
ATOM 3280 N N . HIS A 1 411 ? 2.569 -15.286 17.100 1.00 88.25 411 HIS A N 1
ATOM 3281 C CA . HIS A 1 411 ? 2.859 -15.457 18.519 1.00 88.25 411 HIS A CA 1
ATOM 3282 C C . HIS A 1 411 ? 3.078 -16.934 18.882 1.00 88.25 411 HIS A C 1
ATOM 3284 O O . HIS A 1 411 ? 3.175 -17.803 18.024 1.00 88.25 411 HIS A O 1
ATOM 3290 N N . THR A 1 412 ? 3.219 -17.241 20.173 1.00 85.31 412 THR A N 1
ATOM 3291 C CA . THR A 1 412 ? 3.310 -18.640 20.619 1.00 85.31 412 THR A CA 1
ATOM 3292 C C . THR A 1 412 ? 1.936 -19.320 20.544 1.00 85.31 412 THR A C 1
ATOM 3294 O O . THR A 1 412 ? 0.928 -18.621 20.646 1.00 85.31 412 THR A O 1
ATOM 3297 N N . PRO A 1 413 ? 1.862 -20.664 20.468 1.00 85.62 413 PRO A N 1
ATOM 3298 C CA . PRO A 1 413 ? 0.585 -21.389 20.427 1.00 85.62 413 PRO A CA 1
ATOM 3299 C C . PRO A 1 413 ? -0.385 -21.037 21.566 1.00 85.62 413 PRO A C 1
ATOM 3301 O O . PRO A 1 413 ? -1.587 -20.984 21.355 1.00 85.62 413 PRO A O 1
ATOM 3304 N N . LYS A 1 414 ? 0.134 -20.675 22.749 1.00 84.12 414 LYS A N 1
ATOM 3305 C CA . LYS A 1 414 ? -0.672 -20.212 23.896 1.00 84.12 414 LYS A CA 1
ATOM 3306 C C . LYS A 1 414 ? -1.509 -18.953 23.610 1.00 84.12 414 LYS A C 1
ATOM 3308 O O . LYS A 1 414 ? -2.412 -18.638 24.371 1.00 84.12 414 LYS A O 1
ATOM 3313 N N . HIS A 1 415 ? -1.189 -18.202 22.556 1.00 87.12 415 HIS A N 1
ATOM 3314 C CA . HIS A 1 415 ? -1.935 -17.002 22.175 1.00 87.12 415 HIS A CA 1
ATOM 3315 C C . HIS A 1 415 ? -3.200 -17.314 21.363 1.00 87.12 415 HIS A C 1
ATOM 3317 O O . HIS A 1 415 ? -3.959 -16.391 21.083 1.00 87.12 415 HIS A O 1
ATOM 3323 N N . GLU A 1 416 ? -3.453 -18.573 20.993 1.00 89.12 416 GLU A N 1
ATOM 3324 C CA . GLU A 1 416 ? -4.713 -18.958 20.349 1.00 89.12 416 GLU A CA 1
ATOM 3325 C C . GLU A 1 416 ? -5.910 -18.730 21.289 1.00 89.12 416 GLU A C 1
ATOM 3327 O O . GLU A 1 416 ? -6.881 -18.075 20.903 1.00 89.12 416 GLU A O 1
ATOM 3332 N N . ASP A 1 417 ? -5.786 -19.141 22.554 1.00 89.62 417 ASP A N 1
ATOM 3333 C CA . ASP A 1 417 ? -6.830 -18.976 23.578 1.00 89.62 417 ASP A CA 1
ATOM 3334 C C . ASP A 1 417 ? -6.994 -17.523 24.047 1.00 89.62 417 ASP A C 1
ATOM 3336 O O . ASP A 1 417 ? -8.053 -17.124 24.538 1.00 89.62 417 ASP A O 1
ATOM 3340 N N . MET A 1 418 ? -5.965 -16.695 23.845 1.00 87.69 418 MET A N 1
ATOM 3341 C CA . MET A 1 418 ? -5.955 -15.291 24.261 1.00 87.69 418 MET A CA 1
ATOM 3342 C C . MET A 1 418 ? -7.071 -14.483 23.591 1.00 87.69 418 MET A C 1
ATOM 3344 O O . MET A 1 418 ? -7.691 -13.637 24.233 1.00 87.69 418 MET A O 1
ATOM 3348 N N . ALA A 1 419 ? -7.369 -14.760 22.318 1.00 86.50 419 ALA A N 1
ATOM 3349 C CA . ALA A 1 419 ? -8.451 -14.083 21.606 1.00 86.50 419 ALA A CA 1
ATOM 3350 C C . ALA A 1 419 ? -9.818 -14.362 22.252 1.00 86.50 419 ALA A C 1
ATOM 3352 O O . ALA A 1 419 ? -10.651 -13.458 22.350 1.00 86.50 419 ALA A O 1
ATOM 3353 N N . LYS A 1 420 ? -10.033 -15.598 22.724 1.00 89.56 420 LYS A N 1
ATOM 3354 C CA . LYS A 1 420 ? -11.254 -15.980 23.434 1.00 89.56 420 LYS A CA 1
ATOM 3355 C C . LYS A 1 420 ? -11.317 -15.301 24.800 1.00 89.56 420 LYS A C 1
ATOM 3357 O O . LYS A 1 420 ? -12.308 -14.646 25.091 1.00 89.56 420 LYS A O 1
ATOM 3362 N N . GLU A 1 421 ? -10.241 -15.376 25.582 1.00 91.62 421 GLU A N 1
ATOM 3363 C CA . GLU A 1 421 ? -10.162 -14.743 26.905 1.00 91.62 421 GLU A CA 1
ATOM 3364 C C . GLU A 1 421 ? -10.452 -13.238 26.835 1.00 91.62 421 GLU A C 1
ATOM 3366 O O . GLU A 1 421 ? -11.171 -12.689 27.667 1.00 91.62 421 GLU A O 1
ATOM 3371 N N . TRP A 1 422 ? -9.892 -12.549 25.838 1.00 92.94 422 TRP A N 1
ATOM 3372 C CA . TRP A 1 422 ? -10.114 -11.117 25.655 1.00 92.94 422 TRP A CA 1
ATOM 3373 C C . TRP A 1 422 ? -11.564 -10.822 25.317 1.00 92.94 422 TRP A C 1
ATOM 3375 O O . TRP A 1 422 ? -12.139 -9.912 25.904 1.00 92.94 422 TRP A O 1
ATOM 3385 N N . LYS A 1 423 ? -12.150 -11.607 24.410 1.00 91.50 423 LYS A N 1
ATOM 3386 C CA . LYS A 1 423 ? -13.552 -11.470 24.035 1.00 91.50 423 LYS A CA 1
ATOM 3387 C C . LYS A 1 423 ? -14.470 -11.668 25.241 1.00 91.50 423 LYS A C 1
ATOM 3389 O O . LYS A 1 423 ? -15.315 -10.809 25.468 1.00 91.50 423 LYS A O 1
ATOM 3394 N N . ASP A 1 424 ? -14.275 -12.747 25.997 1.00 93.75 424 ASP A N 1
ATOM 3395 C CA . ASP A 1 424 ? -15.099 -13.084 27.162 1.00 93.75 424 ASP A CA 1
ATOM 3396 C C . ASP A 1 424 ? -15.013 -11.975 28.221 1.00 93.75 424 ASP A C 1
ATOM 3398 O O . ASP A 1 424 ? -16.031 -11.396 28.579 1.00 93.75 424 ASP A O 1
ATOM 3402 N N . LYS A 1 425 ? -13.796 -11.569 28.616 1.00 94.81 425 LYS A N 1
ATOM 3403 C CA . LYS A 1 425 ? -13.604 -10.510 29.623 1.00 94.81 425 LYS A CA 1
ATOM 3404 C C . LYS A 1 425 ? -14.239 -9.184 29.221 1.00 94.81 425 LYS A C 1
ATOM 3406 O O . LYS A 1 425 ? -14.868 -8.536 30.042 1.00 94.81 425 LYS A O 1
ATOM 3411 N N . THR A 1 426 ? -14.089 -8.769 27.962 1.00 94.94 426 THR A N 1
ATOM 3412 C CA . THR A 1 426 ? -14.733 -7.526 27.510 1.00 94.94 426 THR A CA 1
ATOM 3413 C C . THR A 1 426 ? -16.248 -7.641 27.395 1.00 94.94 426 THR A C 1
ATOM 3415 O O . THR A 1 426 ? -16.921 -6.627 27.497 1.00 94.94 426 THR A O 1
ATOM 3418 N N . ALA A 1 427 ? -16.785 -8.843 27.168 1.00 95.56 427 ALA A N 1
ATOM 3419 C CA . ALA A 1 427 ? -18.226 -9.060 27.142 1.00 95.56 427 ALA A CA 1
ATOM 3420 C C . ALA A 1 427 ? -18.824 -9.036 28.551 1.00 95.56 427 ALA A C 1
ATOM 3422 O O . ALA A 1 427 ? -19.922 -8.524 28.722 1.00 95.56 427 ALA A O 1
ATOM 3423 N N . ASP A 1 428 ? -18.114 -9.567 29.545 1.00 96.19 428 ASP A N 1
ATOM 3424 C CA . ASP A 1 428 ? -18.574 -9.537 30.934 1.00 96.19 428 ASP A CA 1
ATOM 3425 C C . ASP A 1 428 ? -18.548 -8.109 31.496 1.00 96.19 428 ASP A C 1
ATOM 3427 O O . ASP A 1 428 ? -19.556 -7.656 32.025 1.00 96.19 428 ASP A O 1
ATOM 3431 N N . GLU A 1 429 ? -17.480 -7.343 31.256 1.00 96.69 429 GLU A N 1
ATOM 3432 C CA . GLU A 1 429 ? -17.444 -5.924 31.654 1.00 96.69 429 GLU A CA 1
ATOM 3433 C C . GLU A 1 429 ? -18.473 -5.064 30.908 1.00 96.69 429 GLU A C 1
ATOM 3435 O O . GLU A 1 429 ? -19.001 -4.098 31.452 1.00 96.69 429 GLU A O 1
ATOM 3440 N N . LEU A 1 430 ? -18.796 -5.413 29.658 1.00 97.06 430 LEU A N 1
ATOM 3441 C CA . LEU A 1 430 ? -19.856 -4.727 28.922 1.00 97.06 430 LEU A CA 1
ATOM 3442 C C . LEU A 1 430 ? -21.226 -4.958 29.574 1.00 97.06 430 LEU A C 1
ATOM 3444 O O . LEU A 1 430 ? -21.994 -4.010 29.681 1.00 97.06 430 LEU A O 1
ATOM 3448 N N . LYS A 1 431 ? -21.516 -6.177 30.050 1.00 97.19 431 LYS A N 1
ATOM 3449 C CA . LYS A 1 431 ? -22.766 -6.460 30.776 1.00 97.19 431 LYS A CA 1
ATOM 3450 C C . LYS A 1 431 ? -22.856 -5.657 32.071 1.00 97.19 431 LYS A C 1
ATOM 3452 O O . LYS A 1 431 ? -23.904 -5.080 32.329 1.00 97.19 431 LYS A O 1
ATOM 3457 N N . ASN A 1 432 ? -21.763 -5.571 32.834 1.00 96.50 432 ASN A N 1
ATOM 3458 C CA . ASN A 1 432 ? -21.717 -4.746 34.046 1.00 96.50 432 ASN A CA 1
ATOM 3459 C C . ASN A 1 432 ? -22.045 -3.279 33.716 1.00 96.50 432 ASN A C 1
ATOM 3461 O O . ASN A 1 432 ? -22.888 -2.661 34.360 1.00 96.50 432 ASN A O 1
ATOM 3465 N N . ALA A 1 433 ? -21.444 -2.736 32.651 1.00 97.31 433 ALA A N 1
ATOM 3466 C CA . ALA A 1 433 ? -21.729 -1.374 32.208 1.00 97.31 433 ALA A CA 1
ATOM 3467 C C . ALA A 1 433 ? -23.188 -1.178 31.749 1.00 97.31 433 ALA A C 1
ATOM 3469 O O . ALA A 1 433 ? -23.768 -0.130 32.023 1.00 97.31 433 ALA A O 1
ATOM 3470 N N . GLU A 1 434 ? -23.793 -2.169 31.084 1.00 97.81 434 GLU A N 1
ATOM 3471 C CA . GLU A 1 434 ? -25.210 -2.147 30.684 1.00 97.81 434 GLU A CA 1
ATOM 3472 C C . GLU A 1 434 ? -26.170 -2.192 31.886 1.00 97.81 434 GLU A C 1
ATOM 3474 O O . GLU A 1 434 ? -27.270 -1.642 31.813 1.00 97.81 434 GLU A O 1
ATOM 3479 N N . GLU A 1 435 ? -25.795 -2.863 32.978 1.00 97.69 435 GLU A N 1
ATOM 3480 C CA . GLU A 1 435 ? -26.572 -2.889 34.224 1.00 97.69 435 GLU A CA 1
ATOM 3481 C C . GLU A 1 435 ? -26.566 -1.512 34.897 1.00 97.69 435 GLU A C 1
ATOM 3483 O O . GLU A 1 435 ? -27.636 -0.946 35.126 1.00 97.69 435 GLU A O 1
ATOM 3488 N N . ILE A 1 436 ? -25.387 -0.910 35.073 1.00 97.38 436 ILE A N 1
ATOM 3489 C CA . ILE A 1 436 ? -25.247 0.435 35.656 1.00 97.38 436 ILE A CA 1
ATOM 3490 C C . ILE A 1 436 ? -25.908 1.498 34.757 1.00 97.38 436 ILE A C 1
ATOM 3492 O O . ILE A 1 436 ? -26.519 2.450 35.243 1.00 97.38 436 ILE A O 1
ATOM 3496 N N . GLU A 1 437 ? -25.859 1.338 33.428 1.00 97.94 437 GLU A N 1
ATOM 3497 C CA . GLU A 1 437 ? -26.572 2.234 32.509 1.00 97.94 437 GLU A CA 1
ATOM 3498 C C . GLU A 1 437 ? -28.085 2.233 32.776 1.00 97.94 437 GLU A C 1
ATOM 3500 O O . GLU A 1 437 ? -28.710 3.297 32.763 1.00 97.94 437 GLU A O 1
ATOM 3505 N N . LYS A 1 438 ? -28.685 1.057 33.008 1.00 97.50 438 LYS A N 1
ATOM 3506 C CA . LYS A 1 438 ? -30.121 0.947 33.310 1.00 97.50 438 LYS A CA 1
ATOM 3507 C C . LYS A 1 438 ? -30.453 1.657 34.615 1.00 97.50 438 LYS A C 1
ATOM 3509 O O . LYS A 1 438 ? -31.396 2.443 34.632 1.00 97.50 438 LYS A O 1
ATOM 3514 N N . GLU A 1 439 ? -29.641 1.466 35.651 1.00 96.75 439 GLU A N 1
ATOM 3515 C CA . GLU A 1 439 ? -29.803 2.171 36.927 1.00 96.75 439 GLU A CA 1
ATOM 3516 C C . GLU A 1 439 ? -29.738 3.693 36.744 1.00 96.75 439 GLU A C 1
ATOM 3518 O O . GLU A 1 439 ? -30.605 4.418 37.232 1.00 96.75 439 GLU A O 1
ATOM 3523 N N . ALA A 1 440 ? -28.778 4.192 35.958 1.00 95.88 440 ALA A N 1
ATOM 3524 C CA . ALA A 1 440 ? -28.660 5.619 35.667 1.00 95.88 440 ALA A CA 1
ATOM 3525 C C . ALA A 1 440 ? -29.855 6.165 34.875 1.00 95.88 440 ALA A C 1
ATOM 3527 O O . ALA A 1 440 ? -30.302 7.290 35.116 1.00 95.88 440 ALA A O 1
ATOM 3528 N N . VAL A 1 441 ? -30.400 5.389 33.934 1.00 97.06 441 VAL A N 1
ATOM 3529 C CA . VAL A 1 441 ? -31.621 5.757 33.201 1.00 97.06 441 VAL A CA 1
ATOM 3530 C C . VAL A 1 441 ? -32.807 5.851 34.153 1.00 97.06 441 VAL A C 1
ATOM 3532 O O . VAL A 1 441 ? -33.483 6.881 34.161 1.00 97.06 441 VAL A O 1
ATOM 3535 N N . ASP A 1 442 ? -33.029 4.828 34.974 1.00 95.88 442 ASP A N 1
ATOM 3536 C CA . ASP A 1 442 ? -34.144 4.781 35.919 1.00 95.88 442 ASP A CA 1
ATOM 3537 C C . ASP A 1 442 ? -34.044 5.914 36.949 1.00 95.88 442 ASP A C 1
ATOM 3539 O O . ASP A 1 442 ? -35.036 6.588 37.242 1.00 95.88 442 ASP A O 1
ATOM 3543 N N . ALA A 1 443 ? -32.838 6.207 37.441 1.00 93.75 443 ALA A N 1
ATOM 3544 C CA . ALA A 1 443 ? -32.591 7.311 38.359 1.00 93.75 443 ALA A CA 1
ATOM 3545 C C . ALA A 1 443 ? -32.894 8.676 37.705 1.00 93.75 443 ALA A C 1
ATOM 3547 O O . ALA A 1 443 ? -33.595 9.508 38.290 1.00 93.75 443 ALA A O 1
ATOM 3548 N N . ILE A 1 444 ? -32.450 8.898 36.460 1.00 93.88 444 ILE A N 1
ATOM 3549 C CA . ILE A 1 444 ? -32.725 10.129 35.697 1.00 93.88 444 ILE A CA 1
ATOM 3550 C C . ILE A 1 444 ? -34.223 10.299 35.416 1.00 93.88 444 ILE A C 1
ATOM 3552 O O . ILE A 1 444 ? -34.727 11.423 35.472 1.00 93.88 444 ILE A O 1
ATOM 3556 N N . GLU A 1 445 ? -34.939 9.218 35.102 1.00 93.56 445 GLU A N 1
ATOM 3557 C CA . GLU A 1 445 ? -36.390 9.237 34.897 1.00 93.56 445 GLU A CA 1
ATOM 3558 C C . GLU A 1 445 ? -37.132 9.572 36.198 1.00 93.56 445 GLU A C 1
ATOM 3560 O O . GLU A 1 445 ? -37.982 10.466 36.207 1.00 93.56 445 GLU A O 1
ATOM 3565 N N . ASN A 1 446 ? -36.747 8.948 37.314 1.00 92.00 446 ASN A N 1
ATOM 3566 C CA . ASN A 1 446 ? -37.342 9.177 38.632 1.00 92.00 446 ASN A CA 1
ATOM 3567 C C . ASN A 1 446 ? -37.086 10.583 39.197 1.00 92.00 446 ASN A C 1
ATOM 3569 O O . ASN A 1 446 ? -37.895 11.073 39.996 1.00 92.00 446 ASN A O 1
ATOM 3573 N N . ALA A 1 447 ? -35.986 11.227 38.796 1.00 90.75 447 ALA A N 1
ATOM 3574 C CA . ALA A 1 447 ? -35.611 12.579 39.205 1.00 90.75 447 ALA A CA 1
ATOM 3575 C C . ALA A 1 447 ? -36.344 13.690 38.423 1.00 90.75 447 ALA A C 1
ATOM 3577 O O . ALA A 1 447 ? -36.293 14.862 38.814 1.00 90.75 447 ALA A O 1
ATOM 3578 N N . LYS A 1 448 ? -37.047 13.368 37.326 1.00 88.94 448 LYS A N 1
ATOM 3579 C CA . LYS A 1 448 ? -37.788 14.365 36.532 1.00 88.94 448 LYS A CA 1
ATOM 3580 C C . LYS A 1 448 ? -38.823 15.096 37.390 1.00 88.94 448 LYS A C 1
ATOM 3582 O O . LYS A 1 448 ? -39.661 14.481 38.038 1.00 88.94 448 LYS A O 1
ATOM 3587 N N . GLY A 1 449 ? -38.761 16.428 37.382 1.00 85.19 449 GLY A N 1
ATOM 3588 C CA . GLY A 1 449 ? -39.641 17.285 38.183 1.00 85.19 449 GLY A CA 1
ATOM 3589 C C . GLY A 1 449 ? -39.286 17.372 39.674 1.00 85.19 449 GLY A C 1
ATOM 3590 O O . GLY A 1 449 ? -39.914 18.155 40.377 1.00 85.19 449 GLY A O 1
ATOM 3591 N N . LYS A 1 450 ? -38.281 16.620 40.151 1.00 88.31 450 LYS A N 1
ATOM 3592 C CA . LYS A 1 450 ? -37.815 16.631 41.552 1.00 88.31 450 LYS A CA 1
ATOM 3593 C C . LYS A 1 450 ? -36.477 17.350 41.743 1.00 88.31 450 LYS A C 1
ATOM 3595 O O . LYS A 1 450 ? -36.189 17.826 42.834 1.00 88.31 450 LYS A O 1
ATOM 3600 N N . VAL A 1 451 ? -35.664 17.455 40.689 1.00 88.94 451 VAL A N 1
ATOM 3601 C CA . VAL A 1 451 ? -34.356 18.133 40.715 1.00 88.94 451 VAL A CA 1
ATOM 3602 C C . VAL A 1 451 ? -34.310 19.322 39.757 1.00 88.94 451 VAL A C 1
ATOM 3604 O O . VAL A 1 451 ? -35.070 19.396 38.792 1.00 88.94 451 VAL A O 1
ATOM 3607 N N . ALA A 1 452 ? -33.378 20.250 39.995 1.00 91.25 452 ALA A N 1
ATOM 3608 C CA . ALA A 1 452 ? -33.170 21.405 39.127 1.00 91.25 452 ALA A CA 1
ATOM 3609 C C . ALA A 1 452 ? -32.839 20.986 37.680 1.00 91.25 452 ALA A C 1
ATOM 3611 O O . ALA A 1 452 ? -31.973 20.138 37.444 1.00 91.25 452 ALA A O 1
ATOM 3612 N N . GLU A 1 453 ? -33.438 21.667 36.698 1.00 89.75 453 GLU A N 1
ATOM 3613 C CA . GLU A 1 453 ? -33.276 21.364 35.264 1.00 89.75 453 GLU A CA 1
ATOM 3614 C C . GLU A 1 453 ? -31.800 21.357 34.818 1.00 89.75 453 GLU A C 1
ATOM 3616 O O . GLU A 1 453 ? -31.377 20.561 33.977 1.00 89.75 453 GLU A O 1
ATOM 3621 N N . LYS A 1 454 ? -30.967 22.205 35.436 1.00 92.19 454 LYS A N 1
ATOM 3622 C CA . LYS A 1 454 ? -29.519 22.250 35.187 1.00 92.19 454 LYS A CA 1
ATOM 3623 C C . LYS A 1 454 ? -28.805 20.961 35.623 1.00 92.19 454 LYS A C 1
ATOM 3625 O O . LYS A 1 454 ? -27.942 20.493 34.878 1.00 92.19 454 LYS A O 1
ATOM 3630 N N . LYS A 1 455 ? -29.158 20.389 36.787 1.00 92.19 455 LYS A N 1
ATOM 3631 C CA . LYS A 1 455 ? -28.620 19.098 37.262 1.00 92.19 455 LYS A CA 1
ATOM 3632 C C . LYS A 1 455 ? -29.053 17.980 36.309 1.00 92.19 455 LYS A C 1
ATOM 3634 O O . LYS A 1 455 ? -28.201 17.257 35.798 1.00 92.19 455 LYS A O 1
ATOM 3639 N N . LEU A 1 456 ? -30.339 17.936 35.947 1.00 92.44 456 LEU A N 1
ATOM 3640 C CA . LEU A 1 456 ? -30.887 16.936 35.021 1.00 92.44 456 LEU A CA 1
ATOM 3641 C C . LEU A 1 456 ? -30.208 16.971 33.641 1.00 92.44 456 LEU A C 1
ATOM 3643 O O . LEU A 1 456 ? -29.869 15.932 33.072 1.00 92.44 456 LEU A O 1
ATOM 3647 N N . LYS A 1 457 ? -29.963 18.169 33.095 1.00 94.88 457 LYS A N 1
ATOM 3648 C CA . LYS A 1 457 ? -29.250 18.336 31.820 1.00 94.88 457 LYS A CA 1
ATOM 3649 C C . LYS A 1 457 ? -27.806 17.833 31.893 1.00 94.88 457 LYS A C 1
ATOM 3651 O O . LYS A 1 457 ? -27.323 17.254 30.920 1.00 94.88 457 LYS A O 1
ATOM 3656 N N . LYS A 1 458 ? -27.121 18.044 33.022 1.00 95.19 458 LYS A N 1
ATOM 3657 C CA . LYS A 1 458 ? -25.749 17.566 33.245 1.00 95.19 458 LYS A CA 1
ATOM 3658 C C . LYS A 1 458 ? -25.708 16.035 33.380 1.00 95.19 458 LYS A C 1
ATOM 3660 O O . LYS A 1 458 ? -24.912 15.420 32.677 1.00 95.19 458 LYS A O 1
ATOM 3665 N N . ALA A 1 459 ? -26.625 15.431 34.138 1.00 94.94 459 ALA A N 1
ATOM 3666 C CA . ALA A 1 459 ? -26.753 13.973 34.255 1.00 94.94 459 ALA A CA 1
ATOM 3667 C C . ALA A 1 459 ? -27.033 13.299 32.896 1.00 94.94 459 ALA A C 1
ATOM 3669 O O . ALA A 1 459 ? -26.352 12.356 32.502 1.00 94.94 459 ALA A O 1
ATOM 3670 N N . LYS A 1 460 ? -27.952 13.852 32.088 1.00 95.81 460 LYS A N 1
ATOM 3671 C CA . LYS A 1 460 ? -28.203 13.364 30.715 1.00 95.81 460 LYS A CA 1
ATOM 3672 C C . LYS A 1 460 ? -26.974 13.467 29.803 1.00 95.81 460 LYS A C 1
ATOM 3674 O O . LYS A 1 460 ? -26.809 12.642 28.904 1.00 95.81 460 LYS A O 1
ATOM 3679 N N . ALA A 1 461 ? -26.130 14.483 29.992 1.00 96.12 461 ALA A N 1
ATOM 3680 C CA . ALA A 1 461 ? -24.892 14.625 29.230 1.00 96.12 461 ALA A CA 1
ATOM 3681 C C . ALA A 1 461 ? -23.857 13.558 29.624 1.00 96.12 461 ALA A C 1
ATOM 3683 O O . ALA A 1 461 ? -23.243 12.981 28.730 1.00 96.12 461 ALA A O 1
ATOM 3684 N N . MET A 1 462 ? -23.727 13.259 30.920 1.00 96.12 462 MET A N 1
ATOM 3685 C CA . MET A 1 462 ? -22.884 12.174 31.441 1.00 96.12 462 MET A CA 1
ATOM 3686 C C . MET A 1 462 ? -23.356 10.807 30.925 1.00 96.12 462 MET A C 1
ATOM 3688 O O . MET A 1 462 ? -22.574 10.083 30.313 1.00 96.12 462 MET A O 1
ATOM 3692 N N . LEU A 1 463 ? -24.662 10.513 31.002 1.00 96.81 463 LEU A N 1
ATOM 3693 C CA . LEU A 1 463 ? -25.254 9.299 30.420 1.00 96.81 463 LEU A CA 1
ATOM 3694 C C . LEU A 1 463 ? -24.940 9.168 28.921 1.00 96.81 463 LEU A C 1
ATOM 3696 O O . LEU A 1 463 ? -24.581 8.098 28.427 1.00 96.81 463 LEU A O 1
ATOM 3700 N N . LYS A 1 464 ? -25.064 10.262 28.161 1.00 96.75 464 LYS A N 1
ATOM 3701 C CA . LYS A 1 464 ? -24.730 10.260 26.731 1.00 96.75 464 LYS A CA 1
ATOM 3702 C C . LYS A 1 464 ? -23.247 9.951 26.498 1.00 96.75 464 LYS A C 1
ATOM 3704 O O . LYS A 1 464 ? -22.937 9.196 25.578 1.00 96.75 464 LYS A O 1
ATOM 3709 N N . GLU A 1 465 ? -22.358 10.530 27.297 1.00 95.00 465 GLU A N 1
ATOM 3710 C CA . GLU A 1 465 ? -20.912 10.318 27.204 1.00 95.00 465 GLU A CA 1
ATOM 3711 C C . GLU A 1 465 ? -20.535 8.864 27.513 1.00 95.00 465 GLU A C 1
ATOM 3713 O O . GLU A 1 465 ? -19.844 8.236 26.706 1.00 95.00 465 GLU A O 1
ATOM 3718 N N . GLY A 1 466 ? -21.083 8.284 28.586 1.00 96.31 466 GLY A N 1
ATOM 3719 C CA . GLY A 1 466 ? -20.875 6.873 28.914 1.00 96.31 466 GLY A CA 1
ATOM 3720 C C . GLY A 1 466 ? -21.377 5.935 27.812 1.00 96.31 466 GLY A C 1
ATOM 3721 O O . GLY A 1 466 ? -20.633 5.076 27.336 1.00 96.31 466 GLY A O 1
ATOM 3722 N N . ARG A 1 467 ? -22.577 6.186 27.266 1.00 97.12 467 ARG A N 1
ATOM 3723 C CA . ARG A 1 467 ? -23.121 5.443 26.110 1.00 97.12 467 ARG A CA 1
ATOM 3724 C C . ARG A 1 467 ? -22.251 5.537 24.862 1.00 97.12 467 ARG A C 1
ATOM 3726 O O . ARG A 1 467 ? -22.260 4.638 24.021 1.00 97.12 467 ARG A O 1
ATOM 3733 N N . GLU A 1 468 ? -21.570 6.657 24.638 1.00 94.88 468 GLU A N 1
ATOM 3734 C CA . GLU A 1 468 ? -20.649 6.792 23.508 1.00 94.88 468 GLU A CA 1
ATOM 3735 C C . GLU A 1 468 ? -19.391 5.939 23.689 1.00 94.88 468 GLU A C 1
ATOM 3737 O O . GLU A 1 468 ? -18.949 5.328 22.714 1.00 94.88 468 GLU A O 1
ATOM 3742 N N . SER A 1 469 ? -18.837 5.874 24.904 1.00 95.25 469 SER A N 1
ATOM 3743 C CA . SER A 1 469 ? -17.703 5.002 25.234 1.00 95.25 469 SER A CA 1
ATOM 3744 C C . SER A 1 469 ? -18.086 3.521 25.149 1.00 95.25 469 SER A C 1
ATOM 3746 O O . SER A 1 469 ? -17.401 2.754 24.469 1.00 95.25 469 SER A O 1
ATOM 3748 N N . MET A 1 470 ? -19.230 3.142 25.723 1.00 96.12 470 MET A N 1
ATOM 3749 C CA . MET A 1 470 ? -19.734 1.766 25.725 1.00 96.12 470 MET A CA 1
ATOM 3750 C C . MET A 1 470 ? -19.986 1.225 24.307 1.00 96.12 470 MET A C 1
ATOM 3752 O O . MET A 1 470 ? -19.482 0.159 23.948 1.00 96.12 470 MET A O 1
ATOM 3756 N N . ARG A 1 471 ? -20.646 2.008 23.437 1.00 95.50 471 ARG A N 1
ATOM 3757 C CA . ARG A 1 471 ? -20.922 1.618 22.036 1.00 95.50 471 ARG A CA 1
ATOM 3758 C C . ARG A 1 471 ? -19.665 1.313 21.222 1.00 95.50 471 ARG A C 1
ATOM 3760 O O . ARG A 1 471 ? -19.711 0.519 20.285 1.00 95.50 471 ARG A O 1
ATOM 3767 N N . ILE A 1 472 ? -18.531 1.944 21.538 1.00 95.88 472 ILE A N 1
ATOM 3768 C CA . ILE A 1 472 ? -17.268 1.647 20.844 1.00 95.88 472 ILE A CA 1
ATOM 3769 C C . ILE A 1 472 ? -16.826 0.215 21.126 1.00 95.88 472 ILE A C 1
ATOM 3771 O O . ILE A 1 472 ? -16.316 -0.447 20.223 1.00 95.88 472 ILE A O 1
ATOM 3775 N N . VAL A 1 473 ? -17.032 -0.265 22.349 1.00 96.62 473 VAL A N 1
ATOM 3776 C CA . VAL A 1 473 ? -16.659 -1.620 22.754 1.00 96.62 473 VAL A CA 1
ATOM 3777 C C . VAL A 1 473 ? -17.683 -2.636 22.256 1.00 96.62 473 VAL A C 1
ATOM 3779 O O . VAL A 1 473 ? -17.279 -3.634 21.661 1.00 96.62 473 VAL A O 1
ATOM 3782 N N . GLU A 1 474 ? -18.976 -2.337 22.392 1.00 95.56 474 GLU A N 1
ATOM 3783 C CA . GLU A 1 474 ? -20.090 -3.170 21.916 1.00 95.56 474 GLU A CA 1
ATOM 3784 C C . GLU A 1 474 ? -19.951 -3.510 20.420 1.00 95.56 474 GLU A C 1
ATOM 3786 O O . GLU A 1 474 ? -19.904 -4.680 20.035 1.00 95.56 474 GLU A O 1
ATOM 3791 N N . TYR A 1 475 ? -19.797 -2.492 19.564 1.00 93.31 475 TYR A N 1
ATOM 3792 C CA . TYR A 1 475 ? -19.708 -2.690 18.112 1.00 93.31 475 TYR A CA 1
ATOM 3793 C C . TYR A 1 475 ? -18.286 -2.925 17.608 1.00 93.31 475 TYR A C 1
ATOM 3795 O O . TYR A 1 475 ? -18.095 -3.484 16.526 1.00 93.31 475 TYR A O 1
ATOM 3803 N N . GLY A 1 476 ? -17.274 -2.471 18.347 1.00 91.25 476 GLY A N 1
ATOM 3804 C CA . GLY A 1 476 ? -15.874 -2.639 17.973 1.00 91.25 476 GLY A CA 1
ATOM 3805 C C . GLY A 1 476 ? -15.332 -4.017 18.330 1.00 91.25 476 GLY A C 1
ATOM 3806 O O . GLY A 1 476 ? -14.513 -4.547 17.586 1.00 91.25 476 GLY A O 1
ATOM 3807 N N . GLY A 1 477 ? -15.795 -4.626 19.419 1.00 91.50 477 GLY A N 1
ATOM 3808 C CA . GLY A 1 477 ? -15.289 -5.896 19.928 1.00 91.50 477 GLY A CA 1
ATOM 3809 C C . GLY A 1 477 ? -13.902 -5.764 20.565 1.00 91.50 477 GLY A C 1
ATOM 3810 O O . GLY A 1 477 ? -12.916 -5.415 19.907 1.00 91.50 477 GLY A O 1
ATOM 3811 N N . GLY A 1 478 ? -13.808 -6.125 21.846 1.00 91.31 478 GLY A N 1
ATOM 3812 C CA . GLY A 1 478 ? -12.639 -5.876 22.694 1.00 91.31 478 GLY A CA 1
ATOM 3813 C C . GLY A 1 478 ? -11.310 -6.484 22.235 1.00 91.31 478 GLY A C 1
ATOM 3814 O O . GLY A 1 478 ? -10.246 -6.025 22.644 1.00 91.31 478 GLY A O 1
ATOM 3815 N N . VAL A 1 479 ? -11.334 -7.470 21.333 1.00 92.62 479 VAL A N 1
ATOM 3816 C CA . VAL A 1 479 ? -10.126 -8.124 20.795 1.00 92.62 479 VAL A CA 1
ATOM 3817 C C . VAL A 1 479 ? -9.221 -7.143 20.038 1.00 92.62 479 VAL A C 1
ATOM 3819 O O . VAL A 1 479 ? -8.004 -7.318 20.020 1.00 92.62 479 VAL A O 1
ATOM 3822 N N . HIS A 1 480 ? -9.788 -6.085 19.454 1.00 93.38 480 HIS A N 1
ATOM 3823 C CA . HIS A 1 480 ? -9.019 -5.075 18.726 1.00 93.38 480 HIS A CA 1
ATOM 3824 C C . HIS A 1 480 ? -8.086 -4.264 19.632 1.00 93.38 480 HIS A C 1
ATOM 3826 O O . HIS A 1 480 ? -7.013 -3.860 19.189 1.00 93.38 480 HIS A O 1
ATOM 3832 N N . ASN A 1 481 ? -8.469 -4.047 20.894 1.00 95.38 481 ASN A N 1
ATOM 3833 C CA . ASN A 1 481 ? -7.626 -3.422 21.909 1.00 95.38 481 ASN A CA 1
ATOM 3834 C C . ASN A 1 481 ? -8.224 -3.650 23.304 1.00 95.38 481 ASN A C 1
ATOM 3836 O O . ASN A 1 481 ? -8.984 -2.815 23.800 1.00 95.38 481 ASN A O 1
ATOM 3840 N N . LYS A 1 482 ? -7.894 -4.783 23.941 1.00 95.19 482 LYS A N 1
ATOM 3841 C CA . LYS A 1 482 ? -8.504 -5.178 25.223 1.00 95.19 482 LYS A CA 1
ATOM 3842 C C . LYS A 1 482 ? -8.355 -4.089 26.278 1.00 95.19 482 LYS A C 1
ATOM 3844 O O . LYS A 1 482 ? -9.343 -3.678 26.869 1.00 95.19 482 LYS A O 1
ATOM 3849 N N . LYS A 1 483 ? -7.128 -3.610 26.501 1.00 94.81 483 LYS A N 1
ATOM 3850 C CA . LYS A 1 483 ? -6.841 -2.660 27.582 1.00 94.81 483 LYS A CA 1
ATOM 3851 C C . LYS A 1 483 ? -7.597 -1.345 27.392 1.00 94.81 483 LYS A C 1
ATOM 3853 O O . LYS A 1 483 ? -8.227 -0.880 28.329 1.00 94.81 483 LYS A O 1
ATOM 3858 N N . TYR A 1 484 ? -7.592 -0.795 26.180 1.00 97.06 484 TYR A N 1
ATOM 3859 C CA . TYR A 1 484 ? -8.352 0.417 25.878 1.00 97.06 484 TYR A CA 1
ATOM 3860 C C . TYR A 1 484 ? -9.870 0.198 25.971 1.00 97.06 484 TYR A C 1
ATOM 3862 O O . TYR A 1 484 ? -10.584 1.093 26.405 1.00 97.06 484 TYR A O 1
ATOM 3870 N N . SER A 1 485 ? -10.359 -0.996 25.620 1.00 97.44 485 SER A N 1
ATOM 3871 C CA . SER A 1 485 ? -11.779 -1.346 25.754 1.00 97.44 485 SER A CA 1
ATOM 3872 C C . SER A 1 485 ? -12.227 -1.355 27.214 1.00 97.44 485 SER A C 1
ATOM 3874 O O . SER A 1 485 ? -13.245 -0.753 27.518 1.00 97.44 485 SER A O 1
ATOM 3876 N N . ILE A 1 486 ? -11.443 -1.957 28.117 1.00 97.00 486 ILE A N 1
ATOM 3877 C CA . ILE A 1 486 ? -11.734 -1.922 29.560 1.00 97.00 486 ILE A CA 1
ATOM 3878 C C . ILE A 1 486 ? -11.775 -0.478 30.062 1.00 97.00 486 ILE A C 1
ATOM 3880 O O . ILE A 1 486 ? -12.760 -0.073 30.652 1.00 97.00 486 ILE A O 1
ATOM 3884 N N . MET A 1 487 ? -10.791 0.352 29.703 1.00 96.94 487 MET A N 1
ATOM 3885 C CA . MET A 1 487 ? -10.782 1.758 30.129 1.00 96.94 487 MET A CA 1
ATOM 3886 C C . MET A 1 487 ? -11.971 2.576 29.600 1.00 96.94 487 MET A C 1
ATOM 3888 O O . MET A 1 487 ? -12.400 3.524 30.252 1.00 96.94 487 MET A O 1
ATOM 3892 N N . LEU A 1 488 ? -12.487 2.252 28.409 1.00 97.62 488 LEU A N 1
ATOM 3893 C CA . LEU A 1 488 ? -13.712 2.865 27.887 1.00 97.62 488 LEU A CA 1
ATOM 3894 C C . LEU A 1 488 ? -14.944 2.436 28.689 1.00 97.62 488 LEU A C 1
ATOM 3896 O O . LEU A 1 488 ? -15.817 3.270 28.907 1.00 97.62 488 LEU A O 1
ATOM 3900 N N . LEU A 1 489 ? -15.013 1.169 29.104 1.00 97.81 489 LEU A N 1
ATOM 3901 C CA . LEU A 1 489 ? -16.100 0.656 29.939 1.00 97.81 489 LEU A CA 1
ATOM 3902 C C . LEU A 1 489 ? -16.025 1.234 31.354 1.00 97.81 489 LEU A C 1
ATOM 3904 O O . LEU A 1 489 ? -17.021 1.775 31.810 1.00 97.81 489 LEU A O 1
ATOM 3908 N N . ASP A 1 490 ? -14.845 1.260 31.979 1.00 97.19 490 ASP A N 1
ATOM 3909 C CA . ASP A 1 490 ? -14.624 1.903 33.283 1.00 97.19 490 ASP A CA 1
ATOM 3910 C C . ASP A 1 490 ? -15.059 3.373 33.243 1.00 97.19 490 ASP A C 1
ATOM 3912 O O . ASP A 1 490 ? -15.785 3.860 34.102 1.00 97.19 490 ASP A O 1
ATOM 3916 N N . ASN A 1 491 ? -14.664 4.098 32.190 1.00 96.88 491 ASN A N 1
ATOM 3917 C CA . ASN A 1 491 ? -15.094 5.477 32.006 1.00 96.88 491 ASN A CA 1
ATOM 3918 C C . ASN A 1 491 ? -16.607 5.605 31.773 1.00 96.88 491 ASN A C 1
ATOM 3920 O O . ASN A 1 491 ? -17.186 6.613 32.176 1.00 96.88 491 ASN A O 1
ATOM 3924 N N . ALA A 1 492 ? -17.242 4.635 31.113 1.00 97.69 492 ALA A N 1
ATOM 3925 C CA . ALA A 1 492 ? -18.687 4.633 30.927 1.00 97.69 492 ALA A CA 1
ATOM 3926 C C . ALA A 1 492 ? -19.417 4.434 32.258 1.00 97.69 492 ALA A C 1
ATOM 3928 O O . ALA A 1 492 ? -20.286 5.242 32.570 1.00 97.69 492 ALA A O 1
ATOM 3929 N N . MET A 1 493 ? -18.999 3.443 33.049 1.00 97.94 493 MET A N 1
ATOM 3930 C CA . MET A 1 493 ? -19.545 3.155 34.377 1.00 97.94 493 MET A CA 1
ATOM 3931 C C . MET A 1 493 ? -19.406 4.363 35.304 1.00 97.94 493 MET A C 1
ATOM 3933 O O . MET A 1 493 ? -20.417 4.840 35.804 1.00 97.94 493 MET A O 1
ATOM 3937 N N . ASN A 1 494 ? -18.219 4.974 35.383 1.00 97.38 494 ASN A N 1
ATOM 3938 C CA . ASN A 1 494 ? -18.017 6.193 36.177 1.00 97.38 494 ASN A CA 1
ATOM 3939 C C . ASN A 1 494 ? -18.953 7.337 35.748 1.00 97.38 494 ASN A C 1
ATOM 3941 O O . ASN A 1 494 ? -19.479 8.053 36.585 1.00 97.38 494 ASN A O 1
ATOM 3945 N N . ASN A 1 495 ? -19.198 7.526 34.442 1.00 97.19 495 ASN A N 1
ATOM 3946 C CA . ASN A 1 495 ? -20.148 8.551 33.987 1.00 97.19 495 ASN A CA 1
ATOM 3947 C C . ASN A 1 495 ? -21.596 8.228 34.389 1.00 97.19 495 ASN A C 1
ATOM 3949 O O . ASN A 1 495 ? -22.398 9.148 34.543 1.00 97.19 495 ASN A O 1
ATOM 3953 N N . PHE A 1 496 ? -21.960 6.950 34.470 1.00 97.94 496 PHE A N 1
ATOM 3954 C CA . PHE A 1 496 ? -23.291 6.526 34.890 1.00 97.94 496 PHE A CA 1
ATOM 3955 C C . PHE A 1 496 ? -23.466 6.698 36.401 1.00 97.94 496 PHE A C 1
ATOM 3957 O O . PHE A 1 496 ? -24.449 7.306 36.814 1.00 97.94 496 PHE A O 1
ATOM 3964 N N . GLU A 1 497 ? -22.482 6.275 37.192 1.00 97.19 497 GLU A N 1
ATOM 3965 C CA . GLU A 1 497 ? -22.429 6.473 38.646 1.00 97.19 497 GLU A CA 1
ATOM 3966 C C . GLU A 1 497 ? -22.444 7.967 39.004 1.00 97.19 497 GLU A C 1
ATOM 3968 O O . GLU A 1 497 ? -23.349 8.416 39.700 1.00 97.19 497 GLU A O 1
ATOM 3973 N N . ASP A 1 498 ? -21.569 8.781 38.397 1.00 95.94 498 ASP A N 1
ATOM 3974 C CA . ASP A 1 498 ? -21.547 10.240 38.588 1.00 95.94 498 ASP A CA 1
ATOM 3975 C C . ASP A 1 498 ? -22.900 10.895 38.238 1.00 95.94 498 ASP A C 1
ATOM 3977 O O . ASP A 1 498 ? -23.278 11.929 38.799 1.00 95.94 498 ASP A O 1
ATOM 3981 N N . ALA A 1 499 ? -23.630 10.339 37.261 1.00 95.62 499 ALA A N 1
ATOM 3982 C CA . ALA A 1 499 ? -24.946 10.838 36.877 1.00 95.62 499 ALA A CA 1
ATOM 3983 C C . ALA A 1 499 ? -26.023 10.493 37.913 1.00 95.62 499 ALA A C 1
ATOM 3985 O O . ALA A 1 499 ? -26.913 11.323 38.117 1.00 95.62 499 ALA A O 1
ATOM 3986 N N . ILE A 1 500 ? -25.941 9.312 38.537 1.00 95.38 500 ILE A N 1
ATOM 3987 C CA . ILE A 1 500 ? -26.808 8.870 39.640 1.00 95.38 500 ILE A CA 1
ATOM 3988 C C . ILE A 1 500 ? -26.532 9.718 40.885 1.00 95.38 500 ILE A C 1
ATOM 3990 O O . ILE A 1 500 ? -27.466 10.275 41.462 1.00 95.38 500 ILE A O 1
ATOM 3994 N N . ASP A 1 501 ? -25.264 9.902 41.245 1.00 94.50 501 ASP A N 1
ATOM 3995 C CA . ASP A 1 501 ? -24.870 10.671 42.428 1.00 94.50 501 ASP A CA 1
ATOM 3996 C C . ASP A 1 501 ? -25.314 12.133 42.310 1.00 94.50 501 ASP A C 1
ATOM 3998 O O . ASP A 1 501 ? -25.974 12.675 43.198 1.00 94.50 501 ASP A O 1
ATOM 4002 N N . LEU A 1 502 ? -25.078 12.761 41.152 1.00 93.19 502 LEU A N 1
ATOM 4003 C CA . LEU A 1 502 ? -25.442 14.160 40.908 1.00 93.19 502 LEU A CA 1
ATOM 4004 C C . LEU A 1 502 ? -26.940 14.454 41.110 1.00 93.19 502 LEU A C 1
ATOM 4006 O O . LEU A 1 502 ? -27.308 15.584 41.458 1.00 93.19 502 LEU A O 1
ATOM 4010 N N . ILE A 1 503 ? -27.809 13.484 40.814 1.00 91.50 503 ILE A N 1
ATOM 4011 C CA . ILE A 1 503 ? -29.264 13.621 40.976 1.00 91.50 503 ILE A CA 1
ATOM 4012 C C . ILE A 1 503 ? -29.767 13.087 42.322 1.00 91.50 503 ILE A C 1
ATOM 4014 O O . ILE A 1 503 ? -30.880 13.447 42.702 1.00 91.50 503 ILE A O 1
ATOM 4018 N N . GLY A 1 504 ? -28.971 12.271 43.020 1.00 81.62 504 GLY A N 1
ATOM 4019 C CA . GLY A 1 504 ? -29.240 11.769 44.368 1.00 81.62 504 GLY A CA 1
ATOM 4020 C C . GLY A 1 504 ? -28.852 12.740 45.488 1.00 81.62 504 GLY A C 1
ATOM 4021 O O . GLY A 1 504 ? -29.439 12.678 46.563 1.00 81.62 504 GLY A O 1
ATOM 4022 N N . GLU A 1 505 ? -27.919 13.667 45.243 1.00 75.19 505 GLU A N 1
ATOM 4023 C CA . GLU A 1 505 ? -27.562 14.732 46.191 1.00 75.19 505 GLU A CA 1
ATOM 4024 C C . GLU A 1 505 ? -28.756 15.671 46.474 1.00 75.19 505 GLU A C 1
ATOM 4026 O O . GLU A 1 505 ? -29.206 16.407 45.576 1.00 75.19 505 GLU A O 1
ATOM 4031 N N . GLU A 1 506 ? -29.231 15.675 47.731 1.00 56.75 506 GLU A N 1
ATOM 4032 C CA . GLU A 1 506 ? -30.225 16.627 48.251 1.00 56.75 506 GLU A CA 1
ATOM 4033 C C . GLU A 1 506 ? -29.777 18.082 48.008 1.00 56.75 506 GLU A C 1
ATOM 4035 O O . GLU A 1 506 ? -28.590 18.394 47.904 1.00 56.75 506 GLU A O 1
ATOM 4040 N N . GLN A 1 507 ? -30.749 18.976 47.811 1.00 51.56 507 GLN A N 1
ATOM 4041 C CA . GLN A 1 507 ? -30.479 20.403 47.629 1.00 51.56 507 GLN A CA 1
ATOM 4042 C C . GLN A 1 507 ? -29.996 21.000 48.955 1.00 51.56 507 GLN A C 1
ATOM 4044 O O . GLN A 1 507 ? -30.781 21.042 49.899 1.00 51.56 507 GLN A O 1
ATOM 4049 N N . ASP A 1 508 ? -28.755 21.488 48.993 1.00 41.94 508 ASP A N 1
ATOM 4050 C CA . ASP A 1 508 ? -28.380 22.587 49.897 1.00 41.94 508 ASP A CA 1
ATOM 4051 C C . ASP A 1 508 ? -29.111 23.881 49.500 1.00 41.94 508 ASP A C 1
ATOM 4053 O O . ASP A 1 508 ? -29.167 24.183 48.275 1.00 41.94 508 ASP A O 1
#

Sequence (508 aa):
MKKGLILAALIMLAIISSTAYSEEKTHIDELINQRLKSQFFCGYCHVLTYPRVIKKAYMSWKQDKHRNIQCVKCHYPPERQLESIAGHRSIPNDDEGAVKGKSEMEYMKTELEVLSKLTTILNMDEPVVRTRPRIDDRSCTAQRCHPTTGIGKEGEFWTKRIKFIEQPREDKTKRIIPYVHKTHFDKTKWVEGQEMHCTTCHQRETGQTHFEVSKEKCFLCHFKNAKFNEGRSKCSLCHEIPTKPLQKQKKEGEAKPGEKPITHKTIKEAKVPCQSCHLQMIKGKGIVRQERCFSCHDKEKTVIKEASNKKLMHEKHVAGQNAGCFNCHEPVEHKQGDFIDVVKNDCRACHPGHHKYQEMLLAGKKRKGVPEMPALMFDVKTNCLACHVEKKVIKGEKIAHGSGKACAACHTPKHEDMAKEWKDKTADELKNAEEIEKEAVDAIENAKGKVAEKKLKKAKAMLKEGRESMRIVEYGGGVHNKKYSIMLLDNAMNNFEDAIDLIGEEQD

Foldseek 3Di:
DDDDDDDDDPPPPDDDDPDDDPPPPDPVNVVVVVVVVLVVVVCVVPLPPDPPVVVLLLQQCCLAPCVVPDPCLFQAAPVRVPPPPVCPVVCDPDPVSNPPDDDPVNVVVVVVVSVVVVVVVVPPPPVFDFPDDDTALNSQCPPVHQPCPCDDPSNVQQADFDQPDWDADPVRDTWTFTDHNVVVCPPVLDFAQAHDGPLLQFQPPDSNHRTDGDCLSLLLSQQAVDDDCDDSNNPVNTGDADFFFLQPPDGDPRADVPDDGQGVVLLVVLVQDPLQFCVQQKDDNFAFDLVLLVVSDDPDPVSSVCLPVRNCCNNCPCVNNVHHSVSGTDGMGGHDDQLAVSVVVPPCVPDPCLQVLLVCQQQQDDDVQAHRDHDSCVSSRRYPCLFQVDWDQDPNDTGRDGALVSVCSRPPNVSRCVLVVLQVVLVVLLVVLVVLLVVLVVLLVVLVVVDDPVLSVQLVVLSVQLVVLSVSCVSNGCSSPSVSNNSSSVSSSVSSVVSNVSSVDDDD

Radius of gyration: 36.98 Å; chains: 1; bounding box: 76×61×146 Å